Protein 6PBL (pdb70)

Organism: Legionella pneumophila subsp. pneumophila (strain Philadelphia 1 / ATCC 33152 / DSM 7513) (NCBI:txid272624)

B-factor: mean 31.43, std 11.69, range [13.65, 110.36]

Secondary structure (DSSP, 8-state):
-EEEEEETTTTSHHHHHHHHHHHTTTTT-TT-EEEEEEE--GGGHHHHHHHHHHHHTTT-TTEEEEEEES-HHHHHTT-SEEEE-------TT--HHHHHHHHHHHHHHHHHHHHHHS-TT-EEEE-SSSHHHHHHHHHHT-TTS-GGGEEE--HHHHHHHHHHHHHHTT--GGGEE---EEB-SSTT-EE-TTTSEETTEEHHHHH--HHHIIIIIHHHHHTHHHHHHHHHSS--HHHHHHHHHHHHHHHHSPPPTT--EEEEEE-SSGGG--TT-EEEEEEEEETTEEEEPP-----HHHHHHHHHHHHHHHHHHHHHHHTT---/-EEEEEETTTTSHHHHHHHHHHHTTTTT-TT-EEEEEEE--GGGHHHHHHHHHHHHTTT-TTEEEEEEES-HHHHHTT-SEEEE---PPP-TT--HHHHHHHHHHHHHHHHHHHHHHS-TT-EEEE-SSSHHHHHHHHHHT-TTS-GGGEEE--HHHHHHHHHHHHHHHT--GGGEE---EEB-SSTT-EE-TTTSEETTEEHHHHS--HHIIIIIIHHHHHTHHHHHHHHHSS--HHHHHHHHHHHHHHHHSPPPTT--EEEEEE-SSGGG--TT-EEEEEEEEETTEEEE-------HHHHHHHHHHHHHHHHHHHHHHHTTTT-

Radius of gyration: 26.11 Å; Cα contacts (8 Å, |Δi|>4): 1438; chains: 2; bounding box: 57×50×77 Å

Structure (mmCIF, N/CA/C/O backbone):
data_6PBL
#
_entry.id   6PBL
#
_cell.length_a   57.560
_cell.length_b   79.790
_cell.length_c   152.470
_cell.angle_alpha   90.000
_cell.angle_beta   90.000
_cell.angle_gamma   90.000
#
_symmetry.space_group_name_H-M   'P 21 21 21'
#
loop_
_entity.id
_entity.type
_entity.pdbx_description
1 polymer 'Malate dehydrogenase'
2 water water
#
loop_
_atom_site.group_PDB
_atom_site.id
_atom_site.type_symbol
_atom_site.label_atom_id
_atom_site.label_alt_id
_atom_site.label_comp_id
_atom_site.label_asym_id
_atom_site.label_entity_id
_atom_site.label_seq_id
_atom_site.pdbx_PDB_ins_code
_atom_site.Cartn_x
_atom_site.Cartn_y
_atom_site.Cartn_z
_atom_site.occupancy
_atom_site.B_iso_or_equiv
_atom_site.auth_seq_id
_atom_site.auth_comp_id
_atom_site.auth_asym_id
_atom_site.auth_atom_id
_atom_site.pdbx_PDB_model_num
ATOM 1 N N . ASN A 1 12 ? 60.380 49.423 31.298 1.00 67.13 4 ASN A N 1
ATOM 2 C CA . ASN A 1 12 ? 59.170 50.178 30.984 1.00 61.09 4 ASN A CA 1
ATOM 3 C C . ASN A 1 12 ? 59.140 51.470 31.795 1.00 48.85 4 ASN A C 1
ATOM 4 O O . ASN A 1 12 ? 58.600 51.556 32.911 1.00 42.43 4 ASN A O 1
ATOM 9 N N . ARG A 1 13 ? 59.774 52.471 31.213 1.00 36.41 5 ARG A N 1
ATOM 10 C CA . ARG A 1 13 ? 59.760 53.829 31.725 1.00 34.98 5 ARG A CA 1
ATOM 11 C C . ARG A 1 13 ? 59.591 54.743 30.525 1.00 26.53 5 ARG A C 1
ATOM 12 O O . ARG A 1 13 ? 60.239 54.534 29.497 1.00 28.11 5 ARG A O 1
ATOM 20 N N . VAL A 1 14 ? 58.717 55.734 30.649 1.00 23.81 6 VAL A N 1
ATOM 21 C CA . VAL A 1 14 ? 58.360 56.623 29.558 1.00 24.84 6 VAL A CA 1
ATOM 22 C C . VAL A 1 14 ? 58.683 58.034 30.004 1.00 27.14 6 VAL A C 1
ATOM 23 O O . VAL A 1 14 ? 58.256 58.460 31.084 1.00 28.68 6 VAL A O 1
ATOM 27 N N . ARG A 1 15 ? 59.425 58.755 29.177 1.00 27.63 7 ARG A N 1
ATOM 28 C CA . ARG A 1 15 ? 59.705 60.162 29.410 1.00 20.68 7 ARG A CA 1
ATOM 29 C C . ARG A 1 15 ? 58.790 60.992 28.522 1.00 23.27 7 ARG A C 1
ATOM 30 O O . ARG A 1 15 ? 58.723 60.761 27.311 1.00 24.32 7 ARG A O 1
ATOM 38 N N . VAL A 1 16 ? 58.068 61.930 29.133 1.00 24.38 8 VAL A N 1
ATOM 39 C CA . VAL A 1 16 ? 56.972 62.662 28.496 1.00 23.90 8 VAL A CA 1
ATOM 40 C C . VAL A 1 16 ? 57.245 64.149 28.658 1.00 20.91 8 VAL A C 1
ATOM 41 O O . VAL A 1 16 ? 57.413 64.624 29.779 1.00 24.49 8 VAL A O 1
ATOM 45 N N . ALA A 1 17 ? 57.295 64.878 27.547 1.00 21.83 9 ALA A N 1
ATOM 46 C CA . ALA A 1 17 ? 57.263 66.336 27.596 1.00 20.70 9 ALA A CA 1
ATOM 47 C C . ALA A 1 17 ? 55.823 66.828 27.549 1.00 25.89 9 ALA A C 1
ATOM 48 O O . ALA A 1 17 ? 55.003 66.310 26.789 1.00 21.32 9 ALA A O 1
ATOM 50 N N . VAL A 1 18 ? 55.529 67.846 28.352 1.00 21.71 10 VAL A N 1
ATOM 51 C CA . VAL A 1 18 ? 54.221 68.488 28.379 1.00 19.66 10 VAL A CA 1
ATOM 52 C C . VAL A 1 18 ? 54.475 69.977 28.231 1.00 20.03 10 VAL A C 1
ATOM 53 O O . VAL A 1 18 ? 55.130 70.575 29.090 1.00 20.11 10 VAL A O 1
ATOM 57 N N . THR A 1 19 ? 54.006 70.569 27.134 1.00 15.36 11 THR A N 1
ATOM 58 C CA . THR A 1 19 ? 54.186 72.010 26.994 1.00 18.72 11 THR A CA 1
ATOM 59 C C . THR A 1 19 ? 52.995 72.754 27.599 1.00 21.80 11 THR A C 1
ATOM 60 O O . THR A 1 19 ? 51.964 72.165 27.916 1.00 23.33 11 THR A O 1
ATOM 64 N N . GLY A 1 20 ? 53.157 74.064 27.778 1.00 19.19 12 GLY A N 1
ATOM 65 C CA . GLY A 1 20 ? 52.145 74.827 28.505 1.00 27.81 12 GLY A CA 1
ATOM 66 C C . GLY A 1 20 ? 51.847 74.252 29.873 1.00 24.63 12 GLY A C 1
ATOM 67 O O . GLY A 1 20 ? 50.711 74.326 30.345 1.00 20.14 12 GLY A O 1
ATOM 68 N N . ALA A 1 21 ? 52.862 73.696 30.539 1.00 22.78 13 ALA A N 1
ATOM 69 C CA . ALA A 1 21 ? 52.625 72.817 31.679 1.00 22.23 13 ALA A CA 1
ATOM 70 C C . ALA A 1 21 ? 52.046 73.519 32.909 1.00 22.77 13 ALA A C 1
ATOM 71 O O . ALA A 1 21 ? 51.534 72.835 33.790 1.00 24.04 13 ALA A O 1
ATOM 73 N N . ALA A 1 22 ? 52.156 74.837 33.028 1.00 18.46 14 ALA A N 1
ATOM 74 C CA . ALA A 1 22 ? 51.556 75.519 34.166 1.00 25.76 14 ALA A CA 1
ATOM 75 C C . ALA A 1 22 ? 50.151 76.027 33.865 1.00 27.87 14 ALA A C 1
ATOM 76 O O . ALA A 1 22 ? 49.548 76.679 34.719 1.00 23.63 14 ALA A O 1
ATOM 78 N N . GLY A 1 23 ? 49.627 75.776 32.669 1.00 20.62 15 GLY A N 1
ATOM 79 C CA . GLY A 1 23 ? 48.286 76.231 32.347 1.00 18.98 15 GLY A CA 1
ATOM 80 C C . GLY A 1 23 ? 47.250 75.298 32.955 1.00 17.19 15 GLY A C 1
ATOM 81 O O . GLY A 1 23 ? 47.567 74.313 33.619 1.00 16.44 15 GLY A O 1
ATOM 82 N N . GLN A 1 24 ? 45.980 75.628 32.713 1.00 21.16 16 GLN A N 1
ATOM 83 C CA . GLN A 1 24 ? 44.900 74.902 33.370 1.00 23.04 16 GLN A CA 1
ATOM 84 C C . GLN A 1 24 ? 44.818 73.460 32.882 1.00 20.81 16 GLN A C 1
ATOM 85 O O . GLN A 1 24 ? 44.578 72.550 33.676 1.00 19.71 16 GLN A O 1
ATOM 91 N N . ILE A 1 25 ? 44.981 73.228 31.580 1.00 19.46 17 ILE A N 1
ATOM 92 C CA . ILE A 1 25 ? 44.983 71.852 31.093 1.00 20.94 17 ILE A CA 1
ATOM 93 C C . ILE A 1 25 ? 46.141 71.076 31.700 1.00 19.03 17 ILE A C 1
ATOM 94 O O . ILE A 1 25 ? 45.965 69.968 32.217 1.00 22.10 17 ILE A O 1
ATOM 99 N N . GLY A 1 26 ? 47.355 71.631 31.619 1.00 17.94 18 GLY A N 1
ATOM 100 C CA . GLY A 1 26 ? 48.512 70.940 32.183 1.00 17.41 18 GLY A CA 1
ATOM 101 C C . GLY A 1 26 ? 48.321 70.626 33.658 1.00 20.09 18 GLY A C 1
ATOM 102 O O . GLY A 1 26 ? 48.610 69.516 34.100 1.00 18.49 18 GLY A O 1
ATOM 103 N N . TYR A 1 27 ? 47.768 71.579 34.419 1.00 19.59 19 TYR A N 1
ATOM 104 C CA . TYR A 1 27 ? 47.577 71.375 35.860 1.00 14.57 19 TYR A CA 1
ATOM 105 C C . TYR A 1 27 ? 46.592 70.236 36.139 1.00 23.25 19 TYR A C 1
ATOM 106 O O . TYR A 1 27 ? 46.739 69.502 37.124 1.00 20.27 19 TYR A O 1
ATOM 115 N N . ALA A 1 28 ? 45.573 70.095 35.298 1.00 19.92 20 ALA A N 1
ATOM 116 C CA . ALA A 1 28 ? 44.609 69.012 35.397 1.00 23.05 20 ALA A CA 1
ATOM 117 C C . ALA A 1 28 ? 45.124 67.707 34.827 1.00 30.94 20 ALA A C 1
ATOM 118 O O . ALA A 1 28 ? 44.505 66.664 35.066 1.00 34.95 20 ALA A O 1
ATOM 120 N N . LEU A 1 29 ? 46.197 67.748 34.042 1.00 15.90 21 LEU A N 1
ATOM 121 C CA . LEU A 1 29 ? 46.710 66.577 33.334 1.00 13.65 21 LEU A CA 1
ATOM 122 C C . LEU A 1 29 ? 47.824 65.857 34.088 1.00 16.47 21 LEU A C 1
ATOM 123 O O . LEU A 1 29 ? 47.827 64.620 34.157 1.00 15.53 21 LEU A O 1
ATOM 128 N N . VAL A 1 30 ? 48.792 66.602 34.628 1.00 17.17 22 VAL A N 1
ATOM 129 C CA . VAL A 1 30 ? 50.049 65.946 34.993 1.00 17.05 22 VAL A CA 1
ATOM 130 C C . VAL A 1 30 ? 49.862 64.997 36.166 1.00 16.17 22 VAL A C 1
ATOM 131 O O . VAL A 1 30 ? 50.573 63.992 36.273 1.00 16.99 22 VAL A O 1
ATOM 135 N N . PHE A 1 31 ? 48.914 65.289 37.062 1.00 14.70 23 PHE A N 1
ATOM 136 C CA . PHE A 1 31 ? 48.720 64.417 38.219 1.00 20.73 23 PHE A CA 1
ATOM 137 C C . PHE A 1 31 ? 48.122 63.078 37.799 1.00 23.24 23 PHE A C 1
ATOM 138 O O . PHE A 1 31 ? 48.525 62.020 38.294 1.00 18.11 23 PHE A O 1
ATOM 146 N N . ARG A 1 32 ? 47.193 63.096 36.847 1.00 16.95 24 ARG A N 1
ATOM 147 C CA . ARG A 1 32 ? 46.657 61.839 36.371 1.00 16.56 24 ARG A CA 1
ATOM 148 C C . ARG A 1 32 ? 47.701 61.059 35.583 1.00 16.42 24 ARG A C 1
ATOM 149 O O . ARG A 1 32 ? 47.734 59.828 35.664 1.00 17.25 24 ARG A O 1
ATOM 157 N N . ILE A 1 33 ? 48.583 61.741 34.859 1.00 15.38 25 ILE A N 1
ATOM 158 C CA . ILE A 1 33 ? 49.663 61.009 34.201 1.00 15.66 25 ILE A CA 1
ATOM 159 C C . ILE A 1 33 ? 50.517 60.308 35.249 1.00 17.63 25 ILE A C 1
ATOM 160 O O . ILE A 1 33 ? 50.772 59.096 35.167 1.00 18.89 25 ILE A O 1
ATOM 165 N N . ALA A 1 34 ? 50.965 61.067 36.255 1.00 17.17 26 ALA A N 1
ATOM 166 C CA . ALA A 1 34 ? 51.869 60.530 37.275 1.00 16.40 26 ALA A CA 1
ATOM 167 C C . ALA A 1 34 ? 51.220 59.425 38.086 1.00 22.82 26 ALA A C 1
ATOM 168 O O . ALA A 1 34 ? 51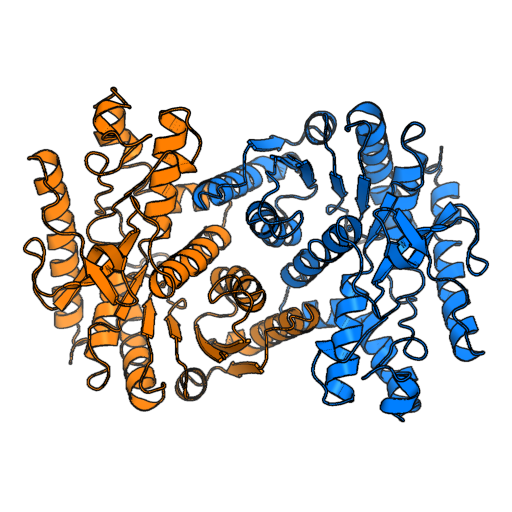.924 58.554 38.624 1.00 19.98 26 ALA A O 1
ATOM 170 N N . SER A 1 35 ? 49.890 59.413 38.154 1.00 19.11 27 SER A N 1
ATOM 171 C CA . SER A 1 35 ? 49.190 58.364 38.882 1.00 19.91 27 SER A CA 1
ATOM 172 C C . SER A 1 35 ? 49.115 57.056 38.103 1.00 19.16 27 SER A C 1
ATOM 173 O O . SER A 1 35 ? 48.643 56.054 38.663 1.00 22.81 27 SER A O 1
ATOM 176 N N . GLY A 1 36 ? 49.568 57.030 36.836 1.00 21.45 28 GLY A N 1
ATOM 177 C CA . GLY A 1 36 ? 49.594 55.803 36.054 1.00 18.62 28 GLY A CA 1
ATOM 178 C C . GLY A 1 36 ? 48.502 55.655 35.001 1.00 23.98 28 GLY A C 1
ATOM 179 O O . GLY A 1 36 ? 48.455 54.623 34.320 1.00 21.29 28 GLY A O 1
ATOM 180 N N . GLN A 1 37 ? 47.616 56.637 34.856 1.00 19.21 29 GLN A N 1
ATOM 181 C CA . GLN A 1 37 ? 46.440 56.455 34.010 1.00 20.58 29 GLN A CA 1
ATOM 182 C C . GLN A 1 37 ? 46.729 56.603 32.517 1.00 20.29 29 GLN A C 1
ATOM 183 O O . GLN A 1 37 ? 45.929 56.125 31.697 1.00 20.80 29 GLN A O 1
ATOM 189 N N . MET A 1 38 ? 47.828 57.262 32.135 1.00 21.68 30 MET A N 1
ATOM 190 C CA . MET A 1 38 ? 48.088 57.415 30.698 1.00 18.17 30 MET A CA 1
ATOM 191 C C . MET A 1 38 ? 48.748 56.168 30.120 1.00 23.11 30 MET A C 1
ATOM 192 O O . MET A 1 38 ? 48.283 55.614 29.111 1.00 26.63 30 MET A O 1
ATOM 197 N N . PHE A 1 39 ? 49.803 55.678 30.772 1.00 22.35 31 PHE A N 1
ATOM 198 C CA . PHE A 1 39 ? 50.571 54.558 30.246 1.00 27.40 31 PHE A CA 1
ATOM 199 C C . PHE A 1 39 ? 50.373 53.256 31.001 1.00 30.00 31 PHE A C 1
ATOM 200 O O . PHE A 1 39 ? 50.841 52.212 30.524 1.00 35.56 31 PHE A O 1
ATOM 208 N N . GLY A 1 40 ? 49.684 53.262 32.135 1.00 22.25 32 GLY A N 1
ATOM 209 C CA . GLY A 1 40 ? 49.375 52.009 32.781 1.00 28.39 32 GLY A CA 1
ATOM 210 C C . GLY A 1 40 ? 50.037 51.890 34.140 1.00 29.36 32 GLY A C 1
ATOM 211 O O . GLY A 1 40 ? 50.990 52.607 34.466 1.00 28.79 32 GLY A O 1
ATOM 212 N N . PRO A 1 41 ? 49.534 50.964 34.960 1.00 30.15 33 PRO A N 1
ATOM 213 C CA . PRO A 1 41 ? 49.912 50.946 36.385 1.00 31.39 33 PRO A CA 1
ATOM 214 C C . PRO A 1 41 ? 51.320 50.461 36.661 1.00 37.99 33 PRO A C 1
ATOM 215 O O . PRO A 1 41 ? 51.746 50.532 37.818 1.00 41.53 33 PRO A O 1
ATOM 219 N N . ASN A 1 42 ? 52.033 49.917 35.677 1.00 37.47 34 ASN A N 1
ATOM 220 C CA . ASN A 1 42 ? 53.383 49.417 35.907 1.00 44.63 34 ASN A CA 1
ATOM 221 C C . ASN A 1 42 ? 54.417 50.153 35.071 1.00 38.87 34 ASN A C 1
ATOM 222 O O . ASN A 1 42 ? 55.557 49.690 34.958 1.00 47.93 34 ASN A O 1
ATOM 227 N N . THR A 1 43 ? 54.051 51.283 34.483 1.00 29.77 35 THR A N 1
ATOM 228 C CA . THR A 1 43 ? 54.954 52.058 33.644 1.00 30.65 35 THR A CA 1
ATOM 229 C C . THR A 1 43 ? 55.382 53.294 34.415 1.00 33.70 35 THR A C 1
ATOM 230 O O . THR A 1 43 ? 54.562 54.175 34.694 1.00 23.75 35 THR A O 1
ATOM 234 N N . GLU A 1 44 ? 56.669 53.364 34.735 1.00 25.83 36 GLU A N 1
ATOM 235 C CA . GLU A 1 44 ? 57.223 54.564 35.335 1.00 25.07 36 GLU A CA 1
ATOM 236 C C . GLU A 1 44 ? 57.221 55.709 34.337 1.00 26.83 36 GLU A C 1
ATOM 237 O O . GLU A 1 44 ? 57.293 55.509 33.121 1.00 28.71 36 GLU A O 1
ATOM 243 N N . VAL A 1 45 ? 57.156 56.928 34.863 1.00 22.54 37 VAL A N 1
ATOM 244 C CA A VAL A 1 45 ? 57.038 58.139 34.062 0.53 23.66 37 VAL A CA 1
ATOM 245 C CA B VAL A 1 45 ? 57.079 58.119 34.030 0.47 23.51 37 VAL A CA 1
ATOM 246 C C . VAL A 1 45 ? 58.101 59.145 34.499 1.00 29.43 37 VAL A C 1
ATOM 247 O O . VAL A 1 45 ? 58.371 59.292 35.700 1.00 22.26 37 VAL A O 1
ATOM 254 N N . GLU A 1 46 ? 58.693 59.841 33.532 1.00 26.55 38 GLU A N 1
ATOM 255 C CA . GLU A 1 46 ? 59.507 61.025 33.786 1.00 22.68 38 GLU A CA 1
ATOM 256 C C . GLU A 1 46 ? 58.808 62.189 33.100 1.00 27.81 38 GLU A C 1
ATOM 257 O O . GLU A 1 46 ? 58.523 62.121 31.896 1.00 27.70 38 GLU A O 1
ATOM 263 N N . LEU A 1 47 ? 58.502 63.235 33.868 1.00 22.80 39 LEU A N 1
ATOM 264 C CA . LEU A 1 47 ? 57.776 64.388 33.354 1.00 22.14 39 LEU A CA 1
ATOM 265 C C . LEU A 1 47 ? 58.773 65.490 33.038 1.00 24.24 39 LEU A C 1
ATOM 266 O O . LEU A 1 47 ? 59.498 65.949 33.929 1.00 19.95 39 LEU A O 1
ATOM 271 N N . ASN A 1 48 ? 58.830 65.892 31.764 1.00 22.60 40 ASN A N 1
ATOM 272 C CA . ASN A 1 48 ? 59.597 67.063 31.344 1.00 18.82 40 ASN A CA 1
ATOM 273 C C . ASN A 1 48 ? 58.584 68.175 31.081 1.00 18.48 40 ASN A C 1
ATOM 274 O O . ASN A 1 48 ? 57.838 68.117 30.104 1.00 24.02 40 ASN A O 1
ATOM 279 N N . LEU A 1 49 ? 58.567 69.199 31.926 1.00 18.48 41 LEU A N 1
ATOM 280 C CA . LEU A 1 49 ? 57.537 70.233 31.857 1.00 21.33 41 LEU A CA 1
ATOM 281 C C . LEU A 1 49 ? 58.134 71.524 31.314 1.00 20.00 41 LEU A C 1
ATOM 282 O O . LEU A 1 49 ? 59.131 72.029 31.852 1.00 24.05 41 LEU A O 1
ATOM 287 N N . LEU A 1 50 ? 57.522 72.047 30.253 1.00 20.06 42 LEU A N 1
ATOM 288 C CA . LEU A 1 50 ? 58.007 73.225 29.551 1.00 18.74 42 LEU A CA 1
ATOM 289 C C . LEU A 1 50 ? 57.033 74.366 29.771 1.00 22.31 42 LEU A C 1
ATOM 290 O O . LEU A 1 50 ? 55.812 74.174 29.707 1.00 23.59 42 LEU A O 1
ATOM 295 N N . GLU A 1 51 ? 57.571 75.551 30.008 1.00 22.23 43 GLU A N 1
ATOM 296 C CA . GLU A 1 51 ? 56.766 76.760 30.054 1.00 23.93 43 GLU A CA 1
ATOM 297 C C . GLU A 1 51 ? 57.536 77.902 29.426 1.00 26.50 43 GLU A C 1
ATOM 298 O O . GLU A 1 51 ? 58.739 77.805 29.161 1.00 30.17 43 GLU A O 1
ATOM 304 N N . LEU A 1 52 ? 56.824 78.997 29.198 1.00 26.93 44 LEU A N 1
ATOM 305 C CA . LEU A 1 52 ? 57.479 80.258 28.908 1.00 27.20 44 LEU A CA 1
ATOM 306 C C . LEU A 1 52 ? 58.213 80.763 30.153 1.00 33.79 44 LEU A C 1
ATOM 307 O O . LEU A 1 52 ? 57.857 80.431 31.284 1.00 34.98 44 LEU A O 1
ATOM 312 N N . GLU A 1 53 ? 59.255 81.569 29.937 1.00 24.69 45 GLU A N 1
ATOM 313 C CA . GLU A 1 53 ? 60.072 82.052 31.052 1.00 33.85 45 GLU A CA 1
ATOM 314 C C . GLU A 1 53 ? 59.264 82.689 32.185 1.00 35.75 45 GLU A C 1
ATOM 315 O O . GLU A 1 53 ? 59.504 82.332 33.350 1.00 32.56 45 GLU A O 1
ATOM 321 N N . PRO A 1 54 ? 58.308 83.602 31.938 1.00 37.65 46 PRO A N 1
ATOM 322 C CA . PRO A 1 54 ? 57.592 84.229 33.063 1.00 32.43 46 PRO A CA 1
ATOM 323 C C . PRO A 1 54 ? 56.793 83.264 33.912 1.00 34.59 46 PRO A C 1
ATOM 324 O O . PRO A 1 54 ? 56.531 83.589 35.080 1.00 27.20 46 PRO A O 1
ATOM 328 N N . ALA A 1 55 ? 56.394 82.100 33.372 1.00 26.42 47 ALA A N 1
ATOM 329 C CA . ALA A 1 55 ? 55.600 81.113 34.092 1.00 31.57 47 ALA A CA 1
ATOM 330 C C . ALA A 1 55 ? 56.425 80.026 34.780 1.00 35.44 47 ALA A C 1
ATOM 331 O O . ALA A 1 55 ? 55.832 79.139 35.397 1.00 30.30 47 ALA A O 1
ATOM 333 N N . LEU A 1 56 ? 57.759 80.066 34.690 1.00 33.07 48 LEU A N 1
ATOM 334 C CA . LEU A 1 56 ? 58.585 79.066 35.373 1.00 30.51 48 LEU A CA 1
ATOM 335 C C . LEU A 1 56 ? 58.411 79.039 36.891 1.00 36.06 48 LEU A C 1
ATOM 336 O O . LEU A 1 56 ? 58.392 77.932 37.458 1.00 30.70 48 LEU A O 1
ATOM 341 N N . PRO A 1 57 ? 58.309 80.169 37.606 1.00 32.76 49 PRO A N 1
ATOM 342 C CA . PRO A 1 57 ? 58.054 80.066 39.055 1.00 39.76 49 PRO A CA 1
ATOM 343 C C . PRO A 1 57 ? 56.773 79.321 39.378 1.00 41.91 49 PRO A C 1
ATOM 344 O O . PRO A 1 57 ? 56.764 78.478 40.289 1.00 37.82 49 PRO A O 1
ATOM 348 N N . SER A 1 58 ? 55.691 79.583 38.636 1.00 29.86 50 SER A N 1
ATOM 349 C CA . SER A 1 58 ? 54.457 78.840 38.863 1.00 29.22 50 SER A CA 1
ATOM 350 C C . SER A 1 58 ? 54.668 77.356 38.602 1.00 31.71 50 SER A C 1
ATOM 351 O O . SER A 1 58 ? 54.164 76.501 39.347 1.00 29.78 50 SER A O 1
ATOM 354 N N . LEU A 1 59 ? 55.444 77.034 37.562 1.00 30.18 51 LEU A N 1
ATOM 355 C CA . LEU A 1 59 ? 55.722 75.641 37.238 1.00 27.67 51 LEU A CA 1
ATOM 356 C C . LEU A 1 59 ? 56.424 74.937 38.395 1.00 30.19 51 LEU A C 1
ATOM 357 O O . LEU A 1 59 ? 56.105 73.784 38.718 1.00 26.52 51 LEU A O 1
ATOM 362 N N . GLU A 1 60 ? 57.371 75.624 39.046 1.00 26.07 52 GLU A N 1
ATOM 363 C CA . GLU A 1 60 ? 58.033 75.033 40.210 1.00 32.75 52 GLU A CA 1
ATOM 364 C C . GLU A 1 60 ? 57.029 74.706 41.315 1.00 25.61 52 GLU A C 1
ATOM 365 O O . GLU A 1 60 ? 57.203 73.715 42.039 1.00 27.37 52 GLU A O 1
ATOM 371 N N . GLY A 1 61 ? 55.991 75.527 41.466 1.00 24.66 53 GLY A N 1
ATOM 372 C CA . GLY A 1 61 ? 54.925 75.192 42.394 1.00 25.63 53 GLY A CA 1
ATOM 373 C C . GLY A 1 61 ? 54.180 73.934 41.987 1.00 29.23 53 GLY A C 1
ATOM 374 O O . GLY A 1 61 ? 53.811 73.113 42.834 1.00 27.24 53 GLY A O 1
ATOM 375 N N . VAL A 1 62 ? 53.933 73.774 40.681 1.00 25.16 54 VAL A N 1
ATOM 376 C CA . VAL A 1 62 ? 53.298 72.553 40.188 1.00 23.72 54 VAL A CA 1
ATOM 377 C C . VAL A 1 62 ? 54.160 71.346 40.517 1.00 23.11 54 VAL A C 1
ATOM 378 O O . VAL A 1 62 ? 53.648 70.295 40.929 1.00 18.75 54 VAL A O 1
ATOM 382 N N . ALA A 1 63 ? 55.491 71.480 40.339 1.00 17.98 55 ALA A N 1
ATOM 383 C CA . ALA A 1 63 ? 56.417 70.392 40.648 1.00 20.44 55 ALA A CA 1
ATOM 384 C C . ALA A 1 63 ? 56.410 70.064 42.143 1.00 20.91 55 ALA A C 1
ATOM 385 O O . ALA A 1 63 ? 56.506 68.893 42.530 1.00 20.67 55 ALA A O 1
ATOM 387 N N . MET A 1 64 ? 56.342 71.083 42.999 1.00 20.99 56 MET A N 1
ATOM 388 C CA . MET A 1 64 ? 56.208 70.808 44.432 1.00 21.22 56 MET A CA 1
ATOM 389 C C . MET A 1 64 ? 54.951 69.990 44.712 1.00 19.75 56 MET A C 1
ATOM 390 O O . MET A 1 64 ? 54.982 69.009 45.468 1.00 22.12 56 MET A O 1
ATOM 395 N N . GLU A 1 65 ? 53.840 70.355 44.083 1.00 19.59 57 GLU A N 1
ATOM 396 C CA . GLU A 1 65 ? 52.612 69.594 44.283 1.00 22.14 57 GLU A CA 1
ATOM 397 C C . GLU A 1 65 ? 52.732 68.148 43.795 1.00 20.63 57 GLU A C 1
ATOM 398 O O . GLU A 1 65 ? 52.189 67.229 44.430 1.00 19.86 57 GLU A O 1
ATOM 404 N N . LEU A 1 66 ? 53.386 67.929 42.648 1.00 15.51 58 LEU A N 1
ATOM 405 C CA . LEU A 1 66 ? 53.624 66.560 42.180 1.00 20.00 58 LEU A CA 1
ATOM 406 C C . LEU A 1 66 ? 54.426 65.774 43.206 1.00 21.87 58 LEU A C 1
ATOM 407 O O . LEU A 1 66 ? 54.088 64.634 43.552 1.00 20.35 58 LEU A O 1
ATOM 412 N N . ASP A 1 67 ? 55.509 66.367 43.697 1.00 18.83 59 ASP A N 1
ATOM 413 C CA . ASP A 1 67 ? 56.288 65.699 44.738 1.00 18.96 59 ASP A CA 1
ATOM 414 C C . ASP A 1 67 ? 55.411 65.368 45.948 1.00 21.84 59 ASP A C 1
ATOM 415 O O . ASP A 1 67 ? 55.579 64.318 46.585 1.00 21.22 59 ASP A O 1
ATOM 420 N N . ASP A 1 68 ? 54.466 66.255 46.272 1.00 18.32 60 ASP A N 1
ATOM 421 C CA . ASP A 1 68 ? 53.628 66.123 47.462 1.00 21.15 60 ASP A CA 1
ATOM 422 C C . ASP A 1 68 ? 52.510 65.108 47.286 1.00 22.42 60 ASP A C 1
ATOM 423 O O . ASP A 1 68 ? 51.690 64.930 48.208 1.00 20.77 60 ASP A O 1
ATOM 428 N N . CYS A 1 69 ? 52.460 64.443 46.131 1.00 18.33 61 CYS A N 1
ATOM 429 C CA . CYS A 1 69 ? 51.564 63.313 45.929 1.00 18.39 61 CYS A CA 1
ATOM 430 C C . CYS A 1 69 ? 52.231 61.966 46.192 1.00 21.52 61 CYS A C 1
ATOM 431 O O . CYS A 1 69 ? 51.533 60.951 46.262 1.00 21.10 61 CYS A O 1
ATOM 434 N N . ALA A 1 70 ? 53.552 61.939 46.348 1.00 20.40 62 ALA A N 1
ATOM 435 C CA . ALA A 1 70 ? 54.298 60.710 46.623 1.00 22.30 62 ALA A CA 1
ATOM 436 C C . ALA A 1 70 ? 53.882 59.594 45.667 1.00 25.90 62 ALA A C 1
ATOM 437 O O . ALA A 1 70 ? 53.575 58.469 46.066 1.00 23.71 62 ALA A O 1
ATOM 439 N N . PHE A 1 71 ? 53.881 59.925 44.373 1.00 23.78 63 PHE A N 1
ATOM 440 C CA . PHE A 1 71 ? 53.534 58.977 43.310 1.00 19.13 63 PHE A CA 1
ATOM 441 C C . PHE A 1 71 ? 54.629 57.924 43.134 1.00 21.52 63 PHE A C 1
ATOM 442 O O . PHE A 1 71 ? 55.768 58.285 42.808 1.00 21.53 63 PHE A O 1
ATOM 450 N N . PRO A 1 72 ? 54.341 56.631 43.315 1.00 21.61 64 PRO A N 1
ATOM 451 C CA . PRO A 1 72 ? 55.393 55.612 43.128 1.00 23.88 64 PRO A CA 1
ATOM 452 C C . PRO A 1 72 ? 55.950 55.556 41.717 1.00 28.31 64 PRO A C 1
ATOM 453 O O . PRO A 1 72 ? 57.123 55.199 41.536 1.00 22.23 64 PRO A O 1
ATOM 457 N N . LEU A 1 73 ? 55.133 55.888 40.710 1.00 24.74 65 LEU A N 1
ATOM 458 C CA . LEU A 1 73 ? 55.535 55.782 39.317 1.00 28.55 65 LEU A CA 1
ATOM 459 C C . LEU A 1 73 ? 56.334 56.992 38.831 1.00 27.22 65 LEU A C 1
ATOM 460 O O . LEU A 1 73 ? 57.011 56.890 37.802 1.00 24.81 65 LEU A O 1
ATOM 465 N N . LEU A 1 74 ? 56.268 58.119 39.538 1.00 22.87 66 LEU A N 1
ATOM 466 C CA . LEU A 1 74 ? 56.917 59.357 39.098 1.00 22.72 66 LEU A CA 1
ATOM 467 C C . LEU A 1 74 ? 58.390 59.337 39.500 1.00 24.90 66 LEU A C 1
ATOM 468 O O . LEU A 1 74 ? 58.729 59.497 40.681 1.00 25.32 66 LEU A O 1
ATOM 473 N N . LYS A 1 75 ? 59.270 59.195 38.508 1.00 23.38 67 LYS A N 1
ATOM 474 C CA . LYS A 1 75 ? 60.690 58.978 38.757 1.00 24.67 67 LYS A CA 1
ATOM 475 C C . LYS A 1 75 ? 61.548 60.211 38.521 1.00 28.20 67 LYS A C 1
ATOM 476 O O . LYS A 1 75 ? 62.687 60.249 38.992 1.00 24.31 67 LYS A O 1
ATOM 482 N N . ARG A 1 76 ? 61.046 61.223 37.822 1.00 26.69 68 ARG A N 1
ATOM 483 C CA . ARG A 1 76 ? 61.846 62.422 37.622 1.00 19.93 68 ARG A CA 1
ATOM 484 C C . ARG A 1 76 ? 60.957 63.559 37.156 1.00 20.75 68 ARG A C 1
ATOM 485 O O . ARG A 1 76 ? 60.003 63.335 36.401 1.00 21.08 68 ARG A O 1
ATOM 493 N N . ILE A 1 77 ? 61.260 64.775 37.617 1.00 19.56 69 ILE A N 1
ATOM 494 C CA . ILE A 1 77 ? 60.563 65.972 37.158 1.00 25.71 69 ILE A CA 1
ATOM 495 C C . ILE A 1 77 ? 61.592 66.984 36.684 1.00 26.48 69 ILE A C 1
ATOM 496 O O . ILE A 1 77 ? 62.509 67.322 37.434 1.00 23.75 69 ILE A O 1
ATOM 501 N N . VAL A 1 78 ? 61.430 67.469 35.445 1.00 20.80 70 VAL A N 1
ATOM 502 C CA . VAL A 1 78 ? 62.234 68.554 34.889 1.00 23.31 70 VAL A CA 1
ATOM 503 C C . VAL A 1 78 ? 61.301 69.731 34.622 1.00 25.01 70 VAL A C 1
ATOM 504 O O . VAL A 1 78 ? 60.229 69.559 34.032 1.00 24.82 70 VAL A O 1
ATOM 508 N N . CYS A 1 79 ? 61.683 70.914 35.091 1.00 26.40 71 CYS A N 1
ATOM 509 C CA . CYS A 1 79 ? 60.936 72.143 34.834 1.00 30.05 71 CYS A CA 1
ATOM 510 C C . CYS A 1 79 ? 61.859 73.082 34.089 1.00 24.67 71 CYS A C 1
ATOM 511 O O . CYS A 1 79 ? 62.918 73.419 34.614 1.00 25.33 71 CYS A O 1
ATOM 514 N N . THR A 1 80 ? 61.447 73.548 32.912 1.00 23.88 72 THR A N 1
ATOM 515 C CA . THR A 1 80 ? 62.375 74.355 32.126 1.00 25.53 72 THR A CA 1
ATOM 516 C C . THR A 1 80 ? 61.615 75.251 31.155 1.00 28.55 72 THR A C 1
ATOM 517 O O . THR A 1 80 ? 60.454 75.000 30.833 1.00 24.62 72 THR A O 1
ATOM 521 N N . ALA A 1 81 ? 62.284 76.315 30.708 1.00 28.92 73 ALA A N 1
ATOM 522 C CA . ALA A 1 81 ? 61.824 77.098 29.565 1.00 28.49 73 ALA A CA 1
ATOM 523 C C . ALA A 1 81 ? 62.665 76.823 28.325 1.00 29.00 73 ALA A C 1
ATOM 524 O O . ALA A 1 81 ? 62.417 77.418 27.266 1.00 29.77 73 ALA A O 1
ATOM 526 N N . ASP A 1 82 ? 63.642 75.925 28.432 1.00 29.84 74 ASP A N 1
ATOM 527 C CA . ASP A 1 82 ? 64.511 75.556 27.322 1.00 29.40 74 ASP A CA 1
ATOM 528 C C . ASP A 1 82 ? 63.847 74.417 26.548 1.00 27.57 74 ASP A C 1
ATOM 529 O O . ASP A 1 82 ? 63.700 73.311 27.068 1.00 28.35 74 ASP A O 1
ATOM 534 N N . LEU A 1 83 ? 63.453 74.685 25.302 1.00 27.83 75 LEU A N 1
ATOM 535 C CA . LEU A 1 83 ? 62.696 73.692 24.541 1.00 28.49 75 LEU A CA 1
ATOM 536 C C . LEU A 1 83 ? 63.536 72.455 24.246 1.00 27.94 75 LEU A C 1
ATOM 537 O O . LEU A 1 83 ? 63.028 71.335 24.279 1.00 26.80 75 LEU A O 1
ATOM 542 N N . ASN A 1 84 ? 64.825 72.639 23.952 1.00 28.36 76 ASN A N 1
ATOM 543 C CA . ASN A 1 84 ? 65.674 71.488 23.662 1.00 32.08 76 ASN A CA 1
ATOM 544 C C . ASN A 1 84 ? 65.850 70.605 24.889 1.00 30.84 76 ASN A C 1
ATOM 545 O O . ASN A 1 84 ? 65.842 69.377 24.777 1.00 34.37 76 ASN A O 1
ATOM 550 N N . LYS A 1 85 ? 66.030 71.210 26.063 1.00 32.17 77 LYS A N 1
ATOM 551 C CA . LYS A 1 85 ? 66.066 70.431 27.301 1.00 32.09 77 LYS A CA 1
ATOM 552 C C . LYS A 1 85 ? 64.747 69.699 27.524 1.00 33.22 77 LYS A C 1
ATOM 553 O O . LYS A 1 85 ? 64.727 68.532 27.934 1.00 28.29 77 LYS A O 1
ATOM 555 N N . ALA A 1 86 ? 63.629 70.356 27.238 1.00 27.83 78 ALA A N 1
ATOM 556 C CA . ALA A 1 86 ? 62.353 69.698 27.472 1.00 23.29 78 ALA A CA 1
ATOM 557 C C . ALA A 1 86 ? 62.195 68.467 26.589 1.00 25.76 78 ALA A C 1
ATOM 558 O O . ALA A 1 86 ? 61.637 67.459 27.029 1.00 27.95 78 ALA A O 1
ATOM 560 N N . MET A 1 87 ? 62.704 68.515 25.347 1.00 24.84 79 MET A N 1
ATOM 561 C CA . MET A 1 87 ? 62.522 67.408 24.417 1.00 27.23 79 MET A CA 1
ATOM 562 C C . MET A 1 87 ? 63.609 66.343 24.510 1.00 28.73 79 MET A C 1
ATOM 563 O O . MET A 1 87 ? 63.441 65.273 23.926 1.00 29.12 79 MET A O 1
ATOM 568 N N . ASP A 1 88 ? 64.686 66.577 25.258 1.00 29.40 80 ASP A N 1
ATOM 569 C CA . ASP A 1 88 ? 65.844 65.676 25.233 1.00 29.95 80 ASP A CA 1
ATOM 570 C C . ASP A 1 88 ? 65.464 64.259 25.656 1.00 23.92 80 ASP A C 1
ATOM 571 O O . ASP A 1 88 ? 65.097 64.024 26.812 1.00 29.85 80 ASP A O 1
ATOM 576 N N . GLY A 1 89 ? 65.535 63.321 24.712 1.00 28.33 81 GLY A N 1
ATOM 577 C CA . GLY A 1 89 ? 65.242 61.919 24.959 1.00 25.72 81 GLY A CA 1
ATOM 578 C C . GLY A 1 89 ? 63.805 61.591 25.327 1.00 24.24 81 GLY A C 1
ATOM 579 O O . GLY A 1 89 ? 63.558 60.534 25.914 1.00 26.39 81 GLY A O 1
ATOM 580 N N . VAL A 1 90 ? 62.841 62.451 24.999 1.00 24.59 82 VAL A N 1
ATOM 581 C CA . VAL A 1 90 ? 61.450 62.148 25.344 1.00 25.98 82 VAL A CA 1
ATOM 582 C C . VAL A 1 90 ? 60.899 61.086 24.400 1.00 29.95 82 VAL A C 1
ATOM 583 O O . VAL A 1 90 ? 61.262 60.998 23.213 1.00 27.52 82 VAL A O 1
ATOM 587 N N . ASN A 1 91 ? 60.002 60.263 24.941 1.00 28.60 83 ASN A N 1
ATOM 588 C CA . ASN A 1 91 ? 59.313 59.246 24.163 1.00 27.40 83 ASN A CA 1
ATOM 589 C C . ASN A 1 91 ? 57.944 59.702 23.704 1.00 22.70 83 ASN A C 1
ATOM 590 O O . ASN A 1 91 ? 57.413 59.134 22.745 1.00 23.24 83 ASN A O 1
ATOM 595 N N . TRP A 1 92 ? 57.369 60.695 24.378 1.00 22.83 84 TRP A N 1
ATOM 596 C CA . TRP A 1 92 ? 56.107 61.307 23.986 1.00 22.87 84 TRP A CA 1
ATOM 597 C C . TRP A 1 92 ? 56.226 62.809 24.167 1.00 22.90 84 TRP A C 1
ATOM 598 O O . TRP A 1 92 ? 56.755 63.275 25.181 1.00 24.27 84 TRP A O 1
ATOM 609 N N . ALA A 1 93 ? 55.759 63.562 23.181 1.00 22.35 85 ALA A N 1
ATOM 610 C CA . ALA A 1 93 ? 55.687 65.013 23.295 1.00 20.42 85 ALA A CA 1
ATOM 611 C C . ALA A 1 93 ? 54.218 65.383 23.240 1.00 19.65 85 ALA A C 1
ATOM 612 O O . ALA A 1 93 ? 53.585 65.227 22.189 1.00 20.13 85 ALA A O 1
ATOM 614 N N . LEU A 1 94 ? 53.679 65.877 24.366 1.00 16.87 86 LEU A N 1
ATOM 615 C CA . LEU A 1 94 ? 52.296 66.360 24.415 1.00 19.90 86 LEU A CA 1
ATOM 616 C C . LEU A 1 94 ? 52.314 67.870 24.204 1.00 21.88 86 LEU A C 1
ATOM 617 O O . LEU A 1 94 ? 52.635 68.632 25.116 1.00 20.76 86 LEU A O 1
ATOM 622 N N . LEU A 1 95 ? 51.965 68.304 22.990 1.00 18.64 87 LEU A N 1
ATOM 623 C CA . LEU A 1 95 ? 52.033 69.721 22.628 1.00 21.35 87 LEU A CA 1
ATOM 624 C C . LEU A 1 95 ? 50.707 70.375 22.995 1.00 22.43 87 LEU A C 1
ATOM 625 O O . LEU A 1 95 ? 49.796 70.541 22.174 1.00 19.89 87 LEU A O 1
ATOM 630 N N . VAL A 1 96 ? 50.598 70.741 24.273 1.00 19.93 88 VAL A N 1
ATOM 631 C CA . VAL A 1 96 ? 49.364 71.318 24.787 1.00 22.03 88 VAL A CA 1
ATOM 632 C C . VAL A 1 96 ? 49.320 72.820 24.572 1.00 24.85 88 VAL A C 1
ATOM 633 O O . VAL A 1 96 ? 48.266 73.379 24.237 1.00 21.65 88 VAL A O 1
ATOM 637 N N . GLY A 1 97 ? 50.451 73.490 24.783 1.00 20.09 89 GLY A N 1
ATOM 638 C CA . GLY A 1 97 ? 50.449 74.933 24.772 1.00 21.92 89 GLY A CA 1
ATOM 639 C C . GLY A 1 97 ? 50.285 75.480 23.367 1.00 27.10 89 GLY A C 1
ATOM 640 O O . GLY A 1 97 ? 50.763 74.910 22.391 1.00 28.25 89 GLY A O 1
ATOM 641 N N . SER A 1 98 ? 49.586 76.609 23.273 1.00 26.64 90 SER A N 1
ATOM 642 C CA . SER A 1 98 ? 49.438 77.328 22.013 1.00 27.97 90 SER A CA 1
ATOM 643 C C . SER A 1 98 ? 49.106 78.775 22.353 1.00 28.52 90 SER A C 1
ATOM 644 O O . SER A 1 98 ? 49.017 79.146 23.528 1.00 30.84 90 SER A O 1
ATOM 647 N N . VAL A 1 99 ? 48.933 79.592 21.321 1.00 26.72 91 VAL A N 1
ATOM 648 C CA . VAL A 1 99 ? 48.550 80.993 21.479 1.00 26.89 91 VAL A CA 1
ATOM 649 C C . VAL A 1 99 ? 47.077 81.128 21.109 1.00 29.14 91 VAL A C 1
ATOM 650 O O . VAL A 1 99 ? 46.702 80.817 19.969 1.00 30.12 91 VAL A O 1
ATOM 654 N N . PRO A 1 100 ? 46.223 81.594 22.022 1.00 29.04 92 PRO A N 1
ATOM 655 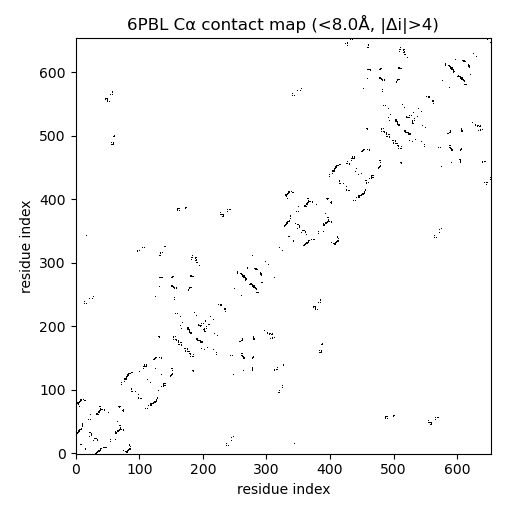C CA . PRO A 1 100 ? 44.821 81.857 21.682 1.00 36.21 92 PRO A CA 1
ATOM 656 C C . PRO A 1 100 ? 44.682 83.130 20.859 1.00 35.84 92 PRO A C 1
ATOM 657 O O . PRO A 1 100 ? 45.592 83.961 20.782 1.00 31.59 92 PRO A O 1
ATOM 661 N N . ARG A 1 101 ? 43.507 83.279 20.250 1.00 26.80 93 ARG A N 1
ATOM 662 C CA . ARG A 1 101 ? 43.224 84.466 19.447 1.00 35.10 93 ARG A CA 1
ATOM 663 C C . ARG A 1 101 ? 43.090 85.685 20.351 1.00 40.91 93 ARG A C 1
ATOM 664 O O . ARG A 1 101 ? 42.374 85.652 21.355 1.00 38.04 93 ARG A O 1
ATOM 666 N N . LYS A 1 102 ? 43.780 86.763 19.996 1.00 36.10 94 LYS A N 1
ATOM 667 C CA . LYS A 1 102 ? 43.790 87.961 20.822 1.00 43.45 94 LYS A CA 1
ATOM 668 C C . LYS A 1 102 ? 43.301 89.168 20.026 1.00 39.28 94 LYS A C 1
ATOM 669 O O . LYS A 1 102 ? 43.098 89.105 18.804 1.00 30.98 94 LYS A O 1
ATOM 675 N N . GLN A 1 103 ? 43.107 90.271 20.755 1.00 35.01 95 GLN A N 1
ATOM 676 C CA . GLN A 1 103 ? 42.541 91.492 20.193 1.00 42.32 95 GLN A CA 1
ATOM 677 C C . GLN A 1 103 ? 43.306 91.948 18.958 1.00 42.92 95 GLN A C 1
ATOM 678 O O . GLN A 1 103 ? 44.531 92.112 18.994 1.00 44.29 95 GLN A O 1
ATOM 684 N N . GLY A 1 104 ? 42.575 92.164 17.863 1.00 35.33 96 GLY A N 1
ATOM 685 C CA . GLY A 1 104 ? 43.175 92.664 16.644 1.00 35.84 96 GLY A CA 1
ATOM 686 C C . GLY A 1 104 ? 43.813 91.619 15.745 1.00 34.03 96 GLY A C 1
ATOM 687 O O . GLY A 1 104 ? 44.231 91.961 14.633 1.00 36.72 96 GLY A O 1
ATOM 688 N N . MET A 1 105 ? 43.898 90.365 16.176 1.00 32.15 97 MET A N 1
ATOM 689 C CA . MET A 1 105 ? 44.421 89.317 15.307 1.00 30.56 97 MET A CA 1
ATOM 690 C C . MET A 1 105 ? 43.462 89.020 14.165 1.00 48.26 97 MET A C 1
ATOM 691 O O . MET A 1 105 ? 42.241 89.032 14.339 1.00 46.16 97 MET A O 1
ATOM 696 N N . GLU A 1 106 ? 44.024 88.747 12.994 1.00 50.56 98 GLU A N 1
ATOM 697 C CA . GLU A 1 106 ? 43.291 88.103 11.918 1.00 47.76 98 GLU A CA 1
ATOM 698 C C . GLU A 1 106 ? 43.529 86.594 11.992 1.00 45.29 98 GLU A C 1
ATOM 699 O O . GLU A 1 106 ? 44.413 86.120 12.711 1.00 38.54 98 GLU A O 1
ATOM 701 N N . ARG A 1 107 ? 42.729 85.832 11.233 1.00 47.15 99 ARG A N 1
ATOM 702 C CA . ARG A 1 107 ? 42.898 84.378 11.217 1.00 44.42 99 ARG A CA 1
ATOM 703 C C . ARG A 1 107 ? 44.309 83.981 10.780 1.00 39.98 99 ARG A C 1
ATOM 704 O O . ARG A 1 107 ? 44.940 83.111 11.397 1.00 34.85 99 ARG A O 1
ATOM 712 N N . SER A 1 108 ? 44.822 84.607 9.718 1.00 45.51 100 SER A N 1
ATOM 713 C CA . SER A 1 108 ? 46.191 84.330 9.292 1.00 45.64 100 SER A CA 1
ATOM 714 C C . SER A 1 108 ? 47.205 84.667 10.384 1.00 39.12 100 SER A C 1
ATOM 715 O O . SER A 1 108 ? 48.235 83.991 10.506 1.00 33.89 100 SER A O 1
ATOM 718 N N . ASP A 1 109 ? 46.946 85.712 11.177 1.00 40.03 101 ASP A N 1
ATOM 719 C CA . ASP A 1 109 ? 47.857 86.044 12.272 1.00 35.09 101 ASP A CA 1
ATOM 720 C C . ASP A 1 109 ? 47.926 84.920 13.299 1.00 34.43 101 ASP A C 1
ATOM 721 O O . ASP A 1 109 ? 49.008 84.602 13.810 1.00 28.88 101 ASP A O 1
ATOM 726 N N . LEU A 1 110 ? 46.773 84.337 13.651 1.00 25.42 102 LEU A N 1
ATOM 727 C CA . LEU A 1 110 ? 46.759 83.223 14.597 1.00 28.79 102 LEU A CA 1
ATOM 728 C C . LEU A 1 110 ? 47.509 82.010 14.049 1.00 29.69 102 LEU A C 1
ATOM 729 O O . LEU A 1 110 ? 48.223 81.324 14.794 1.00 27.40 102 LEU A O 1
ATOM 734 N N . LEU A 1 111 ? 47.313 81.696 12.764 1.00 29.46 103 LEU A N 1
ATOM 735 C CA . LEU A 1 111 ? 48.027 80.577 12.156 1.00 23.79 103 LEU A CA 1
ATOM 736 C C . LEU A 1 111 ? 49.521 80.870 12.076 1.00 24.09 103 LEU A C 1
ATOM 737 O O . LEU A 1 111 ? 50.351 79.964 12.241 1.00 28.47 103 LEU A O 1
ATOM 742 N N . GLN A 1 112 ? 49.870 82.133 11.816 1.00 27.38 104 GLN A N 1
ATOM 743 C CA . GLN A 1 112 ? 51.266 82.542 11.710 1.00 30.61 104 GLN A CA 1
ATOM 744 C C . GLN A 1 112 ? 51.984 82.417 13.050 1.00 31.76 104 GLN A C 1
ATOM 745 O O . GLN A 1 112 ? 53.101 81.888 13.124 1.00 31.72 104 GLN A O 1
ATOM 751 N N . ILE A 1 113 ? 51.358 82.910 14.123 1.00 24.34 105 ILE A N 1
ATOM 752 C CA . ILE A 1 113 ? 51.974 82.864 15.451 1.00 28.37 105 ILE A CA 1
ATOM 753 C C . ILE A 1 113 ? 52.172 81.426 15.909 1.00 33.54 105 ILE A C 1
ATOM 754 O O . ILE A 1 113 ? 53.252 81.045 16.395 1.00 29.34 105 ILE A O 1
ATOM 759 N N . ASN A 1 114 ? 51.102 80.626 15.843 1.00 24.21 106 ASN A N 1
ATOM 760 C CA . ASN A 1 114 ? 51.198 79.248 16.298 1.00 23.59 106 ASN A CA 1
ATOM 761 C C . ASN A 1 114 ? 52.090 78.433 15.373 1.00 25.92 106 ASN A C 1
ATOM 762 O O . ASN A 1 114 ? 52.846 77.563 15.839 1.00 26.67 106 ASN A O 1
ATOM 767 N N . GLY A 1 115 ? 52.064 78.748 14.075 1.00 21.56 107 GLY A N 1
ATOM 768 C CA . GLY A 1 115 ? 52.981 78.107 13.148 1.00 28.82 107 GLY A CA 1
ATOM 769 C C . GLY A 1 115 ? 54.440 78.283 13.535 1.00 33.71 107 GLY A C 1
ATOM 770 O O . GLY A 1 115 ? 55.224 77.329 13.502 1.00 25.02 107 GLY A O 1
ATOM 771 N N . GLY A 1 116 ? 54.835 79.512 13.873 1.00 25.93 108 GLY A N 1
ATOM 772 C CA . GLY A 1 116 ? 56.191 79.722 14.350 1.00 31.95 108 GLY A CA 1
ATOM 773 C C . GLY A 1 116 ? 56.531 78.833 15.530 1.00 28.34 108 GLY A C 1
ATOM 774 O O . GLY A 1 116 ? 57.604 78.219 15.578 1.00 30.50 108 GLY A O 1
ATOM 775 N N . ILE A 1 117 ? 55.616 78.740 16.492 1.00 27.12 109 ILE A N 1
ATOM 776 C CA . ILE A 1 117 ? 55.864 77.937 17.690 1.00 29.13 109 ILE A CA 1
ATOM 777 C C . ILE A 1 117 ? 56.029 76.462 17.334 1.00 28.15 109 ILE A C 1
ATOM 778 O O . ILE A 1 117 ? 56.964 75.788 17.792 1.00 25.49 109 ILE A O 1
ATOM 783 N N . PHE A 1 118 ? 55.138 75.942 16.493 1.00 25.28 110 PHE A N 1
ATOM 784 C CA . PHE A 1 118 ? 55.169 74.516 16.197 1.00 22.47 110 PHE A CA 1
ATOM 785 C C . PHE A 1 118 ? 56.253 74.132 15.200 1.00 27.09 110 PHE A C 1
ATOM 786 O O . PHE A 1 118 ? 56.667 72.967 15.173 1.00 26.87 110 PHE A O 1
ATOM 794 N N . THR A 1 119 ? 56.709 75.074 14.374 1.00 26.81 111 THR A N 1
ATOM 795 C CA . THR A 1 119 ? 57.938 74.857 13.620 1.00 27.88 111 THR A CA 1
ATOM 796 C C . THR A 1 119 ? 59.084 74.540 14.568 1.00 33.28 111 THR A C 1
ATOM 797 O O . THR A 1 119 ? 59.806 73.549 14.385 1.00 31.76 111 THR A O 1
ATOM 801 N N . LYS A 1 120 ? 59.264 75.382 15.591 1.00 28.10 112 LYS A N 1
ATOM 802 C CA . LYS A 1 120 ? 60.374 75.202 16.521 1.00 34.23 112 LYS A CA 1
ATOM 803 C C . LYS A 1 120 ? 60.210 73.929 17.336 1.00 33.24 112 LYS A C 1
ATOM 804 O O . LYS A 1 120 ? 61.194 73.215 17.584 1.00 26.09 112 LYS A O 1
ATOM 810 N N . GLN A 1 121 ? 58.974 73.635 17.780 1.00 31.40 113 GLN A N 1
ATOM 811 C CA . GLN A 1 121 ? 58.767 72.440 18.584 1.00 21.47 113 GLN A CA 1
ATOM 812 C C . GLN A 1 121 ? 58.972 71.188 17.756 1.00 26.68 113 GLN A C 1
ATOM 813 O O . GLN A 1 121 ? 59.544 70.207 18.242 1.00 28.25 113 GLN A O 1
ATOM 819 N N . GLY A 1 122 ? 58.554 71.206 16.486 1.00 26.03 114 GLY A N 1
ATOM 820 C CA . GLY A 1 122 ? 58.857 70.084 15.628 1.00 25.64 114 GLY A CA 1
ATOM 821 C C . GLY A 1 122 ? 60.353 69.876 15.472 1.00 27.35 114 GLY A C 1
ATOM 822 O O . GLY A 1 122 ? 60.834 68.740 15.504 1.00 30.16 114 GLY A O 1
ATOM 823 N N . GLN A 1 123 ? 61.108 70.971 15.294 1.00 26.39 115 GLN A N 1
ATOM 824 C CA . GLN A 1 123 ? 62.557 70.853 15.068 1.00 27.55 115 GLN A CA 1
ATOM 825 C C . GLN A 1 123 ? 63.299 70.432 16.336 1.00 27.76 115 GLN A C 1
ATOM 826 O O . GLN A 1 123 ? 64.274 69.680 16.270 1.00 32.05 115 GLN A O 1
ATOM 832 N N . ALA A 1 124 ? 62.850 70.886 17.502 1.00 28.88 116 ALA A N 1
ATOM 833 C CA . ALA A 1 124 ? 63.429 70.378 18.742 1.00 31.64 116 ALA A CA 1
ATOM 834 C C . ALA A 1 124 ? 63.105 68.903 18.942 1.00 31.39 116 ALA A C 1
ATOM 835 O O . ALA A 1 124 ? 63.950 68.136 19.416 1.00 27.84 116 ALA A O 1
ATOM 837 N N . ILE A 1 125 ? 61.875 68.490 18.624 1.00 27.57 117 ILE A N 1
ATOM 838 C CA . ILE A 1 125 ? 61.543 67.070 18.691 1.00 27.22 117 ILE A CA 1
ATOM 839 C C . ILE A 1 125 ? 62.456 66.279 17.758 1.00 30.41 117 ILE A C 1
ATOM 840 O O . ILE A 1 125 ? 63.012 65.243 18.133 1.00 30.53 117 ILE A O 1
ATOM 845 N N . ASN A 1 126 ? 62.642 66.779 16.536 1.00 26.68 118 ASN A N 1
ATOM 846 C CA . ASN A 1 126 ? 63.479 66.090 15.560 1.00 28.78 118 ASN A CA 1
ATOM 847 C C . ASN A 1 126 ? 64.900 65.925 16.079 1.00 31.28 118 ASN A C 1
ATOM 848 O O . ASN A 1 126 ? 65.505 64.852 15.942 1.00 32.32 118 ASN A O 1
ATOM 853 N N . ASP A 1 127 ? 65.444 66.970 16.689 1.00 30.49 119 ASP A N 1
ATOM 854 C CA . ASP A 1 127 ? 66.874 66.982 16.976 1.00 32.76 119 ASP A CA 1
ATOM 855 C C . ASP A 1 127 ? 67.213 66.448 18.357 1.00 34.11 119 ASP A C 1
ATOM 856 O O . ASP A 1 127 ? 68.394 66.182 18.626 1.00 34.48 119 ASP A O 1
ATOM 861 N N . TYR A 1 128 ? 66.220 66.290 19.244 1.00 31.70 120 TYR A N 1
ATOM 862 C CA . TYR A 1 128 ? 66.514 65.927 20.625 1.00 31.77 120 TYR A CA 1
ATOM 863 C C . TYR A 1 128 ? 65.667 64.801 21.187 1.00 28.85 120 TYR A C 1
ATOM 864 O O . TYR A 1 128 ? 66.118 64.148 22.140 1.00 29.62 120 TYR A O 1
ATOM 873 N N . ALA A 1 129 ? 64.474 64.532 20.643 1.00 31.83 121 ALA A N 1
ATOM 874 C CA . ALA A 1 129 ? 63.623 63.517 21.253 1.00 28.39 121 ALA A CA 1
ATOM 875 C C . ALA A 1 129 ? 64.185 62.117 21.001 1.00 29.75 121 ALA A C 1
ATOM 876 O O . ALA A 1 129 ? 65.098 61.909 20.192 1.00 32.66 121 ALA A O 1
ATOM 878 N N . SER A 1 130 ? 63.656 61.151 21.745 1.00 30.52 122 SER A N 1
ATOM 879 C CA . SER A 1 130 ? 64.058 59.767 21.557 1.00 38.54 122 SER A CA 1
ATOM 880 C C . SER A 1 130 ? 63.708 59.309 20.146 1.00 31.14 122 SER A C 1
ATOM 881 O O . SER A 1 130 ? 62.786 59.830 19.511 1.00 29.87 122 SER A O 1
ATOM 884 N N . ASP A 1 131 ? 64.460 58.314 19.658 1.00 33.00 123 ASP A N 1
ATOM 885 C CA . ASP A 1 131 ? 64.192 57.773 18.328 1.00 36.04 123 ASP A CA 1
ATOM 886 C C . ASP A 1 131 ? 62.766 57.262 18.195 1.00 33.07 123 ASP A C 1
ATOM 887 O O . ASP A 1 131 ? 62.201 57.289 17.092 1.00 32.25 123 ASP A O 1
ATOM 892 N N . ASP A 1 132 ? 62.169 56.777 19.283 1.00 31.71 124 ASP A N 1
ATOM 893 C CA . ASP A 1 132 ? 60.829 56.210 19.207 1.00 31.37 124 ASP A CA 1
ATOM 894 C C . ASP A 1 132 ? 59.732 57.224 19.484 1.00 28.77 124 ASP A C 1
ATOM 895 O O . ASP A 1 132 ? 58.578 56.824 19.692 1.00 29.17 124 ASP A O 1
ATOM 900 N N . VAL A 1 133 ? 60.046 58.521 19.452 1.00 30.53 125 VAL A N 1
ATOM 901 C CA . VAL A 1 133 ? 59.098 59.524 19.931 1.00 25.97 125 VAL A CA 1
ATOM 902 C C . VAL A 1 133 ? 57.792 59.494 19.136 1.00 28.51 125 VAL A C 1
ATOM 903 O O . VAL A 1 133 ? 57.773 59.267 17.917 1.00 25.70 125 VAL A O 1
ATOM 907 N N . ARG A 1 134 ? 56.681 59.714 19.842 1.00 23.61 126 ARG A N 1
ATOM 908 C CA . ARG A 1 134 ? 55.400 60.012 19.233 1.00 26.29 126 ARG A CA 1
ATOM 909 C C . ARG A 1 134 ? 54.943 61.381 19.726 1.00 27.20 126 ARG A C 1
ATOM 910 O O . ARG A 1 134 ? 55.305 61.806 20.824 1.00 22.89 126 ARG A O 1
ATOM 918 N N . VAL A 1 135 ? 54.181 62.087 18.888 1.00 22.34 127 VAL A N 1
ATOM 919 C CA . VAL A 1 135 ? 53.849 63.494 19.105 1.00 21.24 127 VAL A CA 1
ATOM 920 C C . VAL A 1 135 ? 52.332 63.624 19.102 1.00 26.98 127 VAL A C 1
ATOM 921 O O . VAL A 1 135 ? 51.660 63.114 18.198 1.00 23.24 127 VAL A O 1
ATOM 925 N N . PHE A 1 136 ? 51.791 64.296 20.114 1.00 23.30 128 PHE A N 1
ATOM 926 C CA . PHE A 1 136 ? 50.344 64.342 20.327 1.00 17.55 128 PHE A CA 1
ATOM 927 C C . PHE A 1 136 ? 49.968 65.801 20.537 1.00 18.51 128 PHE A C 1
ATOM 928 O O . PHE A 1 136 ? 50.247 66.361 21.597 1.00 18.37 128 PHE A O 1
ATOM 936 N N . VAL A 1 137 ? 49.330 66.413 19.545 1.00 16.90 129 VAL A N 1
ATOM 937 C CA . VAL A 1 137 ? 49.106 67.855 19.519 1.00 16.71 129 VAL A CA 1
ATOM 938 C C . VAL A 1 137 ? 47.689 68.167 19.986 1.00 21.83 129 VAL A C 1
ATOM 939 O O . VAL A 1 137 ? 46.713 67.645 19.428 1.00 20.76 129 VAL A O 1
ATOM 943 N N . VAL A 1 138 ? 47.589 69.075 20.964 1.00 19.51 130 VAL A N 1
ATOM 944 C CA . VAL A 1 138 ? 46.327 69.482 21.573 1.00 18.71 130 VAL A CA 1
ATOM 945 C C . VAL A 1 138 ? 46.025 70.957 21.326 1.00 20.93 130 VAL A C 1
ATOM 946 O O . VAL A 1 138 ? 44.886 71.320 21.022 1.00 20.60 130 VAL A O 1
ATOM 950 N N . GLY A 1 139 ? 47.029 71.824 21.437 1.00 20.44 131 GLY A N 1
ATOM 951 C CA . GLY A 1 139 ? 46.770 73.250 21.331 1.00 21.83 131 GLY A CA 1
ATOM 952 C C . GLY A 1 139 ? 46.288 73.645 19.943 1.00 21.95 131 GLY A C 1
ATOM 953 O O . GLY A 1 139 ? 46.797 73.173 18.925 1.00 23.26 131 GLY A O 1
ATOM 954 N N . ASN A 1 140 ? 45.328 74.588 19.907 1.00 23.04 132 ASN A N 1
ATOM 955 C CA . ASN A 1 140 ? 44.645 74.905 18.663 1.00 25.86 132 ASN A CA 1
ATOM 956 C C . ASN A 1 140 ? 45.450 75.880 17.796 1.00 24.89 132 ASN A C 1
ATOM 957 O O . ASN A 1 140 ? 46.250 76.667 18.308 1.00 27.40 132 ASN A O 1
ATOM 962 N N . PRO A 1 141 ? 45.244 75.859 16.463 1.00 22.08 133 PRO A N 1
ATOM 963 C CA . PRO A 1 141 ? 44.448 74.864 15.723 1.00 25.40 133 PRO A CA 1
ATOM 964 C C . PRO A 1 141 ? 45.212 73.538 15.619 1.00 25.44 133 PRO A C 1
ATOM 965 O O . PRO A 1 141 ? 46.257 73.524 14.973 1.00 26.55 133 PRO A O 1
ATOM 969 N N . CYS A 1 142 ? 44.733 72.460 16.246 1.00 20.17 134 CYS A N 1
ATOM 970 C CA . CYS A 1 142 ? 45.659 71.365 16.511 1.00 25.98 134 CYS A CA 1
ATOM 971 C C . CYS A 1 142 ? 46.007 70.595 15.240 1.00 27.87 134 CYS A C 1
ATOM 972 O O . CYS A 1 142 ? 47.157 70.169 15.080 1.00 24.24 134 CYS A O 1
ATOM 975 N N . ASN A 1 143 ? 45.062 70.433 14.310 1.00 21.42 135 ASN A N 1
ATOM 976 C CA . ASN A 1 143 ? 45.398 69.701 13.086 1.00 21.49 135 ASN A CA 1
ATOM 977 C C . ASN A 1 143 ? 46.534 70.389 12.350 1.00 20.90 135 ASN A C 1
ATOM 978 O O . ASN A 1 143 ? 47.508 69.745 11.950 1.00 25.75 135 ASN A O 1
ATOM 983 N N . THR A 1 144 ? 46.417 71.705 12.151 1.00 22.05 136 THR A N 1
ATOM 984 C CA . THR A 1 144 ? 47.396 72.418 11.334 1.00 21.06 136 THR A CA 1
ATOM 985 C C . THR A 1 144 ? 48.693 72.658 12.110 1.00 27.43 136 THR A C 1
ATOM 986 O O . THR A 1 144 ? 49.777 72.577 11.527 1.00 22.87 136 THR A O 1
ATOM 990 N N . ASN A 1 145 ? 48.611 72.875 13.430 1.00 21.12 137 ASN A N 1
ATOM 991 C CA . ASN A 1 145 ? 49.823 72.905 14.250 1.00 23.70 137 ASN A CA 1
ATOM 992 C C . ASN A 1 145 ? 50.587 71.594 14.135 1.00 22.15 137 ASN A C 1
ATOM 993 O O . ASN A 1 145 ? 51.821 71.586 13.984 1.00 23.22 137 ASN A O 1
ATOM 998 N N . CYS A 1 146 ? 49.862 70.476 14.170 1.00 20.14 138 CYS A N 1
ATOM 999 C CA . CYS A 1 146 ? 50.476 69.160 13.995 1.00 21.79 138 CYS A CA 1
ATOM 1000 C C . CYS A 1 146 ? 51.114 69.015 12.614 1.00 24.71 138 CYS A C 1
ATOM 1001 O O . CYS A 1 146 ? 52.250 68.530 12.491 1.00 27.74 138 CYS A O 1
ATOM 1004 N N . LEU A 1 147 ? 50.395 69.421 11.563 1.00 24.77 139 LEU A N 1
ATOM 1005 C CA . LEU A 1 147 ? 50.965 69.455 10.216 1.00 25.44 139 LEU A CA 1
ATOM 1006 C C . LEU A 1 147 ? 52.276 70.232 10.177 1.00 30.14 139 LEU A C 1
ATOM 1007 O O . LEU A 1 147 ? 53.257 69.792 9.553 1.00 27.69 139 LEU A O 1
ATOM 1012 N N . ILE A 1 148 ? 52.323 71.390 10.838 1.00 25.82 140 ILE A N 1
ATOM 1013 C CA . ILE A 1 148 ? 53.536 72.209 10.773 1.00 28.14 140 ILE A CA 1
ATOM 1014 C C . ILE A 1 148 ? 54.685 71.525 11.510 1.00 25.77 140 ILE A C 1
ATOM 1015 O O . ILE A 1 148 ? 55.812 71.439 10.999 1.00 31.82 140 ILE A O 1
ATOM 1020 N N . ALA A 1 149 ? 54.413 71.010 12.712 1.00 27.26 141 ALA A N 1
ATOM 1021 C CA . ALA A 1 149 ? 55.449 70.302 13.455 1.00 30.16 141 ALA A CA 1
ATOM 1022 C C . ALA A 1 149 ? 55.970 69.099 12.668 1.00 29.39 141 ALA A C 1
ATOM 1023 O O . ALA A 1 149 ? 57.183 68.884 12.562 1.00 33.18 141 ALA A O 1
ATOM 1025 N N . MET A 1 150 ? 55.053 68.303 12.103 1.00 25.00 142 MET A N 1
ATOM 1026 C CA . MET A 1 150 ? 55.428 67.123 11.329 1.00 30.18 142 MET A CA 1
ATOM 1027 C C . MET A 1 150 ? 56.341 67.487 10.169 1.00 34.38 142 MET A C 1
ATOM 1028 O O . MET A 1 150 ? 57.333 66.793 9.896 1.00 34.76 142 MET A O 1
ATOM 1033 N N . ASN A 1 151 ? 56.023 68.575 9.471 1.00 28.36 143 ASN A N 1
ATOM 1034 C CA . ASN A 1 151 ? 56.838 68.991 8.339 1.00 29.48 143 ASN A CA 1
ATOM 1035 C C . ASN A 1 151 ? 58.196 69.561 8.752 1.00 33.94 143 ASN A C 1
ATOM 1036 O O . ASN A 1 151 ? 59.047 69.768 7.882 1.00 36.21 143 ASN A O 1
ATOM 1041 N N . HIS A 1 152 ? 58.432 69.800 10.045 1.00 35.11 144 HIS A N 1
ATOM 1042 C CA . HIS A 1 152 ? 59.719 70.295 10.521 1.00 42.12 144 HIS A CA 1
ATOM 1043 C C . HIS A 1 152 ? 60.498 69.239 11.301 1.00 39.49 144 HIS A C 1
ATOM 1044 O O . HIS A 1 152 ? 61.463 69.563 12.006 1.00 37.63 144 HIS A O 1
ATOM 1051 N N . ALA A 1 153 ? 60.114 67.974 11.157 1.00 35.02 145 ALA A N 1
ATOM 1052 C CA . ALA A 1 153 ? 60.783 66.862 11.817 1.00 34.99 145 ALA A CA 1
ATOM 1053 C C . ALA A 1 153 ? 61.086 65.807 10.753 1.00 37.43 145 ALA A C 1
ATOM 1054 O O . ALA A 1 153 ? 60.481 64.731 10.756 1.00 32.66 145 ALA A O 1
ATOM 1056 N N . LYS A 1 154 ? 62.040 66.137 9.859 1.00 33.17 146 LYS A N 1
ATOM 1057 C CA . LYS A 1 154 ? 62.343 65.315 8.693 1.00 47.83 146 LYS A CA 1
ATOM 1058 C C . LYS A 1 154 ? 62.820 63.925 9.077 1.00 46.49 146 LYS A C 1
ATOM 1059 O O . LYS A 1 154 ? 62.672 62.979 8.290 1.00 44.85 146 LYS A O 1
ATOM 1065 N N . ASP A 1 155 ? 63.430 63.787 10.250 1.00 40.79 147 ASP A N 1
ATOM 1066 C CA . ASP A 1 155 ? 64.007 62.520 10.666 1.00 39.84 147 ASP A CA 1
ATOM 1067 C C . ASP A 1 155 ? 63.037 61.683 11.491 1.00 40.62 147 ASP A C 1
ATOM 1068 O O . ASP A 1 155 ? 63.367 60.546 11.840 1.00 39.85 147 ASP A O 1
ATOM 1073 N N . VAL A 1 156 ? 61.859 62.206 11.803 1.00 32.64 148 VAL A N 1
ATOM 1074 C CA . VAL A 1 156 ? 60.839 61.481 12.555 1.00 38.49 148 VAL A CA 1
ATOM 1075 C C . VAL A 1 156 ? 59.809 60.953 11.562 1.00 41.03 148 VAL A C 1
ATOM 1076 O O . VAL A 1 156 ? 59.290 61.739 10.754 1.00 34.59 148 VAL A O 1
ATOM 1080 N N . PRO A 1 157 ? 59.514 59.652 11.561 1.00 40.37 149 PRO A N 1
ATOM 1081 C CA . PRO A 1 157 ? 58.531 59.121 10.608 1.00 36.75 149 PRO A CA 1
ATOM 1082 C C . PRO A 1 157 ? 57.199 59.850 10.752 1.00 31.46 149 PRO A C 1
ATOM 1083 O O . PRO A 1 157 ? 56.810 60.244 11.851 1.00 28.09 149 PRO A O 1
ATOM 1087 N N . SER A 1 158 ? 56.516 60.063 9.618 1.00 33.79 150 SER A N 1
ATOM 1088 C CA . SER A 1 158 ? 55.300 60.894 9.632 1.00 32.05 150 SER A CA 1
ATOM 1089 C C . SER A 1 158 ? 54.132 60.216 10.331 1.00 32.76 150 SER A C 1
ATOM 1090 O O . SER A 1 158 ? 53.193 60.903 10.777 1.00 30.74 150 SER A O 1
ATOM 1093 N N . ASP A 1 159 ? 54.166 58.893 10.467 1.00 33.06 151 ASP A N 1
ATOM 1094 C CA . ASP A 1 159 ? 53.096 58.228 11.195 1.00 29.74 151 ASP A CA 1
ATOM 1095 C C . ASP A 1 159 ? 53.246 58.347 12.714 1.00 31.22 151 ASP A C 1
ATOM 1096 O O . ASP A 1 159 ? 52.459 57.727 13.440 1.00 31.20 151 ASP A O 1
ATOM 1101 N N . ARG A 1 160 ? 54.204 59.147 13.204 1.00 28.75 152 ARG A N 1
ATOM 1102 C CA . ARG A 1 160 ? 54.373 59.406 14.635 1.00 24.41 152 ARG A CA 1
ATOM 1103 C C . ARG A 1 160 ? 53.597 60.617 15.129 1.00 28.84 152 ARG A C 1
ATOM 1104 O O . ARG A 1 160 ? 53.654 60.917 16.332 1.00 28.92 152 ARG A O 1
ATOM 1112 N N . PHE A 1 161 ? 52.902 61.329 14.241 1.00 22.62 153 PHE A N 1
ATOM 1113 C CA . PHE A 1 161 ? 52.309 62.621 14.556 1.00 23.83 153 PHE A CA 1
ATOM 1114 C C . PHE A 1 161 ? 50.793 62.526 14.604 1.00 27.12 153 PHE A C 1
ATOM 1115 O O . PHE A 1 161 ? 50.160 62.105 13.629 1.00 24.38 153 PHE A O 1
ATOM 1123 N N . TYR A 1 162 ? 50.231 62.974 15.719 1.00 25.75 154 TYR A N 1
ATOM 1124 C CA . TYR A 1 162 ? 48.813 62.882 16.024 1.00 24.75 154 TYR A CA 1
ATOM 1125 C C . TYR A 1 162 ? 48.312 64.228 16.511 1.00 25.35 154 TYR A C 1
ATOM 1126 O O . TYR A 1 162 ? 49.077 65.031 17.047 1.00 20.95 154 TYR A O 1
ATOM 1135 N N . ALA A 1 163 ? 46.997 64.442 16.366 1.00 18.39 155 ALA A N 1
ATOM 1136 C CA . ALA A 1 163 ? 46.302 65.569 16.977 1.00 16.89 155 ALA A CA 1
ATOM 1137 C C . ALA A 1 163 ? 44.995 65.052 17.576 1.00 19.09 155 ALA A C 1
ATOM 1138 O O . ALA A 1 163 ? 44.481 64.009 17.167 1.00 19.31 155 ALA A O 1
ATOM 1140 N N . MET A 1 164 ? 44.452 65.789 18.543 1.00 14.81 156 MET A N 1
ATOM 1141 C CA . MET A 1 164 ? 43.413 65.245 19.423 1.00 16.91 156 MET A CA 1
ATOM 1142 C C . MET A 1 164 ? 42.016 65.689 19.002 1.00 21.65 156 MET A C 1
ATOM 1143 O O . MET A 1 164 ? 41.686 66.877 19.091 1.00 17.99 156 MET A O 1
ATOM 1148 N N . THR A 1 165 ? 41.192 64.724 18.589 1.00 22.73 157 THR A N 1
ATOM 1149 C CA . THR A 1 165 ? 39.743 64.878 18.494 1.00 24.20 157 THR A CA 1
ATOM 1150 C C . THR A 1 165 ? 39.021 64.034 19.549 1.00 19.48 157 THR A C 1
ATOM 1151 O O . THR A 1 165 ? 37.792 63.923 19.525 1.00 20.59 157 THR A O 1
ATOM 1155 N N . THR A 1 166 ? 39.773 63.467 20.496 1.00 19.88 158 THR A N 1
ATOM 1156 C CA . THR A 1 166 ? 39.189 62.636 21.543 1.00 21.22 158 THR A CA 1
ATOM 1157 C C . THR A 1 166 ? 38.151 63.383 22.377 1.00 23.05 158 THR A C 1
ATOM 1158 O O . THR A 1 166 ? 37.137 62.796 22.783 1.00 20.17 158 THR A O 1
ATOM 1162 N N . LEU A 1 167 ? 38.392 64.659 22.694 1.00 17.32 159 LEU A N 1
ATOM 1163 C CA . LEU A 1 167 ? 37.386 65.392 23.471 1.00 18.15 159 LEU A CA 1
ATOM 1164 C C . LEU A 1 167 ? 36.079 65.508 22.687 1.00 20.75 159 LEU A C 1
ATOM 1165 O O . LEU A 1 167 ? 34.984 65.306 23.233 1.00 17.59 159 LEU A O 1
ATOM 1170 N N . ASP A 1 168 ? 36.176 65.846 21.399 1.00 15.78 160 ASP A N 1
ATOM 1171 C CA . ASP A 1 168 ? 34.989 65.879 20.546 1.00 16.33 160 ASP A CA 1
ATOM 1172 C C . ASP A 1 168 ? 34.263 64.545 20.605 1.00 17.32 160 ASP A C 1
ATOM 1173 O O . ASP A 1 168 ? 33.027 64.487 20.698 1.00 18.35 160 ASP A O 1
ATOM 1178 N N . GLU A 1 169 ? 35.033 63.457 20.509 1.00 17.19 161 GLU A N 1
ATOM 1179 C CA . GLU A 1 169 ? 34.457 62.125 20.452 1.00 21.17 161 GLU A CA 1
ATOM 1180 C C . GLU A 1 169 ? 33.736 61.773 21.748 1.00 21.61 161 GLU A C 1
ATOM 1181 O O . GLU A 1 169 ? 32.589 61.304 21.725 1.00 22.40 161 GLU A O 1
ATOM 1187 N N . LEU A 1 170 ? 34.389 61.998 22.893 1.00 15.22 162 LEU A N 1
ATOM 1188 C CA . LEU A 1 170 ? 33.731 61.696 24.166 1.00 19.74 162 LEU A CA 1
ATOM 1189 C C . LEU A 1 170 ? 32.478 62.556 24.367 1.00 22.39 162 LEU A C 1
ATOM 1190 O O . LEU A 1 170 ? 31.463 62.063 24.872 1.00 17.95 162 LEU A O 1
ATOM 1195 N N . ARG A 1 171 ? 32.522 63.836 23.970 1.00 18.89 163 ARG A N 1
ATOM 1196 C CA . ARG A 1 171 ? 31.329 64.684 24.056 1.00 19.45 163 ARG A CA 1
ATOM 1197 C C . ARG A 1 171 ? 30.194 64.132 23.204 1.00 19.68 163 ARG A C 1
ATOM 1198 O O . ARG A 1 171 ? 29.028 64.146 23.619 1.00 22.51 163 ARG A O 1
ATOM 1206 N N . ALA A 1 172 ? 30.516 63.672 21.990 1.00 20.45 164 ALA A N 1
ATOM 1207 C CA . ALA A 1 172 ? 29.505 63.070 21.122 1.00 21.39 164 ALA A CA 1
ATOM 1208 C C . ALA A 1 172 ? 28.959 61.770 21.714 1.00 24.00 164 ALA A C 1
ATOM 1209 O O . ALA A 1 172 ? 27.749 61.497 21.629 1.00 19.14 164 ALA A O 1
ATOM 1211 N N . ARG A 1 173 ? 29.833 60.954 22.314 1.00 22.75 165 ARG A N 1
ATOM 1212 C CA . ARG A 1 173 ? 29.386 59.705 22.929 1.00 20.84 165 ARG A CA 1
ATOM 1213 C C . ARG A 1 173 ? 28.358 59.960 24.021 1.00 23.60 165 ARG A C 1
ATOM 1214 O O . ARG A 1 173 ? 27.356 59.239 24.114 1.00 22.04 165 ARG A O 1
ATOM 1222 N N . THR A 1 174 ? 28.610 60.944 24.889 1.00 21.55 166 THR A N 1
ATOM 1223 C CA . THR A 1 174 ? 27.652 61.232 25.958 1.00 19.89 166 THR A CA 1
ATOM 1224 C C . THR A 1 174 ? 26.336 61.776 25.407 1.00 24.27 166 THR A C 1
ATOM 1225 O O . THR A 1 174 ? 25.256 61.421 25.903 1.00 25.47 166 THR A O 1
ATOM 1229 N N . GLN A 1 175 ? 26.399 62.658 24.398 1.00 18.54 167 GLN A N 1
ATOM 1230 C CA . GLN A 1 175 ? 25.167 63.186 23.820 1.00 20.67 167 GLN A CA 1
ATOM 1231 C C . GLN A 1 175 ? 24.317 62.067 23.230 1.00 26.26 167 GLN A C 1
ATOM 1232 O O . GLN A 1 175 ? 23.084 62.089 23.346 1.00 23.49 167 GLN A O 1
ATOM 1238 N N . LEU A 1 176 ? 24.952 61.062 22.614 1.00 23.60 168 LEU A N 1
ATOM 1239 C CA . LEU A 1 176 ? 24.175 59.941 22.078 1.00 24.98 168 LEU A CA 1
ATOM 1240 C C . LEU A 1 176 ? 23.579 59.095 23.194 1.00 28.69 168 LEU A C 1
ATOM 1241 O O . LEU A 1 176 ? 22.422 58.667 23.107 1.00 26.73 168 LEU A O 1
ATOM 1246 N N . ALA A 1 177 ? 24.374 58.792 24.222 1.00 26.28 169 ALA A N 1
ATOM 1247 C CA . ALA A 1 177 ? 23.883 57.945 25.307 1.00 27.12 169 ALA A CA 1
ATOM 1248 C C . ALA A 1 177 ? 22.738 58.619 26.055 1.00 27.60 169 ALA A C 1
ATOM 1249 O O . ALA A 1 177 ? 21.766 57.957 26.446 1.00 29.10 169 ALA A O 1
ATOM 1251 N N . LYS A 1 178 ? 22.856 59.932 26.288 1.00 27.76 170 LYS A N 1
ATOM 1252 C CA . LYS A 1 178 ? 21.789 60.689 26.939 1.00 34.34 170 LYS A CA 1
ATOM 1253 C C . LYS A 1 178 ? 20.508 60.638 26.121 1.00 32.20 170 LYS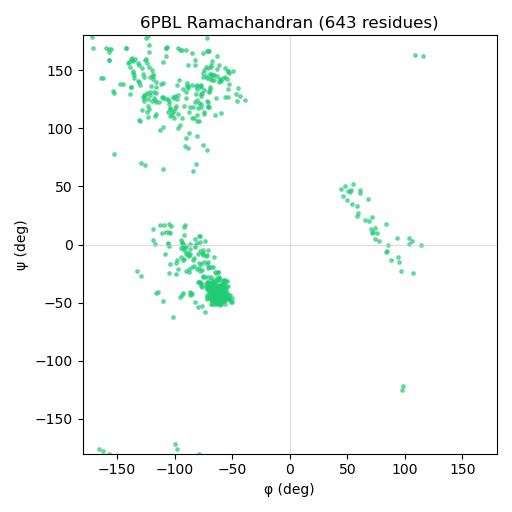 A C 1
ATOM 1254 O O . LYS A 1 178 ? 19.421 60.372 26.657 1.00 32.84 170 LYS A O 1
ATOM 1260 N N . LYS A 1 179 ? 20.612 60.904 24.813 1.00 30.84 171 LYS A N 1
ATOM 1261 C CA . LYS A 1 179 ? 19.414 60.965 23.976 1.00 32.85 171 LYS A CA 1
ATOM 1262 C C . LYS A 1 179 ? 18.715 59.610 23.882 1.00 33.10 171 LYS A C 1
ATOM 1263 O O . LYS A 1 179 ? 17.477 59.543 23.861 1.00 33.81 171 LYS A O 1
ATOM 1269 N N . ALA A 1 180 ? 19.483 58.522 23.776 1.00 30.41 172 ALA A N 1
ATOM 1270 C CA . ALA A 1 180 ? 18.894 57.186 23.730 1.00 35.82 172 ALA A CA 1
ATOM 1271 C C . ALA A 1 180 ? 18.554 56.629 25.112 1.00 40.69 172 ALA A C 1
ATOM 1272 O O . ALA A 1 180 ? 18.027 55.513 25.199 1.00 34.41 172 ALA A O 1
ATOM 1274 N N . GLY A 1 181 ? 18.856 57.360 26.182 1.00 34.12 173 GLY A N 1
ATOM 1275 C CA . GLY A 1 181 ? 18.684 56.859 27.533 1.00 30.69 173 GLY A CA 1
ATOM 1276 C C . GLY A 1 181 ? 19.358 55.529 27.802 1.00 39.23 173 GLY A C 1
ATOM 1277 O O . GLY A 1 181 ? 18.741 54.629 28.380 1.00 40.78 173 GLY A O 1
ATOM 1278 N N . VAL A 1 182 ? 20.618 55.388 27.391 1.00 30.71 174 VAL A N 1
ATOM 1279 C CA . VAL A 1 182 ? 21.382 54.165 27.594 1.00 31.17 174 VAL A CA 1
ATOM 1280 C C . VAL A 1 182 ? 22.647 54.499 28.375 1.00 33.25 174 VAL A C 1
ATOM 1281 O O . VAL A 1 182 ? 23.048 55.657 28.498 1.00 30.76 174 VAL A O 1
ATOM 1285 N N . ASP A 1 183 ? 23.287 53.451 28.882 1.00 28.64 175 ASP A N 1
ATOM 1286 C CA . ASP A 1 183 ? 24.560 53.600 29.563 1.00 31.47 175 ASP A CA 1
ATOM 1287 C C . ASP A 1 183 ? 25.659 54.006 28.579 1.00 31.01 175 ASP A C 1
ATOM 1288 O O . ASP A 1 183 ? 25.662 53.593 27.412 1.00 26.48 175 ASP A O 1
ATOM 1293 N N . ILE A 1 184 ? 26.625 54.804 29.065 1.00 23.60 176 ILE A N 1
ATOM 1294 C CA . ILE A 1 184 ? 27.673 55.319 28.175 1.00 22.20 176 ILE A CA 1
ATOM 1295 C C . ILE A 1 184 ? 28.383 54.180 27.465 1.00 25.72 176 ILE A C 1
ATOM 1296 O O . ILE A 1 184 ? 28.823 54.327 26.314 1.00 28.29 176 ILE A O 1
ATOM 1301 N N . THR A 1 185 ? 28.488 53.026 28.112 1.00 28.38 177 THR A N 1
ATOM 1302 C CA . THR A 1 185 ? 29.193 51.904 27.506 1.00 32.74 177 THR A CA 1
ATOM 1303 C C . THR A 1 185 ? 28.386 51.227 26.405 1.00 38.51 177 THR A C 1
ATOM 1304 O O . THR A 1 185 ? 28.905 50.319 25.747 1.00 33.08 177 THR A O 1
ATOM 1308 N N . ALA A 1 186 ? 27.140 51.638 26.185 1.00 31.84 178 ALA A N 1
ATOM 1309 C CA . ALA A 1 186 ? 26.373 51.062 25.086 1.00 26.19 178 ALA A CA 1
ATOM 1310 C C . ALA A 1 186 ? 26.685 51.743 23.762 1.00 28.66 178 ALA A C 1
ATOM 1311 O O . ALA A 1 186 ? 26.298 51.227 22.709 1.00 28.27 178 ALA A O 1
ATOM 1313 N N . VAL A 1 187 ? 27.391 52.878 23.802 1.00 25.78 179 VAL A N 1
ATOM 1314 C CA . VAL A 1 187 ? 27.846 53.584 22.608 1.00 26.49 179 VAL A CA 1
ATOM 1315 C C . VAL A 1 187 ? 29.228 53.060 22.238 1.00 28.12 179 VAL A C 1
ATOM 1316 O O . VAL A 1 187 ? 30.116 52.973 23.094 1.00 28.00 179 VAL A O 1
ATOM 1320 N N . THR A 1 188 ? 29.410 52.708 20.965 1.00 31.00 180 THR A N 1
ATOM 1321 C CA . THR A 1 188 ? 30.691 52.235 20.453 1.00 25.93 180 THR A CA 1
ATOM 1322 C C . THR A 1 188 ? 30.953 52.890 19.102 1.00 30.04 180 THR A C 1
ATOM 1323 O O . THR A 1 188 ? 30.033 53.391 18.447 1.00 22.44 180 THR A O 1
ATOM 1327 N N . GLN A 1 189 ? 32.232 52.896 18.697 1.00 25.72 181 GLN A N 1
ATOM 1328 C CA . GLN A 1 189 ? 32.641 53.288 17.339 1.00 22.19 181 GLN A CA 1
ATOM 1329 C C . GLN A 1 189 ? 32.254 54.733 17.008 1.00 23.39 181 GLN A C 1
ATOM 1330 O O . GLN A 1 189 ? 31.734 55.029 15.932 1.00 27.51 181 GLN A O 1
ATOM 1336 N N . MET A 1 190 ? 32.539 55.654 17.927 1.00 19.76 182 MET A N 1
ATOM 1337 C CA . MET A 1 190 ? 32.216 57.057 17.670 1.00 24.19 182 MET A CA 1
ATOM 1338 C C . MET A 1 190 ? 33.335 57.704 16.848 1.00 25.10 182 MET A C 1
ATOM 1339 O O . MET A 1 190 ? 34.476 57.803 17.316 1.00 20.87 182 MET A O 1
ATOM 1344 N N . THR A 1 191 ? 33.004 58.177 15.647 1.00 24.67 183 THR A N 1
ATOM 1345 C CA . THR A 1 191 ? 33.980 58.787 14.743 1.00 23.88 183 THR A CA 1
ATOM 1346 C C . THR A 1 191 ? 33.680 60.262 14.558 1.00 26.07 183 THR A C 1
ATOM 1347 O O . THR A 1 191 ? 32.563 60.639 14.147 1.00 21.65 183 THR A O 1
ATOM 1351 N N . ILE A 1 192 ? 34.674 61.085 14.882 1.00 18.47 184 ILE A N 1
ATOM 1352 C CA . ILE A 1 192 ? 34.725 62.495 14.518 1.00 21.73 184 ILE A CA 1
ATOM 1353 C C . ILE A 1 192 ? 35.590 62.569 13.265 1.00 24.49 184 ILE A C 1
ATOM 1354 O O . ILE A 1 192 ? 36.790 62.278 13.322 1.00 24.96 184 ILE A O 1
ATOM 1359 N N . TRP A 1 193 ? 35.005 62.911 12.120 1.00 21.17 185 TRP A N 1
ATOM 1360 C CA . TRP A 1 193 ? 35.790 63.050 10.897 1.00 19.33 185 TRP A CA 1
ATOM 1361 C C . TRP A 1 193 ? 36.345 64.465 10.755 1.00 27.61 185 TRP A C 1
ATOM 1362 O O . TRP A 1 193 ? 35.630 65.455 10.960 1.00 25.35 185 TRP A O 1
ATOM 1373 N N . GLY A 1 194 ? 37.624 64.552 10.394 1.00 21.75 186 GLY A N 1
ATOM 1374 C CA . GLY A 1 194 ? 38.175 65.787 9.873 1.00 22.65 186 GLY A CA 1
ATOM 1375 C C . GLY A 1 194 ? 38.939 66.677 10.832 1.00 30.70 186 GLY A C 1
ATOM 1376 O O . GLY A 1 194 ? 39.940 66.268 11.424 1.00 24.96 186 GLY A O 1
ATOM 1377 N N . ASN A 1 195 ? 38.470 67.912 10.974 1.00 27.54 187 ASN A N 1
ATOM 1378 C CA . ASN A 1 195 ? 39.175 68.958 11.691 1.00 24.57 187 ASN A CA 1
ATOM 1379 C C . ASN A 1 195 ? 38.642 69.075 13.114 1.00 23.43 187 ASN A C 1
ATOM 1380 O O . ASN A 1 195 ? 37.425 69.028 13.338 1.00 22.17 187 ASN A O 1
ATOM 1385 N N . HIS A 1 196 ? 39.556 69.237 14.080 1.00 19.56 188 HIS A N 1
ATOM 1386 C CA . HIS A 1 196 ? 39.151 69.648 15.428 1.00 18.23 188 HIS A CA 1
ATOM 1387 C C . HIS A 1 196 ? 38.727 71.115 15.355 1.00 28.15 188 HIS A C 1
ATOM 1388 O O . HIS A 1 196 ? 39.499 72.036 15.651 1.00 20.63 188 HIS A O 1
ATOM 1395 N N . SER A 1 197 ? 37.485 71.333 14.906 1.00 22.31 189 SER A N 1
ATOM 1396 C CA . SER A 1 197 ? 36.920 72.674 14.747 1.00 22.60 189 SER A CA 1
ATOM 1397 C C . SER A 1 197 ? 35.410 72.548 14.574 1.00 21.39 189 SER A C 1
ATOM 1398 O O . SER A 1 197 ? 34.856 71.450 14.608 1.00 21.67 189 SER A O 1
ATOM 1401 N N . ALA A 1 198 ? 34.758 73.688 14.341 1.00 27.06 190 ALA A N 1
ATOM 1402 C CA . ALA A 1 198 ? 33.311 73.727 14.135 1.00 25.44 190 ALA A CA 1
ATOM 1403 C C . ALA A 1 198 ? 32.856 73.016 12.863 1.00 30.06 190 ALA A C 1
ATOM 1404 O O . ALA A 1 198 ? 31.642 72.823 12.693 1.00 26.85 190 ALA A O 1
ATOM 1406 N N . THR A 1 199 ? 33.776 72.625 11.964 1.00 26.71 191 THR A N 1
ATOM 1407 C CA . THR A 1 199 ? 33.400 71.873 10.764 1.00 24.81 191 THR A CA 1
ATOM 1408 C C . THR A 1 199 ? 33.517 70.365 10.950 1.00 26.89 191 THR A C 1
ATOM 1409 O O . THR A 1 199 ? 33.194 69.622 10.016 1.00 24.48 191 THR A O 1
ATOM 1413 N N . GLN A 1 200 ? 33.985 69.898 12.118 1.00 23.35 192 GLN A N 1
ATOM 1414 C CA . GLN A 1 200 ? 34.054 68.462 12.394 1.00 20.10 192 GLN A CA 1
ATOM 1415 C C . GLN A 1 200 ? 32.728 67.784 12.069 1.00 30.57 192 GLN A C 1
ATOM 1416 O O . GLN A 1 200 ? 31.649 68.376 12.198 1.00 24.92 192 GLN A O 1
ATOM 1422 N N . TYR A 1 201 ? 32.816 66.524 11.658 1.00 27.06 193 TYR A N 1
ATOM 1423 C CA . TYR A 1 201 ? 31.637 65.722 11.355 1.00 24.59 193 TYR A CA 1
ATOM 1424 C C . TYR A 1 201 ? 31.512 64.595 12.374 1.00 22.18 193 TYR A C 1
ATOM 1425 O O . TYR A 1 201 ? 32.193 63.568 12.251 1.00 26.01 193 TYR A O 1
ATOM 1434 N N . PRO A 1 202 ? 30.680 64.741 13.403 1.00 24.35 194 PRO A N 1
ATOM 1435 C CA . PRO A 1 202 ? 30.404 63.628 14.319 1.00 21.79 194 PRO A CA 1
ATOM 1436 C C . PRO A 1 202 ? 29.409 62.682 13.664 1.00 24.56 194 PRO A C 1
ATOM 1437 O O . PRO A 1 202 ? 28.221 62.995 13.535 1.00 24.95 194 PRO A O 1
ATOM 1441 N N . ASP A 1 203 ? 29.907 61.526 13.226 1.00 25.53 195 ASP A N 1
ATOM 1442 C CA . ASP A 1 203 ? 29.203 60.588 12.334 1.00 27.63 195 ASP A CA 1
ATOM 1443 C C . ASP A 1 203 ? 28.223 59.746 13.159 1.00 25.16 195 ASP A C 1
ATOM 1444 O O . ASP A 1 203 ? 28.572 58.715 13.730 1.00 27.03 195 ASP A O 1
ATOM 1449 N N . PHE A 1 204 ? 26.966 60.190 13.237 1.00 35.90 196 PHE A N 1
ATOM 1450 C CA . PHE A 1 204 ? 25.963 59.422 13.971 1.00 22.09 196 PHE A CA 1
ATOM 1451 C C . PHE A 1 204 ? 25.397 58.259 13.169 1.00 26.71 196 PHE A C 1
ATOM 1452 O O . PHE A 1 204 ? 24.499 57.575 13.667 1.00 26.97 196 PHE A O 1
ATOM 1460 N N . TYR A 1 205 ? 25.851 58.032 11.933 1.00 24.14 197 TYR A N 1
ATOM 1461 C CA . TYR A 1 205 ? 25.366 56.852 11.224 1.00 32.14 197 TYR A CA 1
ATOM 1462 C C . TYR A 1 205 ? 26.200 55.619 11.544 1.00 30.77 197 TYR A C 1
ATOM 1463 O O . TYR A 1 205 ? 25.637 54.534 11.746 1.00 32.83 197 TYR A O 1
ATOM 1472 N N . ASN A 1 206 ? 27.533 55.762 11.579 1.00 30.95 198 ASN A N 1
ATOM 1473 C CA . ASN A 1 206 ? 28.438 54.643 11.823 1.00 29.07 198 ASN A CA 1
ATOM 1474 C C . ASN A 1 206 ? 28.704 54.394 13.308 1.00 27.09 198 ASN A C 1
ATOM 1475 O O . ASN A 1 206 ? 29.080 53.276 13.678 1.00 29.49 198 ASN A O 1
ATOM 1480 N N . ALA A 1 207 ? 28.538 55.394 14.163 1.00 23.59 199 ALA A N 1
ATOM 1481 C CA . ALA A 1 207 ? 28.461 55.125 15.594 1.00 26.34 199 ALA A CA 1
ATOM 1482 C C . ALA A 1 207 ? 27.348 54.123 15.882 1.00 29.79 199 ALA A C 1
ATOM 1483 O O . ALA A 1 207 ? 26.356 54.034 15.153 1.00 25.09 199 ALA A O 1
ATOM 1485 N N . LYS A 1 208 ? 27.517 53.366 16.960 1.00 28.01 200 LYS A N 1
ATOM 1486 C CA . LYS A 1 208 ? 26.589 52.303 17.317 1.00 30.51 200 LYS A CA 1
ATOM 1487 C C . LYS A 1 208 ? 26.013 52.549 18.708 1.00 33.82 200 LYS A C 1
ATOM 1488 O O . LYS A 1 208 ? 26.706 53.042 19.608 1.00 28.67 200 LYS A O 1
ATOM 1494 N N . ILE A 1 209 ? 24.745 52.201 18.882 1.00 30.52 201 ILE A N 1
ATOM 1495 C CA . ILE A 1 209 ? 24.132 52.089 20.202 1.00 33.29 201 ILE A CA 1
ATOM 1496 C C . ILE A 1 209 ? 23.608 50.670 20.333 1.00 34.49 201 ILE A C 1
ATOM 1497 O O . ILE A 1 209 ? 22.718 50.261 19.571 1.00 32.50 201 ILE A O 1
ATOM 1502 N N . ASN A 1 210 ? 24.162 49.917 21.289 1.00 28.95 202 ASN A N 1
ATOM 1503 C CA . ASN A 1 210 ? 23.888 48.482 21.412 1.00 35.04 202 ASN A CA 1
ATOM 1504 C C . ASN A 1 210 ? 24.129 47.783 20.077 1.00 37.69 202 ASN A C 1
ATOM 1505 O O . ASN A 1 210 ? 23.327 46.972 19.615 1.00 38.71 202 ASN A O 1
ATOM 1510 N N . GLY A 1 211 ? 25.252 48.124 19.441 1.00 38.54 203 GLY A N 1
ATOM 1511 C CA . GLY A 1 211 ? 25.659 47.474 18.206 1.00 36.79 203 GLY A CA 1
ATOM 1512 C C . GLY A 1 211 ? 24.871 47.849 16.969 1.00 36.22 203 GLY A C 1
ATOM 1513 O O . GLY A 1 211 ? 25.109 47.270 15.902 1.00 33.37 203 GLY A O 1
ATOM 1514 N N . THR A 1 212 ? 23.949 48.799 17.072 1.00 34.55 204 THR A N 1
ATOM 1515 C CA . THR A 1 212 ? 23.094 49.212 15.967 1.00 39.28 204 THR A CA 1
ATOM 1516 C C . THR A 1 212 ? 23.349 50.684 15.661 1.00 37.30 204 THR A C 1
ATOM 1517 O O . THR A 1 212 ? 23.642 51.463 16.569 1.00 33.30 204 THR A O 1
ATOM 1521 N N . SER A 1 213 ? 23.280 51.047 14.377 1.00 30.30 205 SER A N 1
ATOM 1522 C CA . SER A 1 213 ? 23.523 52.420 13.945 1.00 31.70 205 SER A CA 1
ATOM 1523 C C . SER A 1 213 ? 22.788 53.412 14.837 1.00 32.80 205 SER A C 1
ATOM 1524 O O . SER A 1 213 ? 21.568 53.319 14.995 1.00 31.57 205 SER A O 1
ATOM 1527 N N . ALA A 1 214 ? 23.529 54.358 15.435 1.00 26.11 206 ALA A N 1
ATOM 1528 C CA . ALA A 1 214 ? 22.892 55.296 16.358 1.00 27.04 206 ALA A CA 1
ATOM 1529 C C . ALA A 1 214 ? 21.722 56.024 15.706 1.00 32.05 206 ALA A C 1
ATOM 1530 O O . ALA A 1 214 ? 20.713 56.294 16.364 1.00 37.48 206 ALA A O 1
ATOM 1532 N N . ALA A 1 215 ? 21.842 56.355 14.415 1.00 28.95 207 ALA A N 1
ATOM 1533 C CA . ALA A 1 215 ? 20.764 57.052 13.726 1.00 35.98 207 ALA A CA 1
ATOM 1534 C C . ALA A 1 215 ? 19.489 56.236 13.777 1.00 37.31 207 ALA A C 1
ATOM 1535 O O . ALA A 1 215 ? 18.399 56.770 14.005 1.00 36.57 207 ALA A O 1
ATOM 1537 N N . GLN A 1 216 ? 19.622 54.928 13.581 1.00 31.53 208 GLN A N 1
ATOM 1538 C CA . GLN A 1 216 ? 18.470 54.044 13.561 1.00 40.61 208 GLN A CA 1
ATOM 1539 C C . GLN A 1 216 ? 17.902 53.850 14.961 1.00 36.58 208 GLN A C 1
ATOM 1540 O O . GLN A 1 216 ? 16.685 53.741 15.129 1.00 36.45 208 GLN A O 1
ATOM 1546 N N . VAL A 1 217 ? 18.756 53.835 15.987 1.00 35.20 209 VAL A N 1
ATOM 1547 C CA . VAL A 1 217 ? 18.243 53.660 17.342 1.00 36.15 209 VAL A CA 1
ATOM 1548 C C . VAL A 1 217 ? 17.509 54.917 17.799 1.00 37.72 209 VAL A C 1
ATOM 1549 O O . VAL A 1 217 ? 16.399 54.844 18.348 1.00 32.82 209 VAL A O 1
ATOM 1553 N N . ILE A 1 218 ? 18.092 56.086 17.528 1.00 29.25 210 ILE A N 1
ATOM 1554 C CA . ILE A 1 218 ? 17.539 57.339 18.040 1.00 35.85 210 ILE A CA 1
ATOM 1555 C C . ILE A 1 218 ? 16.315 57.756 17.238 1.00 37.29 210 ILE A C 1
ATOM 1556 O O . ILE A 1 218 ? 15.340 58.280 17.795 1.00 39.03 210 ILE A O 1
ATOM 1561 N N . ASN A 1 219 ? 16.334 57.510 15.931 1.00 29.61 211 ASN A N 1
ATOM 1562 C CA . ASN A 1 219 ? 15.157 57.675 15.076 1.00 34.34 211 ASN A CA 1
ATOM 1563 C C . ASN A 1 219 ? 14.581 59.091 15.194 1.00 34.96 211 ASN A C 1
ATOM 1564 O O . ASN A 1 219 ? 13.394 59.299 15.436 1.00 35.05 211 ASN A O 1
ATOM 1569 N N . ASP A 1 220 ? 15.450 60.080 15.012 1.00 34.78 212 ASP A N 1
ATOM 1570 C CA . ASP A 1 220 ? 15.059 61.481 15.134 1.00 37.65 212 ASP A CA 1
ATOM 1571 C C . ASP A 1 220 ? 16.027 62.228 14.222 1.00 37.40 212 ASP A C 1
ATOM 1572 O O . ASP A 1 220 ? 17.014 62.814 14.669 1.00 33.00 212 ASP A O 1
ATOM 1577 N N . GLU A 1 221 ? 15.756 62.155 12.914 1.00 37.42 213 GLU A N 1
ATOM 1578 C CA . GLU A 1 221 ? 16.680 62.726 11.932 1.00 39.00 213 GLU A CA 1
ATOM 1579 C C . GLU A 1 221 ? 16.902 64.208 12.191 1.00 37.61 213 GLU A C 1
ATOM 1580 O O . GLU A 1 221 ? 18.041 64.699 12.143 1.00 34.57 213 GLU A O 1
ATOM 1586 N N . THR A 1 222 ? 15.818 64.925 12.497 1.00 34.18 214 THR A N 1
ATOM 1587 C CA . THR A 1 222 ? 15.905 66.344 12.810 1.00 30.65 214 THR A CA 1
ATOM 1588 C C . THR A 1 222 ? 16.834 66.597 13.985 1.00 36.81 214 THR A C 1
ATOM 1589 O O . THR A 1 222 ? 17.700 67.483 13.928 1.00 33.86 214 THR A O 1
ATOM 1593 N N . TRP A 1 223 ? 16.660 65.839 15.073 1.00 32.70 215 TRP A N 1
ATOM 1594 C CA . TRP A 1 223 ? 17.481 66.094 16.250 1.00 37.71 215 TRP A CA 1
ATOM 1595 C C . TRP A 1 223 ? 18.950 65.821 15.954 1.00 34.36 215 TRP A C 1
ATOM 1596 O O . TRP A 1 223 ? 19.820 66.631 16.298 1.00 30.34 215 TRP A O 1
ATOM 1607 N N . LEU A 1 224 ? 19.231 64.707 15.269 1.00 26.32 216 LEU A N 1
ATOM 1608 C CA . LEU A 1 224 ? 20.607 64.321 14.968 1.00 28.03 216 LEU A CA 1
ATOM 1609 C C . LEU A 1 224 ? 21.294 65.349 14.075 1.00 28.53 216 LEU A C 1
ATOM 1610 O O . LEU A 1 224 ? 22.421 65.761 14.351 1.00 25.59 216 LEU A O 1
ATOM 1615 N N . LYS A 1 225 ? 20.630 65.785 13.002 1.00 28.35 217 LYS A N 1
ATOM 1616 C CA . LYS A 1 225 ? 21.268 66.733 12.093 1.00 34.12 217 LYS A CA 1
ATOM 1617 C C . LYS A 1 225 ? 21.284 68.163 12.639 1.00 33.20 217 LYS A C 1
ATOM 1618 O O . LYS A 1 225 ? 22.243 68.900 12.385 1.00 40.51 217 LYS A O 1
ATOM 1624 N N . GLU A 1 226 ? 20.271 68.576 13.401 1.00 35.68 218 GLU A N 1
ATOM 1625 C CA . GLU A 1 226 ? 20.162 69.987 13.761 1.00 39.59 218 GLU A CA 1
ATOM 1626 C C . GLU A 1 226 ? 20.558 70.308 15.199 1.00 39.93 218 GLU A C 1
ATOM 1627 O O . GLU A 1 226 ? 20.947 71.452 15.468 1.00 40.97 218 GLU A O 1
ATOM 1633 N N . THR A 1 227 ? 20.482 69.347 16.121 1.00 33.35 219 THR A N 1
ATOM 1634 C CA . THR A 1 227 ? 20.867 69.569 17.515 1.00 31.02 219 THR A CA 1
ATOM 1635 C C . THR A 1 227 ? 22.144 68.832 17.892 1.00 34.24 219 THR A C 1
ATOM 1636 O O . THR A 1 227 ? 23.054 69.445 18.453 1.00 30.25 219 THR A O 1
ATOM 1640 N N . PHE A 1 228 ? 22.244 67.539 17.569 1.00 25.24 220 PHE A N 1
ATOM 1641 C CA . PHE A 1 228 ? 23.382 66.734 18.014 1.00 28.66 220 PHE A CA 1
ATOM 1642 C C . PHE A 1 228 ? 24.690 67.232 17.407 1.00 26.87 220 PHE A C 1
ATOM 1643 O O . PHE A 1 228 ? 25.697 67.391 18.109 1.00 25.28 220 PHE A O 1
ATOM 1651 N N . VAL A 1 229 ? 24.697 67.485 16.099 1.00 24.14 221 VAL A N 1
ATOM 1652 C CA . VAL A 1 229 ? 25.936 67.884 15.439 1.00 29.31 221 VAL A CA 1
ATOM 1653 C C . VAL A 1 229 ? 26.391 69.241 15.954 1.00 31.14 221 VAL A C 1
ATOM 1654 O O . VAL A 1 229 ? 27.564 69.426 16.310 1.00 32.75 221 VAL A O 1
ATOM 1658 N N . SER A 1 230 ? 25.470 70.209 16.015 1.00 26.92 222 SER A N 1
ATOM 1659 C CA . SER A 1 230 ? 25.861 71.534 16.476 1.00 23.60 222 SER A CA 1
ATOM 1660 C C . SER A 1 230 ? 26.200 71.522 17.959 1.00 29.93 222 SER A C 1
ATOM 1661 O O . SER A 1 230 ? 27.125 72.221 18.392 1.00 33.51 222 SER A O 1
ATOM 1664 N N . THR A 1 231 ? 25.485 70.724 18.755 1.00 23.48 223 THR A N 1
ATOM 1665 C CA . THR A 1 231 ? 25.814 70.633 20.174 1.00 29.32 223 THR A CA 1
ATOM 1666 C C . THR A 1 231 ? 27.254 70.183 20.370 1.00 25.99 223 THR A C 1
ATOM 1667 O O . THR A 1 231 ? 27.984 70.750 21.189 1.00 26.19 223 THR A O 1
ATOM 1671 N N . VAL A 1 232 ? 27.684 69.183 19.610 1.00 19.92 224 VAL A N 1
ATOM 1672 C CA . VAL A 1 232 ? 29.060 68.693 19.750 1.00 26.05 224 VAL A CA 1
ATOM 1673 C C . VAL A 1 232 ? 30.050 69.744 19.265 1.00 26.07 224 VAL A C 1
ATOM 1674 O O . VAL A 1 232 ? 31.041 70.048 19.943 1.00 25.23 224 VAL A O 1
ATOM 1678 N N . GLN A 1 233 ? 29.794 70.316 18.083 1.00 21.36 225 GLN A N 1
ATOM 1679 C CA . GLN A 1 233 ? 30.678 71.341 17.532 1.00 28.51 225 GLN A CA 1
ATOM 1680 C C . GLN A 1 233 ? 30.828 72.543 18.456 1.00 31.04 225 GLN A C 1
ATOM 1681 O O . GLN A 1 233 ? 31.899 73.165 18.487 1.00 27.32 225 GLN A O 1
ATOM 1687 N N . GLN A 1 234 ? 29.773 72.895 19.209 1.00 27.99 226 GLN A N 1
ATOM 1688 C CA . GLN A 1 234 ? 29.771 74.098 20.034 1.00 30.18 226 GLN A CA 1
ATOM 1689 C C . GLN A 1 234 ? 29.961 73.816 21.524 1.00 29.12 226 GLN A C 1
ATOM 1690 O O . GLN A 1 234 ? 29.801 74.730 22.343 1.00 30.38 226 GLN A O 1
ATOM 1696 N N . ARG A 1 235 ? 30.301 72.582 21.893 1.00 22.97 227 ARG A N 1
ATOM 1697 C CA . ARG A 1 235 ? 30.262 72.203 23.297 1.00 23.48 227 ARG A CA 1
ATOM 1698 C C . ARG A 1 235 ? 31.338 72.932 24.099 1.00 29.75 227 ARG A C 1
ATOM 1699 O O . ARG A 1 235 ? 31.080 73.379 25.222 1.00 25.27 227 ARG A O 1
ATOM 1707 N N . GLY A 1 236 ? 32.536 73.100 23.527 1.00 26.35 228 GLY A N 1
ATOM 1708 C CA . GLY A 1 236 ? 33.569 73.846 24.230 1.00 28.56 228 GLY A CA 1
ATOM 1709 C C . GLY A 1 236 ? 33.126 75.245 24.621 1.00 30.22 228 GLY A C 1
ATOM 1710 O O . GLY A 1 236 ? 33.360 75.688 25.750 1.00 28.83 228 GLY A O 1
ATOM 1711 N N . ALA A 1 237 ? 32.468 75.953 23.696 1.00 25.32 229 ALA A N 1
ATOM 1712 C CA . ALA A 1 237 ? 31.967 77.287 24.002 1.00 24.88 229 ALA A CA 1
ATOM 1713 C C . ALA A 1 237 ? 30.890 77.236 25.071 1.00 30.60 229 ALA A C 1
ATOM 1714 O O . ALA A 1 237 ? 30.782 78.156 25.890 1.00 30.13 229 ALA A O 1
ATOM 1716 N N . ALA A 1 238 ? 30.106 76.157 25.108 1.00 28.55 230 ALA A N 1
ATOM 1717 C CA . ALA A 1 238 ? 29.050 76.071 26.108 1.00 32.70 230 ALA A CA 1
ATOM 1718 C C . ALA A 1 238 ? 29.619 75.833 27.506 1.00 31.09 230 ALA A C 1
ATOM 1719 O O . ALA A 1 238 ? 29.062 76.327 28.494 1.00 28.27 230 ALA A O 1
ATOM 1721 N N . VAL A 1 239 ? 30.737 75.108 27.610 1.00 27.43 231 VAL A N 1
ATOM 1722 C CA . VAL A 1 239 ? 31.342 74.884 28.924 1.00 23.95 231 VAL A CA 1
ATOM 1723 C C . VAL A 1 239 ? 31.941 76.175 29.460 1.00 33.27 231 VAL A C 1
ATOM 1724 O O . VAL A 1 239 ? 31.777 76.507 30.640 1.00 30.68 231 VAL A O 1
ATOM 1728 N N . ILE A 1 240 ? 32.652 76.913 28.606 1.00 27.38 232 ILE A N 1
ATOM 1729 C CA . ILE A 1 240 ? 33.177 78.229 28.985 1.00 34.24 232 ILE A CA 1
ATOM 1730 C C . ILE A 1 240 ? 32.064 79.116 29.525 1.00 38.26 232 ILE A C 1
ATOM 1731 O O . ILE A 1 240 ? 32.219 79.785 30.556 1.00 39.48 232 ILE A O 1
ATOM 1736 N N . LYS A 1 241 ? 30.931 79.165 28.817 1.00 31.22 233 LYS A N 1
ATOM 1737 C CA . LYS A 1 241 ? 29.848 80.035 29.252 1.00 33.06 233 LYS A CA 1
ATOM 1738 C C . LYS A 1 241 ? 29.310 79.606 30.609 1.00 40.97 233 LYS A C 1
ATOM 1739 O O . LYS A 1 241 ? 29.036 80.452 31.468 1.00 45.39 233 LYS A O 1
ATOM 1745 N N . ALA A 1 242 ? 29.163 78.298 30.832 1.00 31.76 234 ALA A N 1
ATOM 1746 C CA . ALA A 1 242 ? 28.637 77.828 32.114 1.00 37.16 234 ALA A CA 1
ATOM 1747 C C . ALA A 1 242 ? 29.680 77.967 33.217 1.00 44.09 234 ALA A C 1
ATOM 1748 O O . ALA A 1 242 ? 29.455 78.653 34.223 1.00 47.12 234 ALA A O 1
ATOM 1750 N N . ARG A 1 243 ? 30.841 77.332 33.042 1.00 49.25 235 ARG A N 1
ATOM 1751 C CA . ARG A 1 243 ? 31.781 77.219 34.152 1.00 52.76 235 ARG A CA 1
ATOM 1752 C C . ARG A 1 243 ? 32.522 78.521 34.425 1.00 52.18 235 ARG A C 1
ATOM 1753 O O . ARG A 1 243 ? 32.916 78.768 35.570 1.00 57.33 235 ARG A O 1
ATOM 1761 N N . GLY A 1 244 ? 32.713 79.366 33.408 1.00 47.08 236 GLY A N 1
ATOM 1762 C CA . GLY A 1 244 ? 33.439 80.610 33.574 1.00 45.15 236 GLY A CA 1
ATOM 1763 C C . GLY A 1 244 ? 34.919 80.536 33.260 1.00 47.94 236 GLY A C 1
ATOM 1764 O O . GLY A 1 244 ? 35.639 81.518 33.492 1.00 53.87 236 GLY A O 1
ATOM 1765 N N . SER A 1 245 ? 35.398 79.403 32.761 1.00 40.41 237 SER A N 1
ATOM 1766 C CA . SER A 1 245 ? 36.739 79.287 32.196 1.00 50.78 237 SER A CA 1
ATOM 1767 C C . SER A 1 245 ? 36.764 78.028 31.345 1.00 45.65 237 SER A C 1
ATOM 1768 O O . SER A 1 245 ? 35.751 77.338 31.205 1.00 38.16 237 SER A O 1
ATOM 1771 N N . SER A 1 246 ? 37.936 77.731 30.782 1.00 52.63 238 SER A N 1
ATOM 1772 C CA . SER A 1 246 ? 38.066 76.669 29.793 1.00 52.00 238 SER A CA 1
ATOM 1773 C C . SER A 1 246 ? 37.720 75.303 30.385 1.00 43.31 238 SER A C 1
ATOM 1774 O O . SER A 1 246 ? 37.707 75.095 31.606 1.00 40.64 238 SER A O 1
ATOM 1777 N N . SER A 1 247 ? 37.449 74.359 29.489 1.00 26.68 239 SER A N 1
ATOM 1778 C CA . SER A 1 247 ? 37.119 72.988 29.868 1.00 26.29 239 SER A CA 1
ATOM 1779 C C . SER A 1 247 ? 38.392 72.160 30.109 1.00 23.51 239 SER A C 1
ATOM 1780 O O . SER A 1 247 ? 38.642 71.149 29.457 1.00 23.97 239 SER A O 1
ATOM 1783 N N . ALA A 1 248 ? 39.163 72.562 31.118 1.00 21.06 240 ALA A N 1
ATOM 1784 C CA . ALA A 1 248 ? 40.507 72.003 31.286 1.00 20.65 240 ALA A CA 1
ATOM 1785 C C . ALA A 1 248 ? 40.483 70.550 31.750 1.00 22.24 240 ALA A C 1
ATOM 1786 O O . ALA A 1 248 ? 41.247 69.713 31.248 1.00 17.92 240 ALA A O 1
ATOM 1788 N N . ALA A 1 249 ? 39.646 70.221 32.737 1.00 28.68 241 ALA A N 1
ATOM 1789 C CA . ALA A 1 249 ? 39.671 68.860 33.278 1.00 18.66 241 ALA A CA 1
ATOM 1790 C C . ALA A 1 249 ? 39.185 67.833 32.257 1.00 18.74 241 ALA A C 1
ATOM 1791 O O . ALA A 1 249 ? 39.744 66.728 32.165 1.00 19.61 241 ALA A O 1
ATOM 1793 N N . SER A 1 250 ? 38.131 68.155 31.499 1.00 16.55 242 SER A N 1
ATOM 1794 C CA . SER A 1 250 ? 37.689 67.218 30.462 1.00 17.75 242 SER A CA 1
ATOM 1795 C C . SER A 1 250 ? 38.676 67.163 29.293 1.00 18.11 242 SER A C 1
ATOM 1796 O O . SER A 1 250 ? 38.852 66.100 28.693 1.00 17.08 242 SER A O 1
ATOM 1799 N N . ALA A 1 251 ? 39.354 68.268 28.975 1.00 18.12 243 ALA A N 1
ATOM 1800 C CA . ALA A 1 251 ? 40.431 68.191 27.983 1.00 17.73 243 ALA A CA 1
ATOM 1801 C C . ALA A 1 251 ? 41.544 67.274 28.466 1.00 18.21 243 ALA A C 1
ATOM 1802 O O . ALA A 1 251 ? 42.040 66.431 27.714 1.00 18.80 243 ALA A O 1
ATOM 1804 N N . ALA A 1 252 ? 41.938 67.414 29.737 1.00 18.76 244 ALA A N 1
ATOM 1805 C CA . ALA A 1 252 ? 42.992 66.558 30.262 1.00 18.63 244 ALA A CA 1
ATOM 1806 C C . ALA A 1 252 ? 42.563 65.106 30.229 1.00 21.19 244 ALA A C 1
ATOM 1807 O O . ALA A 1 252 ? 43.361 64.223 29.883 1.00 16.52 244 ALA A O 1
ATOM 1809 N N . ASN A 1 253 ? 41.313 64.836 30.613 1.00 17.52 245 ASN A N 1
ATOM 1810 C CA . ASN A 1 253 ? 40.794 63.483 30.484 1.00 20.66 245 ASN A CA 1
ATOM 1811 C C . ASN A 1 253 ? 40.932 62.976 29.050 1.00 18.65 245 ASN A C 1
ATOM 1812 O O . ASN A 1 253 ? 41.318 61.824 28.822 1.00 16.64 245 ASN A O 1
ATOM 1817 N N . ALA A 1 254 ? 40.624 63.830 28.069 1.00 16.33 246 ALA A N 1
ATOM 1818 C CA . ALA A 1 254 ? 40.665 63.382 26.682 1.00 17.24 246 ALA A CA 1
ATOM 1819 C C . ALA A 1 254 ? 42.094 63.097 26.239 1.00 17.20 246 ALA A C 1
ATOM 1820 O O . ALA A 1 254 ? 42.325 62.187 25.433 1.00 19.64 246 ALA A O 1
ATOM 1822 N N . ILE A 1 255 ? 43.064 63.845 26.764 1.00 19.58 247 ILE A N 1
ATOM 1823 C CA . ILE A 1 255 ? 44.464 63.540 26.472 1.00 17.03 247 ILE A CA 1
ATOM 1824 C C . ILE A 1 255 ? 44.843 62.176 27.050 1.00 17.40 247 ILE A C 1
ATOM 1825 O O . ILE A 1 255 ? 45.499 61.357 26.396 1.00 19.29 247 ILE A O 1
ATOM 1830 N N . ILE A 1 256 ? 44.506 61.951 28.320 1.00 18.76 248 ILE A N 1
ATOM 1831 C CA A ILE A 1 256 ? 44.771 60.659 28.949 0.53 19.99 248 ILE A CA 1
ATOM 1832 C CA B ILE A 1 256 ? 44.780 60.657 28.938 0.47 19.97 248 ILE A CA 1
ATOM 1833 C C . ILE A 1 256 ? 44.173 59.541 28.106 1.00 21.89 248 ILE A C 1
ATOM 1834 O O . ILE A 1 256 ? 44.835 58.540 27.796 1.00 22.30 248 ILE A O 1
ATOM 1843 N N . THR A 1 257 ? 42.904 59.709 27.714 1.00 19.88 249 THR A N 1
ATOM 1844 C CA . THR A 1 257 ? 42.192 58.677 26.972 1.00 23.20 249 THR A CA 1
ATOM 1845 C C . THR A 1 257 ? 42.782 58.458 25.583 1.00 21.12 249 THR A C 1
ATOM 1846 O O . THR A 1 257 ? 42.941 57.313 25.153 1.00 19.40 249 THR A O 1
ATOM 1850 N N . GLY A 1 258 ? 43.089 59.537 24.855 1.00 17.81 250 GLY A N 1
ATOM 1851 C CA . GLY A 1 258 ? 43.619 59.381 23.503 1.00 19.71 250 GLY A CA 1
ATOM 1852 C C . GLY A 1 258 ? 45.020 58.785 23.458 1.00 20.10 250 GLY A C 1
ATOM 1853 O O . GLY A 1 258 ? 45.312 57.926 22.617 1.00 20.30 250 GLY A O 1
ATOM 1854 N N . VAL A 1 259 ? 45.920 59.241 24.334 1.00 19.37 251 VAL A N 1
ATOM 1855 C CA . VAL A 1 259 ? 47.228 58.582 24.385 1.00 24.94 251 VAL A CA 1
ATOM 1856 C C . VAL A 1 259 ? 47.076 57.126 24.817 1.00 19.45 251 VAL A C 1
ATOM 1857 O O . VAL A 1 259 ? 47.715 56.229 24.265 1.00 25.00 251 VAL A O 1
ATOM 1861 N N . ASN A 1 260 ? 46.219 56.862 25.799 1.00 20.46 252 ASN A N 1
ATOM 1862 C CA . ASN A 1 260 ? 45.972 55.477 26.184 1.00 19.00 252 ASN A CA 1
ATOM 1863 C C . ASN A 1 260 ? 45.494 54.636 24.996 1.00 20.92 252 ASN A C 1
ATOM 1864 O O . ASN A 1 260 ? 45.883 53.469 24.854 1.00 22.53 252 ASN A O 1
ATOM 1869 N N . HIS A 1 261 ? 44.654 55.211 24.123 1.00 22.41 253 HIS A N 1
ATOM 1870 C CA . HIS A 1 261 ? 44.204 54.500 22.925 1.00 23.01 253 HIS A CA 1
ATOM 1871 C C . HIS A 1 261 ? 45.365 54.130 22.013 1.00 25.13 253 HIS A C 1
ATOM 1872 O O . HIS A 1 261 ? 45.282 53.152 21.264 1.00 27.37 253 HIS A O 1
ATOM 1879 N N . LEU A 1 262 ? 46.423 54.931 22.013 1.00 26.97 254 LEU A N 1
ATOM 1880 C CA . LEU A 1 262 ? 47.558 54.682 21.135 1.00 25.85 254 LEU A CA 1
ATOM 1881 C C . LEU A 1 262 ? 48.544 53.677 21.707 1.00 26.44 254 LEU A C 1
ATOM 1882 O O . LEU A 1 262 ? 49.417 53.198 20.961 1.00 28.60 254 LEU A O 1
ATOM 1887 N N . VAL A 1 263 ? 48.437 53.343 22.994 1.00 26.49 255 VAL A N 1
ATOM 1888 C CA . VAL A 1 263 ? 49.390 52.435 23.623 1.00 26.73 255 VAL A CA 1
ATOM 1889 C C . VAL A 1 263 ? 48.743 51.165 24.149 1.00 27.30 255 VAL A C 1
ATOM 1890 O O . VAL A 1 263 ? 49.433 50.342 24.750 1.00 33.46 255 VAL A O 1
ATOM 1894 N N . THR A 1 264 ? 47.449 50.963 23.927 1.00 25.60 256 THR A N 1
ATOM 1895 C CA . THR A 1 264 ? 46.770 49.737 24.326 1.00 26.46 256 THR A CA 1
ATOM 1896 C C . THR A 1 264 ? 45.873 49.279 23.178 1.00 27.19 256 THR A C 1
ATOM 1897 O O . THR A 1 264 ? 45.314 50.103 22.446 1.00 26.19 256 THR A O 1
ATOM 1901 N N . ASP A 1 265 ? 45.740 47.963 23.017 1.00 28.63 257 ASP A N 1
ATOM 1902 C CA . ASP A 1 265 ? 44.950 47.422 21.912 1.00 28.39 257 ASP A CA 1
ATOM 1903 C C . ASP A 1 265 ? 43.464 47.650 22.139 1.00 28.72 257 ASP A C 1
ATOM 1904 O O . ASP A 1 265 ? 42.965 47.540 23.260 1.00 31.37 257 ASP A O 1
ATOM 1909 N N . THR A 1 266 ? 42.751 47.934 21.054 1.00 28.96 258 THR A N 1
ATOM 1910 C CA . THR A 1 266 ? 41.354 48.332 21.151 1.00 29.22 258 THR A CA 1
ATOM 1911 C C . THR A 1 266 ? 40.480 47.109 21.406 1.00 30.13 258 THR A C 1
ATOM 1912 O O . THR A 1 266 ? 40.566 46.129 20.657 1.00 32.24 258 THR A O 1
ATOM 1916 N N . PRO A 1 267 ? 39.624 47.129 22.430 1.00 30.76 259 PRO A N 1
ATOM 1917 C CA . PRO A 1 267 ? 38.693 46.010 22.635 1.00 34.29 259 PRO A CA 1
ATOM 1918 C C . PRO A 1 267 ? 37.882 45.717 21.375 1.00 31.52 259 PRO A C 1
ATOM 1919 O O . PRO A 1 267 ? 37.599 46.608 20.571 1.00 28.01 259 PRO A O 1
ATOM 1923 N N . ALA A 1 268 ? 37.516 44.450 21.200 1.00 30.92 260 ALA A N 1
ATOM 1924 C CA . ALA A 1 268 ? 36.668 44.082 20.068 1.00 31.84 260 ALA A CA 1
ATOM 1925 C C . ALA A 1 268 ? 35.398 44.927 20.070 1.00 37.74 260 ALA A C 1
ATOM 1926 O O . ALA A 1 268 ? 34.860 45.260 21.128 1.00 36.62 260 ALA A O 1
ATOM 1928 N N . GLY A 1 269 ? 34.934 45.309 18.878 1.00 35.83 261 GLY A N 1
ATOM 1929 C CA . GLY A 1 269 ? 33.713 46.085 18.768 1.00 31.51 261 GLY A CA 1
ATOM 1930 C C . GLY A 1 269 ? 33.866 47.591 18.862 1.00 27.94 261 GLY A C 1
ATOM 1931 O O . GLY A 1 269 ? 32.914 48.317 18.511 1.00 28.39 261 GLY A O 1
ATOM 1932 N N . GLU A 1 270 ? 35.015 48.098 19.306 1.00 26.84 262 GLU A N 1
ATOM 1933 C CA . GLU A 1 270 ? 35.223 49.532 19.477 1.00 28.77 262 GLU A CA 1
ATOM 1934 C C . GLU A 1 270 ? 36.153 50.105 18.415 1.00 26.22 262 GLU A C 1
ATOM 1935 O O . GLU A 1 270 ? 36.798 49.384 17.649 1.00 31.89 262 GLU A O 1
ATOM 1941 N N . SER A 1 271 ? 36.195 51.439 18.380 1.00 23.24 263 SER A N 1
ATOM 1942 C CA . SER A 1 271 ? 37.182 52.192 17.616 1.00 24.84 263 SER A CA 1
ATOM 1943 C C . SER A 1 271 ? 37.226 53.590 18.215 1.00 25.78 263 SER A C 1
ATOM 1944 O O . SER A 1 271 ? 36.394 53.953 19.051 1.00 27.21 263 SER A O 1
ATOM 1947 N N . PHE A 1 272 ? 38.225 54.363 17.811 1.00 21.46 264 PHE A N 1
ATOM 1948 C CA . PHE A 1 272 ? 38.389 55.705 18.349 1.00 19.56 264 PHE A CA 1
ATOM 1949 C C . PHE A 1 272 ? 38.820 56.672 17.260 1.00 28.21 264 PHE A C 1
ATOM 1950 O O . PHE A 1 272 ? 39.409 56.282 16.245 1.00 29.89 264 PHE A O 1
ATOM 1958 N N . SER A 1 273 ? 38.526 57.955 17.506 1.00 21.99 265 SER A N 1
ATOM 1959 C CA . SER A 1 273 ? 38.881 59.024 16.587 1.00 21.89 265 SER A CA 1
ATOM 1960 C C . SER A 1 273 ? 40.303 59.482 16.853 1.00 25.82 265 SER A C 1
ATOM 1961 O O . SER A 1 273 ? 40.710 59.636 18.000 1.00 21.49 265 SER A O 1
ATOM 1964 N N . MET A 1 274 ? 41.064 59.703 15.792 1.00 22.81 266 MET A N 1
ATOM 1965 C CA . MET A 1 274 ? 42.412 60.216 15.986 1.00 22.40 266 MET A CA 1
ATOM 1966 C C . MET A 1 274 ? 42.839 60.977 14.740 1.00 21.91 266 MET A C 1
ATOM 1967 O O . MET A 1 274 ? 42.674 60.473 13.626 1.00 23.09 266 MET A O 1
ATOM 1972 N N . CYS A 1 275 ? 43.373 62.185 14.921 1.00 23.03 267 CYS A N 1
ATOM 1973 C CA . CYS A 1 275 ? 44.003 62.870 13.801 1.00 21.51 267 CYS A CA 1
ATOM 1974 C C . CYS A 1 275 ? 45.378 62.275 13.541 1.00 25.30 267 CYS A C 1
ATOM 1975 O O . CYS A 1 275 ? 46.156 62.013 14.468 1.00 22.01 267 CYS A O 1
ATOM 1978 N N . ARG A 1 276 ? 45.688 62.086 12.265 1.00 24.27 268 ARG A N 1
ATOM 1979 C CA . ARG A 1 276 ? 46.945 61.457 11.883 1.00 21.99 268 ARG A CA 1
ATOM 1980 C C . ARG A 1 276 ? 47.244 61.893 10.455 1.00 23.66 268 ARG A C 1
ATOM 1981 O O . ARG A 1 276 ? 46.387 62.450 9.764 1.00 23.14 268 ARG A O 1
ATOM 1989 N N . ARG A 1 277 ? 48.455 61.624 10.008 1.00 24.14 269 ARG A N 1
ATOM 1990 C CA . ARG A 1 277 ? 48.775 61.955 8.629 1.00 26.30 269 ARG A CA 1
ATOM 1991 C C . ARG A 1 277 ? 48.058 61.004 7.668 1.00 31.71 269 ARG A C 1
ATOM 1992 O O . ARG A 1 277 ? 48.220 59.776 7.731 1.00 31.20 269 ARG A O 1
ATOM 2000 N N . SER A 1 278 ? 47.288 61.585 6.760 1.00 28.65 270 SER A N 1
ATOM 2001 C CA . SER A 1 278 ? 46.538 60.797 5.799 1.00 30.08 270 SER A CA 1
ATOM 2002 C C . SER A 1 278 ? 47.478 60.151 4.788 1.00 30.06 270 SER A C 1
ATOM 2003 O O . SER A 1 278 ? 48.381 60.804 4.250 1.00 29.83 270 SER A O 1
ATOM 2006 N N . LYS A 1 279 ? 47.278 58.855 4.559 1.00 29.65 271 LYS A N 1
ATOM 2007 C CA . LYS A 1 279 ? 47.902 58.150 3.448 1.00 34.73 271 LYS A CA 1
ATOM 2008 C C . LYS A 1 279 ? 47.023 58.162 2.206 1.00 38.16 271 LYS A C 1
ATOM 2009 O O . LYS A 1 279 ? 47.347 57.497 1.220 1.00 38.00 271 LYS A O 1
ATOM 2015 N N . GLY A 1 280 ? 45.926 58.914 2.227 1.00 34.60 272 GLY A N 1
ATOM 2016 C CA . GLY A 1 280 ? 44.974 58.911 1.140 1.00 38.04 272 GLY A CA 1
ATOM 2017 C C . GLY A 1 280 ? 43.684 58.187 1.445 1.00 35.81 272 GLY A C 1
ATOM 2018 O O . GLY A 1 280 ? 42.835 58.093 0.558 1.00 33.11 272 GLY A O 1
ATOM 2019 N N . GLU A 1 281 ? 43.500 57.677 2.666 1.00 34.26 273 GLU A N 1
ATOM 2020 C CA . GLU A 1 281 ? 42.259 56.991 3.000 1.00 38.26 273 GLU A CA 1
ATOM 2021 C C . GLU A 1 281 ? 41.075 57.933 2.847 1.00 33.36 273 GLU A C 1
ATOM 2022 O O . GLU A 1 281 ? 41.167 59.120 3.161 1.00 32.94 273 GLU A O 1
ATOM 2028 N N . TYR A 1 282 ? 39.962 57.395 2.347 1.00 35.04 274 TYR A N 1
ATOM 2029 C CA . TYR A 1 282 ? 38.705 58.135 2.221 1.00 33.66 274 TYR A CA 1
ATOM 2030 C C . TYR A 1 282 ? 38.850 59.373 1.335 1.00 36.95 274 TYR A C 1
ATOM 2031 O O . TYR A 1 282 ? 38.114 60.348 1.493 1.00 39.69 274 TYR A O 1
ATOM 2040 N N . GLY A 1 283 ? 39.800 59.349 0.399 1.00 33.09 275 GLY A N 1
ATOM 2041 C CA . GLY A 1 283 ? 40.017 60.488 -0.475 1.00 36.40 275 GLY A CA 1
ATOM 2042 C C . GLY A 1 283 ? 40.655 61.700 0.177 1.00 40.38 275 GLY A C 1
ATOM 2043 O O . GLY A 1 283 ? 40.703 62.767 -0.440 1.00 39.79 275 GLY A O 1
ATOM 2044 N N . VAL A 1 284 ? 41.158 61.574 1.398 1.00 37.54 276 VAL A N 1
ATOM 2045 C CA . VAL A 1 284 ? 41.781 62.698 2.098 1.00 32.34 276 VAL A CA 1
ATOM 2046 C C . VAL A 1 284 ? 43.177 62.933 1.532 1.00 32.18 276 VAL A C 1
ATOM 2047 O O . VAL A 1 284 ? 44.032 62.040 1.593 1.00 35.15 276 VAL A O 1
ATOM 2051 N N . ASP A 1 285 ? 43.415 64.143 1.002 1.00 39.99 277 ASP A N 1
ATOM 2052 C CA . ASP A 1 285 ? 44.704 64.524 0.426 1.00 35.89 277 ASP A CA 1
ATOM 2053 C C . ASP A 1 285 ? 45.840 63.958 1.259 1.00 40.31 277 ASP A C 1
ATOM 2054 O O . ASP A 1 285 ? 45.904 64.177 2.475 1.00 38.31 277 ASP A O 1
ATOM 2059 N N . GLU A 1 286 ? 46.713 63.199 0.611 1.00 33.59 278 GLU A N 1
ATOM 2060 C CA . GLU A 1 286 ? 47.849 62.614 1.300 1.00 32.06 278 GLU A CA 1
ATOM 2061 C C . GLU A 1 286 ? 48.627 63.707 2.031 1.00 33.76 278 GLU A C 1
ATOM 2062 O O . GLU A 1 286 ? 48.852 64.792 1.491 1.00 33.37 278 GLU A O 1
ATOM 2068 N N . GLY A 1 287 ? 48.976 63.453 3.287 1.00 30.19 279 GLY A N 1
ATOM 2069 C CA . GLY A 1 287 ? 49.793 64.376 4.050 1.00 30.92 279 GLY A CA 1
ATOM 2070 C C . GLY A 1 287 ? 49.020 65.351 4.923 1.00 32.54 279 GLY A C 1
ATOM 2071 O O . GLY A 1 287 ? 49.621 65.988 5.799 1.00 35.27 279 GLY A O 1
ATOM 2072 N N . LEU A 1 288 ? 47.717 65.502 4.716 1.00 31.42 280 LEU A N 1
ATOM 2073 C CA . LEU A 1 288 ? 46.933 66.304 5.654 1.00 29.92 280 LEU A CA 1
ATOM 2074 C C . LEU A 1 288 ? 46.814 65.591 7.000 1.00 29.60 280 LEU A C 1
ATOM 2075 O O . LEU A 1 288 ? 46.758 64.358 7.073 1.00 29.33 280 LEU A O 1
ATOM 2080 N N . ILE A 1 289 ? 46.775 66.378 8.078 1.00 26.98 281 ILE A N 1
ATOM 2081 C CA . ILE A 1 289 ? 46.422 65.856 9.396 1.00 26.59 281 ILE A CA 1
ATOM 2082 C C . ILE A 1 289 ? 44.902 65.896 9.535 1.00 27.47 281 ILE A C 1
ATOM 2083 O O . ILE A 1 289 ? 44.292 66.973 9.526 1.00 22.69 281 ILE A O 1
ATOM 2088 N N . PHE A 1 290 ? 44.295 64.726 9.702 1.00 25.69 282 PHE A N 1
ATOM 2089 C CA . PHE A 1 290 ? 42.858 64.555 9.510 1.00 21.40 282 PHE A CA 1
ATOM 2090 C C . PHE A 1 290 ? 42.388 63.495 10.493 1.00 24.20 282 PHE A C 1
ATOM 2091 O O . PHE A 1 290 ? 43.073 62.491 10.686 1.00 23.18 282 PHE A O 1
ATOM 2099 N N . SER A 1 291 ? 41.235 63.725 11.125 1.00 21.62 283 SER A N 1
ATOM 2100 C CA . SER A 1 291 ? 40.696 62.777 12.098 1.00 19.53 283 SER A CA 1
ATOM 2101 C C . SER A 1 291 ? 39.988 61.627 11.388 1.00 23.97 283 SER A C 1
ATOM 2102 O O . SER A 1 291 ? 39.057 61.859 10.604 1.00 23.85 283 SER A O 1
ATOM 2105 N N . PHE A 1 292 ? 40.413 60.401 11.681 1.00 23.77 284 PHE A N 1
ATOM 2106 C CA . PHE A 1 292 ? 39.920 59.177 11.073 1.00 21.28 284 PHE A CA 1
ATOM 2107 C C . PHE A 1 292 ? 39.446 58.247 12.177 1.00 24.62 284 PHE A C 1
ATOM 2108 O O . PHE A 1 292 ? 39.885 58.368 13.326 1.00 23.65 284 PHE A O 1
ATOM 2116 N N . PRO A 1 293 ? 38.595 57.268 11.847 1.00 25.80 285 PRO A N 1
ATOM 2117 C CA . PRO A 1 293 ? 38.351 56.147 12.768 1.00 26.78 285 PRO A CA 1
ATOM 2118 C C . PRO A 1 293 ? 39.537 55.188 12.777 1.00 30.66 285 PRO A C 1
ATOM 2119 O O . PRO A 1 293 ? 40.006 54.760 11.721 1.00 29.64 285 PRO A O 1
ATOM 2123 N N . CYS A 1 294 ? 39.977 54.807 13.976 1.00 28.54 286 CYS A N 1
ATOM 2124 C CA . CYS A 1 294 ? 41.140 53.949 14.138 1.00 32.39 286 CYS A CA 1
ATOM 2125 C C . CYS A 1 294 ? 40.893 52.837 15.151 1.00 29.92 286 CYS A C 1
ATOM 2126 O O . CYS A 1 294 ? 40.021 52.918 16.012 1.00 27.95 286 CYS A O 1
ATOM 2129 N N . ARG A 1 295 ? 41.713 51.796 15.034 1.00 26.61 287 ARG A N 1
ATOM 2130 C CA . ARG A 1 295 ? 41.836 50.730 16.016 1.00 25.14 287 ARG A CA 1
ATOM 2131 C C . ARG A 1 295 ? 43.323 50.453 16.186 1.00 31.43 287 ARG A C 1
ATOM 2132 O O . ARG A 1 295 ? 44.106 50.608 15.242 1.00 31.36 287 ARG A O 1
ATOM 2140 N N . ARG A 1 296 ? 43.720 50.063 17.386 1.00 31.13 288 ARG A N 1
ATOM 2141 C CA . ARG A 1 296 ? 45.070 49.570 17.611 1.00 30.33 288 ARG A CA 1
ATOM 2142 C C . ARG A 1 296 ? 44.979 48.053 17.735 1.00 35.35 288 ARG A C 1
ATOM 2143 O O . ARG A 1 296 ? 44.295 47.541 18.627 1.00 36.02 288 ARG A O 1
ATOM 2151 N N . GLU A 1 297 ? 45.621 47.339 16.812 1.00 32.94 289 GLU A N 1
ATOM 2152 C CA . GLU A 1 297 ? 45.534 45.885 16.748 1.00 32.51 289 GLU A CA 1
ATOM 2153 C C . GLU A 1 297 ? 46.939 45.304 16.718 1.00 36.36 289 GLU A C 1
ATOM 2154 O O . GLU A 1 297 ? 47.754 45.689 15.874 1.00 36.64 289 GLU A O 1
ATOM 2160 N N . HIS A 1 298 ? 47.210 44.374 17.636 1.00 37.90 290 HIS A N 1
ATOM 2161 C CA . HIS A 1 298 ? 48.529 43.773 17.785 1.00 42.88 290 HIS A CA 1
ATOM 2162 C C . HIS A 1 298 ? 49.609 44.846 17.857 1.00 43.45 290 HIS A C 1
ATOM 2163 O O . HIS A 1 298 ? 50.695 44.706 17.294 1.00 45.20 290 HIS A O 1
ATOM 2170 N N . GLY A 1 299 ? 49.294 45.947 18.530 1.00 44.68 291 GLY A N 1
ATOM 2171 C CA . GLY A 1 299 ? 50.266 47.004 18.706 1.00 40.86 291 GLY A CA 1
ATOM 2172 C C . GLY A 1 299 ? 50.519 47.875 17.497 1.00 40.00 291 GLY A C 1
ATOM 2173 O O . GLY A 1 299 ? 51.463 48.673 17.521 1.00 39.35 291 GLY A O 1
ATOM 2174 N N . GLU A 1 300 ? 49.717 47.755 16.441 1.00 33.98 292 GLU A N 1
ATOM 2175 C CA . GLU A 1 300 ? 49.820 48.641 15.292 1.00 41.11 292 GLU A CA 1
ATOM 2176 C C . GLU A 1 300 ? 48.543 49.457 15.147 1.00 30.46 292 GLU A C 1
ATOM 2177 O O . GLU A 1 300 ? 47.439 48.936 15.330 1.00 34.14 292 GLU A O 1
ATOM 2183 N N . LEU A 1 301 ? 48.700 50.737 14.811 1.00 29.24 293 LEU A N 1
ATOM 2184 C CA . LEU A 1 301 ? 47.546 51.585 14.528 1.00 39.11 293 LEU A CA 1
ATOM 2185 C C . LEU A 1 301 ? 47.069 51.358 13.091 1.00 32.71 293 LEU A C 1
ATOM 2186 O O . LEU A 1 301 ? 47.861 51.408 12.149 1.00 34.70 293 LEU A O 1
ATOM 2191 N N . LYS A 1 302 ? 45.776 51.105 12.926 1.00 29.22 294 LYS A N 1
ATOM 2192 C CA . LYS A 1 302 ? 45.165 50.926 11.618 1.00 31.97 294 LYS A CA 1
ATOM 2193 C C . LYS A 1 302 ? 43.983 51.872 11.488 1.00 34.22 294 LYS A C 1
ATOM 2194 O O . LYS A 1 302 ? 43.267 52.111 12.462 1.00 30.77 294 LYS A O 1
ATOM 2196 N N . VAL A 1 303 ? 43.778 52.401 10.287 1.00 34.79 295 VAL A N 1
ATOM 2197 C CA . VAL A 1 303 ? 42.556 53.137 9.984 1.00 30.29 295 VAL A CA 1
ATOM 2198 C C . VAL A 1 303 ? 41.453 52.136 9.667 1.00 27.83 295 VAL A C 1
ATOM 2199 O O . VAL A 1 303 ? 41.678 51.154 8.950 1.00 31.15 295 VAL A O 1
ATOM 2203 N N . VAL A 1 304 ? 40.273 52.346 10.254 1.00 32.84 296 VAL A N 1
ATOM 2204 C CA . VAL A 1 304 ? 39.124 51.519 9.924 1.00 29.46 296 VAL A CA 1
ATOM 2205 C C . VAL A 1 304 ? 38.703 51.872 8.509 1.00 33.83 296 VAL A C 1
ATOM 2206 O O . VAL A 1 304 ? 38.367 53.026 8.221 1.00 33.63 296 VAL A O 1
ATOM 2210 N N . GLU A 1 305 ? 38.755 50.893 7.619 1.00 42.31 297 GLU A N 1
ATOM 2211 C CA . GLU A 1 305 ? 38.405 51.098 6.223 1.00 50.84 297 GLU A CA 1
ATOM 2212 C C . GLU A 1 305 ? 36.952 50.699 6.000 1.00 45.17 297 GLU A C 1
ATOM 2213 O O . GLU A 1 305 ? 36.307 50.084 6.855 1.00 43.33 297 GLU A O 1
ATOM 2219 N N . ASN A 1 306 ? 36.431 51.079 4.838 1.00 43.96 298 ASN A N 1
ATOM 2220 C CA . ASN A 1 306 ? 35.142 50.601 4.338 1.00 52.16 298 ASN A CA 1
ATOM 2221 C C . ASN A 1 306 ? 33.944 51.118 5.131 1.00 45.52 298 ASN A C 1
ATOM 2222 O O . ASN A 1 306 ? 32.856 50.540 5.051 1.00 49.55 298 ASN A O 1
ATOM 2227 N N . LEU A 1 307 ? 34.088 52.207 5.876 1.00 38.55 299 LEU A N 1
ATOM 2228 C CA . LEU A 1 307 ? 32.911 52.891 6.392 1.00 32.50 299 LEU A CA 1
ATOM 2229 C C . LEU A 1 307 ? 32.246 53.673 5.266 1.00 37.77 299 LEU A C 1
ATOM 2230 O O . LEU A 1 307 ? 32.924 54.231 4.401 1.00 39.83 299 LEU A O 1
ATOM 2235 N N . GLU A 1 308 ? 30.918 53.722 5.285 1.00 39.79 300 GLU A N 1
ATOM 2236 C CA . GLU A 1 308 ? 30.145 54.326 4.212 1.00 41.06 300 GLU A CA 1
ATOM 2237 C C . GLU A 1 308 ? 29.489 55.631 4.656 1.00 38.18 300 GLU A C 1
ATOM 2238 O O . GLU A 1 308 ? 29.261 55.866 5.843 1.00 35.04 300 GLU A O 1
ATOM 2244 N N . PHE A 1 309 ? 29.181 56.481 3.670 1.00 37.24 301 PHE A N 1
ATOM 2245 C CA . PHE A 1 309 ? 28.540 57.775 3.877 1.00 38.69 301 PHE A CA 1
ATOM 2246 C C . PHE A 1 309 ? 27.260 57.846 3.055 1.00 40.51 301 PHE A C 1
ATOM 2247 O O . PHE A 1 309 ? 27.113 57.162 2.038 1.00 44.56 301 PHE A O 1
ATOM 2255 N N . ASN A 1 310 ? 26.336 58.697 3.485 1.00 37.84 302 ASN A N 1
ATOM 2256 C CA . ASN A 1 310 ? 25.274 59.115 2.584 1.00 38.08 302 ASN A CA 1
ATOM 2257 C C . ASN A 1 310 ? 25.635 60.489 2.032 1.00 36.83 302 ASN A C 1
ATOM 2258 O O . ASN A 1 310 ? 26.751 60.999 2.235 1.00 35.24 302 ASN A O 1
ATOM 2263 N N . ASP A 1 311 ? 24.693 61.100 1.320 1.00 36.97 303 ASP A N 1
ATOM 2264 C CA . ASP A 1 311 ? 24.967 62.396 0.716 1.00 39.83 303 ASP A CA 1
ATOM 2265 C C . ASP A 1 311 ? 25.199 63.440 1.789 1.00 39.96 303 ASP A C 1
ATOM 2266 O O . ASP A 1 311 ? 26.136 64.239 1.692 1.00 35.86 303 ASP A O 1
ATOM 2271 N N . PHE A 1 312 ? 24.350 63.443 2.818 1.00 35.49 304 PHE A N 1
ATOM 2272 C CA . PHE A 1 312 ? 24.543 64.330 3.957 1.00 34.36 304 PHE A CA 1
ATOM 2273 C C . PHE A 1 312 ? 25.963 64.226 4.499 1.00 38.71 304 PHE A C 1
ATOM 2274 O O . PHE A 1 312 ? 26.637 65.241 4.701 1.00 37.74 304 PHE A O 1
ATOM 2282 N N . GLY A 1 313 ? 26.435 62.999 4.726 1.00 31.39 305 GLY A N 1
ATOM 2283 C CA . GLY A 1 313 ? 27.767 62.817 5.302 1.00 30.61 305 GLY A CA 1
ATOM 2284 C C . GLY A 1 313 ? 28.890 63.244 4.370 1.00 36.59 305 GLY A C 1
ATOM 2285 O O . GLY A 1 313 ? 29.862 63.870 4.809 1.00 35.63 305 GLY A O 1
ATOM 2286 N N . ARG A 1 314 ? 28.783 62.907 3.077 1.00 32.01 306 ARG A N 1
ATOM 2287 C CA . ARG A 1 314 ? 29.785 63.355 2.105 1.00 30.82 306 ARG A CA 1
ATOM 2288 C C . ARG A 1 314 ? 29.882 64.874 2.087 1.00 40.24 306 ARG A C 1
ATOM 2289 O O . ARG A 1 314 ? 30.977 65.435 1.948 1.00 33.80 306 ARG A O 1
ATOM 2297 N N . GLU A 1 315 ? 28.746 65.554 2.259 1.00 37.06 307 GLU A N 1
ATOM 2298 C CA . GLU A 1 315 ? 28.741 67.012 2.316 1.00 31.67 307 GLU A CA 1
ATOM 2299 C C . GLU A 1 315 ? 29.516 67.519 3.525 1.00 29.75 307 GLU A C 1
ATOM 2300 O O . GLU A 1 315 ? 30.367 68.405 3.406 1.00 34.48 307 GLU A O 1
ATOM 2306 N N . ARG A 1 316 ? 29.218 66.978 4.703 1.00 28.80 308 ARG A N 1
ATOM 2307 C CA . ARG A 1 316 ? 29.921 67.415 5.906 1.00 27.41 308 ARG A CA 1
ATOM 2308 C C . ARG A 1 316 ? 31.394 67.036 5.842 1.00 34.07 308 ARG A C 1
ATOM 2309 O O . ARG A 1 316 ? 32.262 67.818 6.254 1.00 30.06 308 ARG A O 1
ATOM 2317 N N . PHE A 1 317 ? 31.687 65.853 5.287 1.00 32.12 309 PHE A N 1
ATOM 2318 C CA . PHE A 1 317 ? 33.060 65.398 5.089 1.00 25.43 309 PHE A CA 1
ATOM 2319 C C . PHE A 1 317 ? 33.840 66.356 4.200 1.00 26.81 309 PHE A C 1
ATOM 2320 O O . PHE A 1 317 ? 34.945 66.786 4.550 1.00 30.17 309 PHE A O 1
ATOM 2328 N N . ASN A 1 318 ? 33.290 66.697 3.035 1.00 27.31 310 ASN A N 1
ATOM 2329 C CA . ASN A 1 318 ? 34.004 67.603 2.144 1.00 32.67 310 ASN A CA 1
ATOM 2330 C C . ASN A 1 318 ? 34.131 69.010 2.728 1.00 35.32 310 ASN A C 1
ATOM 2331 O O . ASN A 1 318 ? 35.121 69.699 2.468 1.00 32.91 310 ASN A O 1
ATOM 2336 N N . THR A 1 319 ? 33.144 69.471 3.497 1.00 36.93 311 THR A N 1
ATOM 2337 C CA . THR A 1 319 ? 33.292 70.779 4.127 1.00 27.59 311 THR A CA 1
ATOM 2338 C C . THR A 1 319 ? 34.497 70.802 5.069 1.00 26.18 311 THR A C 1
ATOM 2339 O O . THR A 1 319 ? 35.299 71.745 5.046 1.00 29.80 311 THR A O 1
ATOM 2343 N N . THR A 1 320 ? 34.674 69.762 5.869 1.00 25.01 312 THR A N 1
ATOM 2344 C CA . THR A 1 320 ? 35.792 69.809 6.812 1.00 23.63 312 THR A CA 1
ATOM 2345 C C . THR A 1 320 ? 37.126 69.532 6.112 1.00 29.05 312 THR A C 1
ATOM 2346 O O . THR A 1 320 ? 38.146 70.144 6.452 1.00 30.15 312 THR A O 1
ATOM 2350 N N . LEU A 1 321 ? 37.139 68.648 5.112 1.00 25.23 313 LEU A N 1
ATOM 2351 C CA . LEU A 1 321 ? 38.340 68.461 4.288 1.00 27.05 313 LEU A CA 1
ATOM 2352 C C . LEU A 1 321 ? 38.769 69.765 3.619 1.00 33.90 313 LEU A C 1
ATOM 2353 O O . LEU A 1 321 ? 39.961 70.100 3.592 1.00 35.71 313 LEU A O 1
ATOM 2358 N N . ASN A 1 322 ? 37.814 70.515 3.065 1.00 30.88 314 ASN A N 1
ATOM 2359 C CA . ASN A 1 322 ? 38.167 71.775 2.421 1.00 28.76 314 ASN A CA 1
ATOM 2360 C C . ASN A 1 322 ? 38.684 72.809 3.419 1.00 29.02 314 ASN A C 1
ATOM 2361 O O . ASN A 1 322 ? 39.519 73.648 3.059 1.00 32.65 314 ASN A O 1
ATOM 2366 N N . GLU A 1 323 ? 38.190 72.797 4.664 1.00 26.59 315 GLU A N 1
ATOM 2367 C CA . GLU A 1 323 ? 38.748 73.704 5.657 1.00 25.29 315 GLU A CA 1
ATOM 2368 C C . GLU A 1 323 ? 40.206 73.355 5.950 1.00 30.61 315 GLU A C 1
ATOM 2369 O O . GLU A 1 323 ? 41.059 74.246 6.065 1.00 27.05 315 GLU A O 1
ATOM 2375 N N . LEU A 1 324 ? 40.513 72.063 6.044 1.00 28.31 316 LEU A N 1
ATOM 2376 C CA . LEU A 1 324 ? 41.885 71.654 6.328 1.00 30.78 316 LEU A CA 1
ATOM 2377 C C . LEU A 1 324 ? 42.812 71.957 5.152 1.00 29.11 316 LEU A C 1
ATOM 2378 O O . LEU A 1 324 ? 43.985 72.312 5.352 1.00 31.10 316 LEU A O 1
ATOM 2383 N N . ARG A 1 325 ? 42.308 71.809 3.923 1.00 30.47 317 ARG A N 1
ATOM 2384 C CA . ARG A 1 325 ? 43.061 72.220 2.739 1.00 35.50 317 ARG A CA 1
ATOM 2385 C C . ARG A 1 325 ? 43.362 73.715 2.769 1.00 28.81 317 ARG A C 1
ATOM 2386 O O . ARG A 1 325 ? 44.488 74.145 2.474 1.00 33.89 317 ARG A O 1
ATOM 2394 N N . SER A 1 326 ? 42.354 74.526 3.111 1.00 32.55 318 SER A N 1
ATOM 2395 C CA A SER A 1 326 ? 42.536 75.975 3.168 0.52 33.98 318 SER A CA 1
ATOM 2396 C CA B SER A 1 326 ? 42.548 75.971 3.156 0.48 34.07 318 SER A CA 1
ATOM 2397 C C . SER A 1 326 ? 43.568 76.365 4.219 1.00 39.88 318 SER A C 1
ATOM 2398 O O . SER A 1 326 ? 44.399 77.257 3.990 1.00 38.22 318 SER A O 1
ATOM 2403 N N . GLU A 1 327 ? 43.527 75.714 5.388 1.00 30.87 319 GLU A N 1
ATOM 2404 C CA . GLU A 1 327 ? 44.514 76.022 6.412 1.00 34.16 319 GLU A CA 1
ATOM 2405 C C . GLU A 1 327 ? 45.917 75.652 5.948 1.00 30.93 319 GLU A C 1
ATOM 2406 O O . GLU A 1 327 ? 46.857 76.426 6.141 1.00 34.14 319 GLU A O 1
ATOM 2412 N N . ARG A 1 328 ? 46.072 74.469 5.348 1.00 31.04 320 ARG A N 1
ATOM 2413 C CA . ARG A 1 328 ? 47.363 74.064 4.796 1.00 33.69 320 ARG A CA 1
ATOM 2414 C C . ARG A 1 328 ? 47.856 75.072 3.770 1.00 34.71 320 ARG A C 1
ATOM 2415 O O . ARG A 1 328 ? 49.021 75.491 3.806 1.00 34.21 320 ARG A O 1
ATOM 2423 N N . ASP A 1 329 ? 46.983 75.472 2.838 1.00 34.33 321 ASP A N 1
ATOM 2424 C CA . ASP A 1 329 ? 47.397 76.398 1.783 1.00 36.16 321 ASP A CA 1
ATOM 2425 C C . ASP A 1 329 ? 47.808 77.738 2.377 1.00 35.97 321 ASP A C 1
ATOM 2426 O O . ASP A 1 329 ? 48.755 78.382 1.897 1.00 36.48 321 ASP A O 1
ATOM 2431 N N . THR A 1 330 ? 47.116 78.159 3.442 1.00 32.62 322 THR A N 1
ATOM 2432 C CA . THR A 1 330 ? 47.417 79.430 4.099 1.00 39.36 322 THR A CA 1
ATOM 2433 C C . THR A 1 330 ? 48.781 79.395 4.794 1.00 32.71 322 THR A C 1
ATOM 2434 O O . THR A 1 330 ? 49.589 80.322 4.647 1.00 34.44 322 THR A O 1
ATOM 2438 N N . VAL A 1 331 ? 49.064 78.341 5.561 1.00 30.78 323 VAL A N 1
ATOM 2439 C CA . VAL A 1 331 ? 50.355 78.323 6.242 1.00 37.13 323 VAL A CA 1
ATOM 2440 C C . VAL A 1 331 ? 51.482 78.043 5.254 1.00 41.29 323 VAL A C 1
ATOM 2441 O O . VAL A 1 331 ? 52.616 78.501 5.453 1.00 36.90 323 VAL A O 1
ATOM 2445 N N . LYS A 1 332 ? 51.194 77.321 4.164 1.00 38.38 324 LYS A N 1
ATOM 2446 C CA . LYS A 1 332 ? 52.173 77.216 3.085 1.00 40.71 324 LYS A CA 1
ATOM 2447 C C . LYS A 1 332 ? 52.497 78.593 2.534 1.00 49.37 324 LYS A C 1
ATOM 2448 O O . LYS A 1 332 ? 53.672 78.931 2.328 1.00 42.98 324 LYS A O 1
ATOM 2450 N N . SER A 1 333 ? 51.458 79.414 2.327 1.00 40.41 325 SER A N 1
ATOM 2451 C CA . SER A 1 333 ? 51.631 80.753 1.780 1.00 41.47 325 SER A CA 1
ATOM 2452 C C . SER A 1 333 ? 52.452 81.644 2.703 1.00 43.66 325 SER A C 1
ATOM 2453 O O . SER A 1 333 ? 53.149 82.549 2.230 1.00 47.16 325 SER A O 1
ATOM 2456 N N . LEU A 1 334 ? 52.380 81.410 4.015 1.00 38.74 326 LEU A N 1
ATOM 2457 C CA . LEU A 1 334 ? 53.169 82.154 4.986 1.00 40.01 326 LEU A CA 1
ATOM 2458 C C . LEU A 1 334 ? 54.593 81.624 5.123 1.00 51.47 326 LEU A C 1
ATOM 2459 O O . LEU A 1 334 ? 55.334 82.105 5.987 1.00 54.28 326 LEU A O 1
ATOM 2464 N N . GLY A 1 335 ? 54.984 80.647 4.309 1.00 49.93 327 GLY A N 1
ATOM 2465 C CA . GLY A 1 335 ? 56.315 80.083 4.395 1.00 46.12 327 GLY A CA 1
ATOM 2466 C C . GLY A 1 335 ? 56.569 79.226 5.608 1.00 41.12 327 GLY A C 1
ATOM 2467 O O . GLY A 1 335 ? 57.723 79.066 6.001 1.00 40.18 327 GLY A O 1
ATOM 2468 N N . LEU A 1 336 ? 55.524 78.658 6.210 1.00 40.02 328 LEU A N 1
ATOM 2469 C CA . LEU A 1 336 ? 55.657 77.824 7.400 1.00 38.25 328 LEU A CA 1
ATOM 2470 C C . LEU A 1 336 ? 55.929 76.357 7.082 1.00 42.83 328 LEU A C 1
ATOM 2471 O O . LEU A 1 336 ? 56.241 75.590 7.996 1.00 35.87 328 LEU A O 1
ATOM 2476 N N . LEU A 1 337 ? 55.825 75.950 5.817 1.00 45.22 329 LEU A N 1
ATOM 2477 C CA . LEU A 1 337 ? 56.133 74.578 5.440 1.00 39.06 329 LEU A CA 1
ATOM 2478 C C . LEU A 1 337 ? 57.418 74.565 4.625 1.00 51.01 329 LEU A C 1
ATOM 2479 O O . LEU A 1 337 ? 57.397 74.208 3.445 1.00 62.93 329 LEU A O 1
ATOM 2484 N N . ASP A 1 338 ? 58.527 74.949 5.257 1.00 61.57 330 ASP A N 1
ATOM 2485 C CA . ASP A 1 338 ? 59.819 75.197 4.604 1.00 79.15 330 ASP A CA 1
ATOM 2486 C C . ASP A 1 338 ? 59.757 76.396 3.658 1.00 91.89 330 ASP A C 1
ATOM 2487 O O . ASP A 1 338 ? 60.236 77.484 3.985 1.00 94.80 330 ASP A O 1
ATOM 2493 N N . ASN B 1 12 ? 27.971 47.502 44.932 1.00 60.35 4 ASN B N 1
ATOM 2494 C CA . ASN B 1 12 ? 29.104 47.956 44.133 1.00 59.01 4 ASN B CA 1
ATOM 2495 C C . ASN B 1 12 ? 28.826 49.343 43.553 1.00 53.90 4 ASN B C 1
ATOM 2496 O O . ASN B 1 12 ? 29.292 49.676 42.461 1.00 48.54 4 ASN B O 1
ATOM 2501 N N . ARG B 1 13 ? 28.060 50.146 44.294 1.00 47.25 5 ARG B N 1
ATOM 2502 C CA . ARG B 1 13 ? 27.813 51.538 43.937 1.00 39.78 5 ARG B CA 1
ATOM 2503 C C . ARG B 1 13 ? 27.877 52.380 45.199 1.00 33.99 5 ARG B C 1
ATOM 2504 O O . ARG B 1 13 ? 27.229 52.057 46.201 1.00 35.99 5 ARG B O 1
ATOM 2512 N N . VAL B 1 14 ? 28.652 53.455 45.144 1.00 28.78 6 VAL B N 1
ATOM 2513 C CA . VAL B 1 14 ? 28.806 54.367 46.258 1.00 32.54 6 VAL B CA 1
ATOM 2514 C C . VAL B 1 14 ? 28.259 55.717 45.836 1.00 34.43 6 VAL B C 1
ATOM 2515 O O . VAL B 1 14 ? 28.520 56.187 44.722 1.00 30.85 6 VAL B O 1
ATOM 2519 N N . ARG B 1 15 ? 27.498 56.337 46.723 1.00 27.21 7 ARG B N 1
ATOM 2520 C CA . ARG B 1 15 ? 27.013 57.699 46.526 1.00 24.34 7 ARG B CA 1
ATOM 2521 C C . ARG B 1 15 ? 27.826 58.612 47.438 1.00 29.06 7 ARG B C 1
ATOM 2522 O O . ARG B 1 15 ? 27.893 58.369 48.649 1.00 25.62 7 ARG B O 1
ATOM 2530 N N . VAL B 1 16 ? 28.447 59.647 46.855 1.00 24.71 8 VAL B N 1
ATOM 2531 C CA . VAL B 1 16 ? 29.419 60.503 47.536 1.00 20.64 8 VAL B CA 1
ATOM 2532 C C . VAL B 1 16 ? 28.947 61.946 47.459 1.00 23.09 8 VAL B C 1
ATOM 2533 O O . VAL B 1 16 ? 28.748 62.473 46.363 1.00 24.45 8 VAL B O 1
ATOM 2537 N N . ALA B 1 17 ? 28.830 62.607 48.607 1.00 22.38 9 ALA B N 1
ATOM 2538 C CA . ALA B 1 17 ? 28.646 64.053 48.591 1.00 20.69 9 ALA B CA 1
ATOM 2539 C C . ALA B 1 17 ? 30.009 64.733 48.577 1.00 19.41 9 ALA B C 1
ATOM 2540 O O . ALA B 1 17 ? 30.886 64.381 49.361 1.00 21.66 9 ALA B O 1
ATOM 2542 N N . VAL B 1 18 ? 30.148 65.764 47.748 1.00 19.11 10 VAL B N 1
ATOM 2543 C CA . VAL B 1 18 ? 31.323 66.640 47.757 1.00 20.89 10 VAL B CA 1
ATOM 2544 C C . VAL B 1 18 ? 30.833 68.065 47.959 1.00 22.04 10 VAL B C 1
ATOM 2545 O O . VAL B 1 18 ? 30.121 68.605 47.099 1.00 22.52 10 VAL B O 1
ATOM 2549 N N . THR B 1 19 ? 31.170 68.667 49.096 1.00 20.17 11 THR B N 1
ATOM 2550 C CA . THR B 1 19 ? 30.854 70.079 49.248 1.00 19.43 11 THR B CA 1
ATOM 2551 C C . THR B 1 19 ? 31.948 70.954 48.632 1.00 24.05 11 THR B C 1
ATOM 2552 O O . THR B 1 19 ? 33.063 70.502 48.365 1.00 20.00 11 THR B O 1
ATOM 2556 N N . GLY B 1 20 ? 31.621 72.236 48.429 1.00 21.35 12 GLY B N 1
ATOM 2557 C CA . GLY B 1 20 ? 32.566 73.135 47.778 1.00 23.95 12 GLY B CA 1
ATOM 2558 C C . GLY B 1 20 ? 32.965 72.646 46.400 1.00 18.99 12 GLY B C 1
ATOM 2559 O O . GLY B 1 20 ? 34.111 72.854 45.965 1.00 22.09 12 GLY B O 1
ATOM 2560 N N . ALA B 1 21 ? 32.042 71.984 45.702 1.00 22.30 13 ALA B N 1
ATOM 2561 C CA . ALA B 1 21 ? 32.407 71.137 44.565 1.00 20.79 13 ALA B CA 1
ATOM 2562 C C . ALA B 1 21 ? 32.885 71.913 43.351 1.00 19.92 13 ALA B C 1
ATOM 2563 O O . ALA B 1 21 ? 33.532 71.319 42.488 1.00 23.02 13 ALA B O 1
ATOM 2565 N N . ALA B 1 22 ? 32.579 73.199 43.248 1.00 23.45 14 ALA B N 1
ATOM 2566 C CA . ALA B 1 22 ? 33.083 74.010 42.137 1.00 26.98 14 ALA B CA 1
ATOM 2567 C C . ALA B 1 22 ? 34.414 74.687 42.461 1.00 29.90 14 ALA B C 1
ATOM 2568 O O . ALA B 1 22 ? 35.010 75.328 41.584 1.00 25.85 14 ALA B O 1
ATOM 2570 N N . GLY B 1 23 ? 34.897 74.571 43.690 1.00 23.05 15 GLY B N 1
ATOM 2571 C CA . GLY B 1 23 ? 36.168 75.160 44.031 1.00 20.06 15 GLY B CA 1
ATOM 2572 C C . GLY B 1 23 ? 37.305 74.386 43.388 1.00 20.65 15 GLY B C 1
ATOM 2573 O O . GLY B 1 23 ? 37.122 73.393 42.680 1.00 20.75 15 GLY B O 1
ATOM 2574 N N . GLN B 1 24 ? 38.519 74.895 43.617 1.00 18.00 16 GLN B N 1
ATOM 2575 C CA . GLN B 1 24 ? 39.689 74.342 42.943 1.00 20.86 16 GLN B CA 1
ATOM 2576 C C . GLN B 1 24 ? 39.982 72.919 43.403 1.00 19.41 16 GLN B C 1
ATOM 2577 O O . GLN B 1 24 ? 40.404 72.084 42.597 1.00 18.00 16 GLN B O 1
ATOM 2583 N N . ILE B 1 25 ? 39.794 72.626 44.700 1.00 18.78 17 ILE B N 1
ATOM 2584 C CA . ILE B 1 25 ? 40.013 71.261 45.169 1.00 16.40 17 ILE B CA 1
ATOM 2585 C C . ILE B 1 25 ? 38.957 70.331 44.580 1.00 17.59 17 ILE B C 1
ATOM 2586 O O . ILE B 1 25 ? 39.254 69.232 44.093 1.00 17.07 17 ILE B O 1
ATOM 2591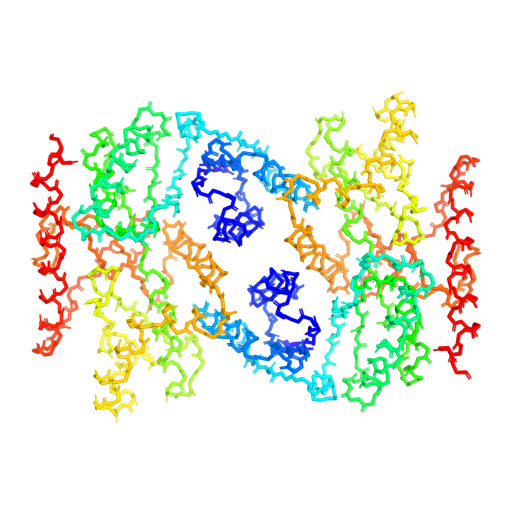 N N . GLY B 1 26 ? 37.700 70.747 44.636 1.00 15.70 18 GLY B N 1
ATOM 2592 C CA . GLY B 1 26 ? 36.657 69.920 44.069 1.00 20.84 18 GLY B CA 1
ATOM 2593 C C . GLY B 1 26 ? 36.863 69.688 42.587 1.00 18.25 18 GLY B C 1
ATOM 2594 O O . GLY B 1 26 ? 36.663 68.577 42.091 1.00 21.10 18 GLY B O 1
ATOM 2595 N N . TYR B 1 27 ? 37.302 70.725 41.869 1.00 16.56 19 TYR B N 1
ATOM 2596 C CA . TYR B 1 27 ? 37.493 70.584 40.424 1.00 18.43 19 TYR B CA 1
ATOM 2597 C C . TYR B 1 27 ? 38.607 69.591 40.100 1.00 26.95 19 TYR B C 1
ATOM 2598 O O . TYR B 1 27 ? 38.514 68.850 39.111 1.00 19.28 19 TYR B O 1
ATOM 2607 N N . ALA B 1 28 ? 39.686 69.582 40.908 1.00 20.29 20 ALA B N 1
ATOM 2608 C CA . ALA B 1 28 ? 40.735 68.586 40.741 1.00 25.25 20 ALA B CA 1
ATOM 2609 C C . ALA B 1 28 ? 40.337 67.229 41.296 1.00 30.17 20 ALA B C 1
ATOM 2610 O O . ALA B 1 28 ? 40.961 66.225 40.949 1.00 35.60 20 ALA B O 1
ATOM 2612 N N . LEU B 1 29 ? 39.304 67.163 42.129 1.00 19.04 21 LEU B N 1
ATOM 2613 C CA . LEU B 1 29 ? 38.980 65.917 42.797 1.00 14.28 21 LEU B CA 1
ATOM 2614 C C . LEU B 1 29 ? 37.935 65.079 42.050 1.00 21.78 21 LEU B C 1
ATOM 2615 O O . LEU B 1 29 ? 38.096 63.860 41.941 1.00 18.17 21 LEU B O 1
ATOM 2620 N N . VAL B 1 30 ? 36.860 65.685 41.533 1.00 20.43 22 VAL B N 1
ATOM 2621 C CA . VAL B 1 30 ? 35.728 64.846 41.133 1.00 17.81 22 VAL B CA 1
ATOM 2622 C C . VAL B 1 30 ? 36.060 63.977 39.907 1.00 17.89 22 VAL B C 1
ATOM 2623 O O . VAL B 1 30 ? 35.498 62.883 39.740 1.00 17.36 22 VAL B O 1
ATOM 2627 N N . PHE B 1 31 ? 36.972 64.419 39.037 1.00 19.19 23 PHE B N 1
ATOM 2628 C CA . PHE B 1 31 ? 37.253 63.622 37.844 1.00 17.87 23 PHE B CA 1
ATOM 2629 C C . PHE B 1 31 ? 38.034 62.362 38.207 1.00 20.41 23 PHE B C 1
ATOM 2630 O O . PHE B 1 31 ? 37.822 61.296 37.627 1.00 20.52 23 PHE B O 1
ATOM 2638 N N . ARG B 1 32 ? 38.953 62.475 39.161 1.00 19.83 24 ARG B N 1
ATOM 2639 C CA . ARG B 1 32 ? 39.689 61.302 39.620 1.00 17.01 24 ARG B CA 1
ATOM 2640 C C . ARG B 1 32 ? 38.774 60.336 40.385 1.00 14.57 24 ARG B C 1
ATOM 2641 O O . ARG B 1 32 ? 38.912 59.108 40.257 1.00 19.58 24 ARG B O 1
ATOM 2649 N N . ILE B 1 33 ? 37.815 60.856 41.160 1.00 20.94 25 ILE B N 1
ATOM 2650 C CA . ILE B 1 33 ? 36.819 59.963 41.754 1.00 13.70 25 ILE B CA 1
ATOM 2651 C C . ILE B 1 33 ? 36.038 59.240 40.665 1.00 18.61 25 ILE B C 1
ATOM 2652 O O . ILE B 1 33 ? 35.896 58.011 40.683 1.00 19.23 25 ILE B O 1
ATOM 2657 N N . ALA B 1 34 ? 35.533 59.995 39.691 1.00 16.92 26 ALA B N 1
ATOM 2658 C CA . ALA B 1 34 ? 34.734 59.389 38.635 1.00 21.59 26 ALA B CA 1
ATOM 2659 C C . ALA B 1 34 ? 35.529 58.369 37.831 1.00 23.44 26 ALA B C 1
ATOM 2660 O O . ALA B 1 34 ? 34.952 57.416 37.299 1.00 21.15 26 ALA B O 1
ATOM 2662 N N . SER B 1 35 ? 36.848 58.544 37.720 1.00 21.98 27 SER B N 1
ATOM 2663 C CA . SER B 1 35 ? 37.653 57.583 36.966 1.00 20.80 27 SER B CA 1
ATOM 2664 C C . SER B 1 35 ? 37.879 56.272 37.708 1.00 18.65 27 SER B C 1
ATOM 2665 O O . SER B 1 35 ? 38.478 55.355 37.128 1.00 20.80 27 SER B O 1
ATOM 2668 N N . GLY B 1 36 ? 37.471 56.174 38.972 1.00 20.49 28 GLY B N 1
ATOM 2669 C CA . GLY B 1 36 ? 37.572 54.945 39.732 1.00 19.95 28 GLY B CA 1
ATOM 2670 C C . GLY B 1 36 ? 38.702 54.904 40.745 1.00 24.11 28 GLY B C 1
ATOM 2671 O O . GLY B 1 36 ? 38.926 53.853 41.360 1.00 23.84 28 GLY B O 1
ATOM 2672 N N . GLN B 1 37 ? 39.426 56.001 40.936 1.00 21.88 29 GLN B N 1
ATOM 2673 C CA . GLN B 1 37 ? 40.630 55.939 41.758 1.00 25.25 29 GLN B CA 1
ATOM 2674 C C . GLN B 1 37 ? 40.332 55.993 43.249 1.00 26.15 29 GLN B C 1
ATOM 2675 O O . GLN B 1 37 ? 41.166 55.572 44.053 1.00 21.28 29 GLN B O 1
ATOM 2681 N N . MET B 1 38 ? 39.170 56.502 43.648 1.00 20.88 30 MET B N 1
ATOM 2682 C CA . MET B 1 38 ? 38.903 56.549 45.081 1.00 17.28 30 MET B CA 1
ATOM 2683 C C . MET B 1 38 ? 38.443 55.189 45.590 1.00 17.60 30 MET B C 1
ATOM 2684 O O . MET B 1 38 ? 39.012 54.649 46.549 1.00 22.49 30 MET B O 1
ATOM 2689 N N . PHE B 1 39 ? 37.397 54.613 44.966 1.00 19.37 31 PHE B N 1
ATOM 2690 C CA . PHE B 1 39 ? 36.787 53.387 45.461 1.00 25.15 31 PHE B CA 1
ATOM 2691 C C . PHE B 1 39 ? 37.137 52.141 44.650 1.00 32.83 31 PHE B C 1
ATOM 2692 O O . PHE B 1 39 ? 36.675 51.050 45.000 1.00 33.96 31 PHE B O 1
ATOM 2700 N N . GLY B 1 40 ? 37.913 52.257 43.576 1.00 27.31 32 GLY B N 1
ATOM 2701 C CA . GLY B 1 40 ? 38.324 51.089 42.826 1.00 29.49 32 GLY B CA 1
ATOM 2702 C C . GLY B 1 40 ? 37.685 50.937 41.451 1.00 29.39 32 GLY B C 1
ATOM 2703 O O . GLY B 1 40 ? 36.668 51.568 41.136 1.00 28.68 32 GLY B O 1
ATOM 2704 N N . PRO B 1 41 ? 38.290 50.091 40.602 1.00 27.43 33 PRO B N 1
ATOM 2705 C CA . PRO B 1 41 ? 37.878 50.032 39.188 1.00 27.41 33 PRO B CA 1
ATOM 2706 C C . PRO B 1 41 ? 36.531 49.403 38.968 1.00 36.63 33 PRO B C 1
ATOM 2707 O O . PRO B 1 41 ? 35.975 49.538 37.872 1.00 39.15 33 PRO B O 1
ATOM 2711 N N . ASN B 1 42 ? 35.991 48.702 39.957 1.00 33.50 34 ASN B N 1
ATOM 2712 C CA . ASN B 1 42 ? 34.742 47.978 39.788 1.00 39.81 34 ASN B CA 1
ATOM 2713 C C . ASN B 1 42 ? 33.622 48.581 40.619 1.00 41.37 34 ASN B C 1
ATOM 2714 O O . ASN B 1 42 ? 32.600 47.929 40.847 1.00 47.07 34 ASN B O 1
ATOM 2719 N N . THR B 1 43 ? 33.791 49.814 41.078 1.00 35.13 35 THR B N 1
ATOM 2720 C CA . THR B 1 43 ? 32.837 50.430 41.992 1.00 35.56 35 THR B CA 1
ATOM 2721 C C . THR B 1 43 ? 32.216 51.646 41.324 1.00 27.30 35 THR B C 1
ATOM 2722 O O . THR B 1 43 ? 32.898 52.658 41.115 1.00 24.95 35 THR B O 1
ATOM 2726 N N . GLU B 1 44 ? 30.928 51.540 40.990 1.00 29.40 36 GLU B N 1
ATOM 2727 C CA . GLU B 1 44 ? 30.212 52.659 40.398 1.00 30.14 36 GLU B CA 1
ATOM 2728 C C . GLU B 1 44 ? 29.977 53.760 41.420 1.00 34.04 36 GLU B C 1
ATOM 2729 O O . GLU B 1 44 ? 29.865 53.521 42.631 1.00 33.36 36 GLU B O 1
ATOM 2735 N N . VAL B 1 45 ? 29.883 54.978 40.914 1.00 28.10 37 VAL B N 1
ATOM 2736 C CA . VAL B 1 45 ? 29.875 56.171 41.737 1.00 26.08 37 VAL B CA 1
ATOM 2737 C C . VAL B 1 45 ? 28.706 57.058 41.341 1.00 32.49 37 VAL B C 1
ATOM 2738 O O . VAL B 1 45 ? 28.439 57.257 40.150 1.00 25.44 37 VAL B O 1
ATOM 2742 N N . GLU B 1 46 ? 28.029 57.607 42.342 1.00 25.62 38 GLU B N 1
ATOM 2743 C CA . GLU B 1 46 ? 27.068 58.686 42.160 1.00 25.80 38 GLU B CA 1
ATOM 2744 C C . GLU B 1 46 ? 27.610 59.908 42.889 1.00 28.05 38 GLU B C 1
ATOM 2745 O O . GLU B 1 46 ? 27.847 59.857 44.099 1.00 26.11 38 GLU B O 1
ATOM 2751 N N . LEU B 1 47 ? 27.779 61.005 42.167 1.00 24.70 39 LEU B N 1
ATOM 2752 C CA . LEU B 1 47 ? 28.341 62.227 42.723 1.00 22.07 39 LEU B CA 1
ATOM 2753 C C . LEU B 1 47 ? 27.219 63.204 43.062 1.00 27.59 39 LEU B C 1
ATOM 2754 O O . LEU B 1 47 ? 26.513 63.665 42.159 1.00 24.07 39 LEU B O 1
ATOM 2759 N N . ASN B 1 48 ? 27.080 63.537 44.357 1.00 24.10 40 ASN B N 1
ATOM 2760 C CA . ASN B 1 48 ? 26.207 64.614 44.822 1.00 27.18 40 ASN B CA 1
ATOM 2761 C C . ASN B 1 48 ? 27.073 65.834 45.098 1.00 25.55 40 ASN B C 1
ATOM 2762 O O . ASN B 1 48 ? 27.805 65.855 46.081 1.00 25.68 40 ASN B O 1
ATOM 2767 N N . LEU B 1 49 ? 26.968 66.860 44.255 1.00 22.87 41 LEU B N 1
ATOM 2768 C CA . LEU B 1 49 ? 27.847 68.022 44.329 1.00 26.60 41 LEU B CA 1
ATOM 2769 C C . LEU B 1 49 ? 27.096 69.199 44.937 1.00 25.70 41 LEU B C 1
ATOM 2770 O O . LEU B 1 49 ? 26.038 69.595 44.422 1.00 23.12 41 LEU B O 1
ATOM 2775 N N . LEU B 1 50 ? 27.641 69.756 46.024 1.00 26.73 42 LEU B N 1
ATOM 2776 C CA . LEU B 1 50 ? 27.037 70.881 46.728 1.00 23.78 42 LEU B CA 1
ATOM 2777 C C . LEU B 1 50 ? 27.862 72.149 46.539 1.00 25.87 42 LEU B C 1
ATOM 2778 O O . LEU B 1 50 ? 29.096 72.108 46.576 1.00 22.09 42 LEU B O 1
ATOM 2783 N N . GLU B 1 51 ? 27.171 73.270 46.329 1.00 23.89 43 GLU B N 1
ATOM 2784 C CA . GLU B 1 51 ? 27.790 74.584 46.281 1.00 26.44 43 GLU B CA 1
ATOM 2785 C C . GLU B 1 51 ? 26.882 75.605 46.946 1.00 30.47 43 GLU B C 1
ATOM 2786 O O . GLU B 1 51 ? 25.729 75.330 47.274 1.00 36.29 43 GLU B O 1
ATOM 2792 N N . LEU B 1 52 ? 27.434 76.792 47.157 1.00 33.25 44 LEU B N 1
ATOM 2793 C CA . LEU B 1 52 ? 26.619 77.935 47.508 1.00 31.50 44 LEU B CA 1
ATOM 2794 C C . LEU B 1 52 ? 25.848 78.398 46.274 1.00 29.47 44 LEU B C 1
ATOM 2795 O O . LEU B 1 52 ? 26.263 78.180 45.133 1.00 29.78 44 LEU B O 1
ATOM 2800 N N . GLU B 1 53 ? 24.699 79.012 46.512 1.00 32.75 45 GLU B N 1
ATOM 2801 C CA . GLU B 1 53 ? 23.820 79.432 45.418 1.00 41.62 45 GLU B CA 1
ATOM 2802 C C . GLU B 1 53 ? 24.530 80.221 44.317 1.00 45.61 45 GLU B C 1
ATOM 2803 O O . GLU B 1 53 ? 24.311 79.914 43.131 1.00 40.29 45 GLU B O 1
ATOM 2809 N N . PRO B 1 54 ? 25.373 81.221 44.612 1.00 43.85 46 PRO B N 1
ATOM 2810 C CA . PRO B 1 54 ? 26.020 81.954 43.516 1.00 34.85 46 PRO B CA 1
ATOM 2811 C C . PRO B 1 54 ? 26.913 81.081 42.664 1.00 38.57 46 PRO B C 1
ATOM 2812 O O . PRO B 1 54 ? 27.138 81.405 41.491 1.00 42.80 46 PRO B O 1
ATOM 2816 N N . ALA B 1 55 ? 27.408 79.974 43.197 1.00 33.93 47 ALA B N 1
ATOM 2817 C CA . ALA B 1 55 ? 28.328 79.134 42.446 1.00 35.79 47 ALA B CA 1
ATOM 2818 C C . ALA B 1 55 ? 27.633 78.017 41.688 1.00 35.87 47 ALA B C 1
ATOM 2819 O O . ALA B 1 55 ? 28.310 77.277 40.972 1.00 30.27 47 ALA B O 1
ATOM 2821 N N . LEU B 1 56 ? 26.309 77.887 41.807 1.00 42.03 48 LEU B N 1
ATOM 2822 C CA . LEU B 1 56 ? 25.603 76.827 41.085 1.00 33.20 48 LEU B CA 1
ATOM 2823 C C . LEU B 1 56 ? 25.831 76.869 39.583 1.00 35.22 48 LEU B C 1
ATOM 2824 O O . LEU B 1 56 ? 26.104 75.804 39.000 1.00 36.03 48 LEU B O 1
ATOM 2829 N N . PRO B 1 57 ? 25.709 78.015 38.886 1.00 34.05 49 PRO B N 1
ATOM 2830 C CA . PRO B 1 57 ? 25.965 77.983 37.437 1.00 32.62 49 PRO B CA 1
ATOM 2831 C C . PRO B 1 57 ? 27.327 77.407 37.098 1.00 39.63 49 PRO B C 1
ATOM 2832 O O . PRO B 1 57 ? 27.436 76.585 36.180 1.00 33.39 49 PRO B O 1
ATOM 2836 N N . SER B 1 58 ? 28.366 77.775 37.850 1.00 30.85 50 SER B N 1
ATOM 2837 C CA . SER B 1 58 ? 29.691 77.236 37.562 1.00 33.03 50 SER B CA 1
ATOM 2838 C C . SER B 1 58 ? 29.743 75.734 37.812 1.00 36.67 50 SER B C 1
ATOM 2839 O O . SER B 1 58 ? 30.451 75.007 37.099 1.00 25.69 50 SER B O 1
ATOM 2842 N N . LEU B 1 59 ? 28.996 75.258 38.812 1.00 30.51 51 LEU B N 1
ATOM 2843 C CA . LEU B 1 59 ? 28.929 73.831 39.101 1.00 26.82 51 LEU B CA 1
ATOM 2844 C C . LEU B 1 59 ? 28.259 73.050 37.965 1.00 32.58 51 LEU B C 1
ATOM 2845 O O . LEU B 1 59 ? 28.682 71.935 37.646 1.00 30.51 51 LEU B O 1
ATOM 2850 N N . GLU B 1 60 ? 27.215 73.608 37.339 1.00 25.55 52 GLU B N 1
ATOM 2851 C CA . GLU B 1 60 ? 26.653 72.952 36.152 1.00 26.62 52 GLU B CA 1
ATOM 2852 C C . GLU B 1 60 ? 27.694 72.786 35.049 1.00 25.28 52 GLU B C 1
ATOM 2853 O O . GLU B 1 60 ? 27.676 71.779 34.324 1.00 26.77 52 GLU B O 1
ATOM 2859 N N . GLY B 1 61 ? 28.617 73.744 34.917 1.00 29.11 53 GLY B N 1
ATOM 2860 C CA . GLY B 1 61 ? 29.709 73.583 33.964 1.00 25.23 53 GLY B CA 1
ATOM 2861 C C . GLY B 1 61 ? 30.639 72.438 34.325 1.00 26.14 53 GLY B C 1
ATOM 2862 O O . GLY B 1 61 ? 31.117 71.710 33.450 1.00 21.87 53 GLY B O 1
ATOM 2863 N N . VAL B 1 62 ? 30.925 72.268 35.618 1.00 22.44 54 VAL B N 1
ATOM 2864 C CA . VAL B 1 62 ? 31.713 71.119 36.053 1.00 18.87 54 VAL B CA 1
ATOM 2865 C C . VAL B 1 62 ? 30.998 69.820 35.701 1.00 24.54 54 VAL B C 1
ATOM 2866 O O . VAL B 1 62 ? 31.622 68.843 35.268 1.00 20.86 54 VAL B O 1
ATOM 2870 N N . ALA B 1 63 ? 29.675 69.783 35.875 1.00 20.67 55 ALA B N 1
ATOM 2871 C CA . ALA B 1 63 ? 28.943 68.566 35.543 1.00 21.68 55 ALA B CA 1
ATOM 2872 C C . ALA B 1 63 ? 28.953 68.313 34.038 1.00 22.75 55 ALA B C 1
ATOM 2873 O O . ALA B 1 63 ? 28.978 67.156 33.597 1.00 23.55 55 ALA B O 1
ATOM 2875 N N . MET B 1 64 ? 28.879 69.373 33.232 1.00 23.49 56 MET B N 1
ATOM 2876 C CA . MET B 1 64 ? 29.004 69.171 31.796 1.00 22.97 56 MET B CA 1
ATOM 2877 C C . MET B 1 64 ? 30.347 68.522 31.471 1.00 21.97 56 MET B C 1
ATOM 2878 O O . MET B 1 64 ? 30.420 67.589 30.659 1.00 22.28 56 MET B O 1
ATOM 2883 N N . GLU B 1 65 ? 31.414 68.979 32.127 1.00 19.85 57 GLU B N 1
ATOM 2884 C CA . GLU B 1 65 ? 32.743 68.406 31.894 1.00 20.13 57 GLU B CA 1
ATOM 2885 C C . GLU B 1 65 ? 32.827 66.958 32.356 1.00 22.29 57 GLU B C 1
ATOM 2886 O O . GLU B 1 65 ? 33.460 66.133 31.689 1.00 17.87 57 GLU B O 1
ATOM 2892 N N . LEU B 1 66 ? 32.213 66.626 33.500 1.00 21.56 58 LEU B N 1
ATOM 2893 C CA . LEU B 1 66 ? 32.166 65.230 33.927 1.00 21.67 58 LEU B CA 1
ATOM 2894 C C . LEU B 1 66 ? 31.496 64.369 32.862 1.00 23.43 58 LEU B C 1
ATOM 2895 O O . LEU B 1 66 ? 31.997 63.290 32.503 1.00 20.89 58 LEU B O 1
ATOM 2900 N N . ASP B 1 67 ? 30.359 64.841 32.346 1.00 21.12 59 ASP B N 1
ATOM 2901 C CA . ASP B 1 67 ? 29.649 64.109 31.299 1.00 22.62 59 ASP B CA 1
ATOM 2902 C C . ASP B 1 67 ? 30.525 63.923 30.066 1.00 21.71 59 ASP B C 1
ATOM 2903 O O . ASP B 1 67 ? 30.539 62.846 29.458 1.00 24.86 59 ASP B O 1
ATOM 2908 N N . ASP B 1 68 ? 31.277 64.957 29.695 1.00 20.89 60 ASP B N 1
ATOM 2909 C CA . ASP B 1 68 ? 32.141 64.916 28.515 1.00 20.05 60 ASP B CA 1
ATOM 2910 C C . ASP B 1 68 ? 33.381 64.065 28.723 1.00 20.48 60 ASP B C 1
ATOM 2911 O O . ASP B 1 68 ? 34.244 64.015 27.827 1.00 22.89 60 ASP B O 1
ATOM 2916 N N . CYS B 1 69 ? 33.512 63.429 29.886 1.00 21.54 61 CYS B N 1
ATOM 2917 C CA . CYS B 1 69 ? 34.566 62.455 30.091 1.00 20.44 61 CYS B CA 1
ATOM 2918 C C . CYS B 1 69 ? 34.139 61.038 29.762 1.00 22.97 61 CYS B C 1
ATOM 2919 O O . CYS B 1 69 ? 34.998 60.151 29.712 1.00 20.48 61 CYS B O 1
ATOM 2922 N N . ALA B 1 70 ? 32.833 60.801 29.584 1.00 22.54 62 ALA B N 1
ATOM 2923 C CA . ALA B 1 70 ? 32.309 59.475 29.240 1.00 20.07 62 ALA B CA 1
ATOM 2924 C C . ALA B 1 70 ? 32.840 58.391 30.187 1.00 24.60 62 ALA B C 1
ATOM 2925 O O . ALA B 1 70 ? 33.228 57.293 29.777 1.00 27.07 62 ALA B O 1
ATOM 2927 N N . PHE B 1 71 ? 32.802 58.697 31.483 1.00 21.04 63 PHE B N 1
ATOM 2928 C CA . PHE B 1 71 ? 33.244 57.774 32.536 1.00 18.34 63 PHE B CA 1
ATOM 2929 C C . PHE B 1 71 ? 32.276 56.602 32.692 1.00 24.46 63 PHE B C 1
ATOM 2930 O O . PHE B 1 71 ? 31.121 56.828 33.070 1.00 27.29 63 PHE B O 1
ATOM 2938 N N . PRO B 1 72 ? 32.701 55.349 32.471 1.00 27.10 64 PRO B N 1
ATOM 2939 C CA . PRO B 1 72 ? 31.769 54.214 32.626 1.00 26.55 64 PRO B CA 1
ATOM 2940 C C . PRO B 1 72 ? 31.254 54.040 34.039 1.00 28.60 64 PRO B C 1
ATOM 2941 O O . PRO B 1 72 ? 30.159 53.499 34.232 1.00 27.19 64 PRO B O 1
ATOM 2945 N N . LEU B 1 73 ? 32.027 54.441 35.037 1.00 22.21 65 LEU B N 1
ATOM 2946 C CA . LEU B 1 73 ? 31.644 54.196 36.418 1.00 23.99 65 LEU B CA 1
ATOM 2947 C C . LEU B 1 73 ? 30.716 55.258 36.985 1.00 25.35 65 LEU B C 1
ATOM 2948 O O . LEU B 1 73 ? 30.129 55.029 38.050 1.00 27.35 65 LEU B O 1
ATOM 2953 N N . LEU B 1 74 ? 30.659 56.444 36.368 1.00 25.61 66 LEU B N 1
ATOM 2954 C CA . LEU B 1 74 ? 29.892 57.571 36.897 1.00 20.17 66 LEU B CA 1
ATOM 2955 C C . LEU B 1 74 ? 28.432 57.380 36.522 1.00 26.79 66 LEU B C 1
ATOM 2956 O O . LEU B 1 74 ? 28.053 57.555 35.357 1.00 25.61 66 LEU B O 1
ATOM 2961 N N . LYS B 1 75 ? 27.603 57.013 37.498 1.00 24.39 67 LYS B N 1
ATOM 2962 C CA . LYS B 1 75 ? 26.222 56.656 37.178 1.00 23.08 67 LYS B CA 1
ATOM 2963 C C . LYS B 1 75 ? 25.204 57.772 37.413 1.00 29.81 67 LYS B C 1
ATOM 2964 O O . LYS B 1 75 ? 24.080 57.670 36.914 1.00 30.15 67 LYS B O 1
ATOM 2970 N N . ARG B 1 76 ? 25.540 58.817 38.158 1.00 27.58 68 ARG B N 1
ATOM 2971 C CA . ARG B 1 76 ? 24.577 59.881 38.413 1.00 27.58 68 ARG B CA 1
ATOM 2972 C C . ARG B 1 76 ? 25.329 61.111 38.897 1.00 28.45 68 ARG B C 1
ATOM 2973 O O . ARG B 1 76 ? 26.322 60.991 39.628 1.00 24.89 68 ARG B O 1
ATOM 2981 N N . ILE B 1 77 ? 24.862 62.286 38.480 1.00 28.48 69 ILE B N 1
ATOM 2982 C CA . ILE B 1 77 ? 25.380 63.559 38.974 1.00 32.18 69 ILE B CA 1
ATOM 2983 C C . ILE B 1 77 ? 24.209 64.382 39.482 1.00 30.87 69 ILE B C 1
ATOM 2984 O O . ILE B 1 77 ? 23.229 64.578 38.755 1.00 28.14 69 ILE B O 1
ATOM 2989 N N . VAL B 1 78 ? 24.326 64.888 40.706 1.00 27.17 70 VAL B N 1
ATOM 2990 C CA . VAL B 1 78 ? 23.366 65.832 41.275 1.00 31.26 70 VAL B CA 1
ATOM 2991 C C . VAL B 1 78 ? 24.105 67.132 41.570 1.00 29.37 70 VAL B C 1
ATOM 2992 O O . VAL B 1 78 ? 25.173 67.114 42.186 1.00 26.26 70 VAL B O 1
ATOM 2996 N N . CYS B 1 79 ? 23.542 68.258 41.134 1.00 25.82 71 CYS B N 1
ATOM 2997 C CA . CYS B 1 79 ? 24.098 69.575 41.435 1.00 27.26 71 CYS B CA 1
ATOM 2998 C C . CYS B 1 79 ? 23.071 70.347 42.232 1.00 25.71 71 CYS B C 1
ATOM 2999 O O . CYS B 1 79 ? 21.943 70.530 41.763 1.00 27.24 71 CYS B O 1
ATOM 3002 N N . THR B 1 80 ? 23.465 70.851 43.398 1.00 29.63 72 THR B N 1
ATOM 3003 C CA . THR B 1 80 ? 22.486 71.524 44.239 1.00 27.54 72 THR B CA 1
ATOM 3004 C C . THR B 1 80 ? 23.168 72.491 45.200 1.00 26.43 72 THR B C 1
ATOM 3005 O O . THR B 1 80 ? 24.367 72.388 45.483 1.00 27.36 72 THR B O 1
ATOM 3009 N N . ALA B 1 81 ? 22.384 73.451 45.681 1.00 27.90 73 ALA B N 1
ATOM 3010 C CA . ALA B 1 81 ? 22.753 74.252 46.840 1.00 27.92 73 ALA B CA 1
ATOM 3011 C C . ALA B 1 81 ? 21.971 73.855 48.083 1.00 34.31 73 ALA B C 1
ATOM 3012 O O . ALA B 1 81 ? 22.157 74.476 49.133 1.00 29.32 73 ALA B O 1
ATOM 3014 N N . ASP B 1 82 ? 21.079 72.863 47.970 1.00 33.38 74 ASP B N 1
ATOM 3015 C CA . ASP B 1 82 ? 20.264 72.349 49.074 1.00 34.14 74 ASP B CA 1
ATOM 3016 C C . ASP B 1 82 ? 21.091 71.308 49.819 1.00 32.04 74 ASP B C 1
ATOM 3017 O O . ASP B 1 82 ? 21.328 70.212 49.302 1.00 29.92 74 ASP B O 1
ATOM 3022 N N . LEU B 1 83 ? 21.533 71.651 51.034 1.00 34.91 75 LEU B N 1
ATOM 3023 C CA . LEU B 1 83 ? 22.372 70.744 51.817 1.00 35.70 75 LEU B CA 1
ATOM 3024 C C . LEU B 1 83 ? 21.688 69.397 52.052 1.00 35.40 75 LEU B C 1
ATOM 3025 O O . LEU B 1 83 ? 22.323 68.343 51.966 1.00 29.44 75 LEU B O 1
ATOM 3030 N N . ASN B 1 84 ? 20.395 69.405 52.364 1.00 31.37 76 ASN B N 1
ATOM 3031 C CA . ASN B 1 84 ? 19.710 68.141 52.632 1.00 32.54 76 ASN B CA 1
ATOM 3032 C C . ASN B 1 84 ? 19.649 67.260 51.388 1.00 33.24 76 ASN B C 1
ATOM 3033 O O . ASN B 1 84 ? 19.845 66.041 51.474 1.00 35.09 76 ASN B O 1
ATOM 3038 N N . LYS B 1 85 ? 19.333 67.853 50.233 1.00 33.98 77 LYS B N 1
ATOM 3039 C CA . LYS B 1 85 ? 19.365 67.109 48.976 1.00 31.81 77 LYS B CA 1
ATOM 3040 C C . LYS B 1 85 ? 20.746 66.519 48.729 1.00 29.92 77 LYS B C 1
ATOM 3041 O O . LYS B 1 85 ? 20.880 65.368 48.294 1.00 29.57 77 LYS B O 1
ATOM 3047 N N . ALA B 1 86 ? 21.791 67.293 49.013 1.00 30.48 78 ALA B N 1
ATOM 3048 C CA . ALA B 1 86 ? 23.146 66.817 48.755 1.00 31.65 78 ALA B CA 1
ATOM 3049 C C . ALA B 1 86 ? 23.469 65.579 49.589 1.00 27.71 78 ALA B C 1
ATOM 3050 O O . ALA B 1 86 ? 24.111 64.644 49.104 1.00 25.82 78 ALA B O 1
ATOM 3052 N N . MET B 1 87 ? 23.019 65.544 50.835 1.00 25.96 79 MET B N 1
ATOM 3053 C CA . MET B 1 87 ? 23.341 64.450 51.742 1.00 27.17 79 MET B CA 1
ATOM 3054 C C . MET B 1 87 ? 22.389 63.269 51.634 1.00 31.27 79 MET B C 1
ATOM 3055 O O . MET B 1 87 ? 22.611 62.260 52.304 1.00 31.11 79 MET B O 1
ATOM 3060 N N . ASP B 1 88 ? 21.340 63.358 50.813 1.00 34.47 80 ASP B N 1
ATOM 3061 C CA . ASP B 1 88 ? 20.287 62.346 50.829 1.00 34.38 80 ASP B CA 1
ATOM 3062 C C . ASP B 1 88 ? 20.812 60.987 50.372 1.00 30.93 80 ASP B C 1
ATOM 3063 O O . ASP B 1 88 ? 21.116 60.796 49.188 1.00 31.82 80 ASP B O 1
ATOM 3068 N N . GLY B 1 89 ? 20.876 60.027 51.299 1.00 31.57 81 GLY B N 1
ATOM 3069 C CA . GLY B 1 89 ? 21.320 58.683 50.976 1.00 30.35 81 GLY B CA 1
ATOM 3070 C C . GLY B 1 89 ? 22.797 58.527 50.667 1.00 28.98 81 GLY B C 1
ATOM 3071 O O . GLY B 1 89 ? 23.208 57.479 50.157 1.00 29.65 81 GLY B O 1
ATOM 3072 N N . VAL B 1 90 ? 23.627 59.516 50.969 1.00 26.89 82 VAL B N 1
ATOM 3073 C CA . VAL B 1 90 ? 25.033 59.362 50.615 1.00 28.52 82 VAL B CA 1
ATOM 3074 C C . VAL B 1 90 ? 25.694 58.378 51.576 1.00 26.63 82 VAL B C 1
ATOM 3075 O O . VAL B 1 90 ? 25.319 58.266 52.759 1.00 26.86 82 VAL B O 1
ATOM 3079 N N . ASN B 1 91 ? 26.712 57.672 51.057 1.00 27.92 83 ASN B N 1
ATOM 3080 C CA . ASN B 1 91 ? 27.524 56.714 51.798 1.00 24.88 83 ASN B CA 1
ATOM 3081 C C . ASN B 1 91 ? 28.844 57.299 52.269 1.00 23.15 83 ASN B C 1
ATOM 3082 O O . ASN B 1 91 ? 29.407 56.812 53.259 1.00 25.00 83 ASN B O 1
ATOM 3087 N N . TRP B 1 92 ? 29.333 58.323 51.575 1.00 25.18 84 TRP B N 1
ATOM 3088 C CA . TRP B 1 92 ? 30.485 59.112 51.980 1.00 24.39 84 TRP B CA 1
ATOM 3089 C C . TRP B 1 92 ? 30.130 60.580 51.851 1.00 24.76 84 TRP B C 1
ATOM 3090 O O . TRP B 1 92 ? 29.488 60.981 50.877 1.00 26.46 84 TRP B O 1
ATOM 3101 N N . ALA B 1 93 ? 30.575 61.384 52.804 1.00 21.39 85 ALA B N 1
ATOM 3102 C CA . ALA B 1 93 ? 30.399 62.828 52.738 1.00 22.06 85 ALA B CA 1
ATOM 3103 C C . ALA B 1 93 ? 31.775 63.466 52.819 1.00 21.79 85 ALA B C 1
ATOM 3104 O O . ALA B 1 93 ? 32.432 63.408 53.866 1.00 22.21 85 ALA B O 1
ATOM 3106 N N . LEU B 1 94 ? 32.231 64.043 51.708 1.00 19.64 86 LEU B N 1
ATOM 3107 C CA . LEU B 1 94 ? 33.586 64.593 51.614 1.00 19.55 86 LEU B CA 1
ATOM 3108 C C . LEU B 1 94 ? 33.425 66.073 51.877 1.00 23.18 86 LEU B C 1
ATOM 3109 O O . LEU B 1 94 ? 32.947 66.810 51.015 1.00 22.08 86 LEU B O 1
ATOM 3114 N N . LEU B 1 95 ? 33.735 66.491 53.104 1.00 19.14 87 LEU B N 1
ATOM 3115 C CA . LEU B 1 95 ? 33.412 67.849 53.546 1.00 19.09 87 LEU B CA 1
ATOM 3116 C C . LEU B 1 95 ? 34.618 68.729 53.230 1.00 21.84 87 LEU B C 1
ATOM 3117 O O . LEU B 1 95 ? 35.501 68.977 54.063 1.00 22.00 87 LEU B O 1
ATOM 3122 N N . VAL B 1 96 ? 34.640 69.199 51.983 1.00 22.33 88 VAL B N 1
ATOM 3123 C CA . VAL B 1 96 ? 35.753 69.974 51.456 1.00 22.79 88 VAL B CA 1
ATOM 3124 C C . VAL B 1 96 ? 35.520 71.460 51.631 1.00 24.85 88 VAL B C 1
ATOM 3125 O O . VAL B 1 96 ? 36.450 72.195 51.970 1.00 22.96 88 VAL B O 1
ATOM 3129 N N . GLY B 1 97 ? 34.289 71.902 51.377 1.00 17.70 89 GLY B N 1
ATOM 3130 C CA . GLY B 1 97 ? 34.009 73.322 51.366 1.00 20.19 89 GLY B CA 1
ATOM 3131 C C . GLY B 1 97 ? 34.188 73.930 52.742 1.00 31.14 89 GLY B C 1
ATOM 3132 O O . GLY B 1 97 ? 33.925 73.292 53.760 1.00 29.89 89 GLY B O 1
ATOM 3133 N N . SER B 1 98 ? 34.648 75.178 52.760 1.00 31.15 90 SER B N 1
ATOM 3134 C CA . SER B 1 98 ? 34.839 75.923 53.999 1.00 35.81 90 SER B CA 1
ATOM 3135 C C . SER B 1 98 ? 35.142 77.368 53.635 1.00 35.72 90 SER B C 1
ATOM 3136 O O . SER B 1 98 ? 35.404 77.697 52.477 1.00 36.15 90 SER B O 1
ATOM 3139 N N . VAL B 1 99 ? 35.113 78.228 54.644 1.00 31.47 91 VAL B N 1
ATOM 3140 C CA . VAL B 1 99 ? 35.490 79.628 54.472 1.00 36.42 91 VAL B CA 1
ATOM 3141 C C . VAL B 1 99 ? 36.987 79.739 54.743 1.00 42.32 91 VAL B C 1
ATOM 3142 O O . VAL B 1 99 ? 37.459 79.301 55.807 1.00 39.19 91 VAL B O 1
ATOM 3146 N N . PRO B 1 100 ? 37.772 80.291 53.826 1.00 40.14 92 PRO B N 1
ATOM 3147 C CA . PRO B 1 100 ? 39.215 80.375 54.052 1.00 42.57 92 PRO B CA 1
ATOM 3148 C C . PRO B 1 100 ? 39.557 81.585 54.909 1.00 41.38 92 PRO B C 1
ATOM 3149 O O . PRO B 1 100 ? 38.782 82.533 55.030 1.00 39.59 92 PRO B O 1
ATOM 3153 N N . ARG B 1 101 ? 40.731 81.525 55.527 1.00 49.13 93 ARG B N 1
ATOM 3154 C CA . ARG B 1 101 ? 41.236 82.691 56.235 1.00 51.18 93 ARG B CA 1
ATOM 3155 C C . ARG B 1 101 ? 41.484 83.819 55.242 1.00 56.22 93 ARG B C 1
ATOM 3156 O O . ARG B 1 101 ? 42.163 83.634 54.228 1.00 62.53 93 ARG B O 1
ATOM 3164 N N . LYS B 1 102 ? 40.902 84.978 55.516 1.00 50.47 94 LYS B N 1
ATOM 3165 C CA . LYS B 1 102 ? 41.088 86.170 54.703 1.00 52.94 94 LYS B CA 1
ATOM 3166 C C . LYS B 1 102 ? 41.616 87.294 55.589 1.00 50.63 94 LYS B C 1
ATOM 3167 O O . LYS B 1 102 ? 41.798 87.119 56.797 1.00 51.03 94 LYS B O 1
ATOM 3173 N N . GLN B 1 103 ? 41.852 88.455 54.970 1.00 55.13 95 GLN B N 1
ATOM 3174 C CA . GLN B 1 103 ? 42.470 89.586 55.655 1.00 53.63 95 GLN B CA 1
ATOM 3175 C C . GLN B 1 103 ? 41.680 89.985 56.896 1.00 54.45 95 GLN B C 1
ATOM 3176 O O . GLN B 1 103 ? 40.476 90.239 56.825 1.00 58.49 95 GLN B O 1
ATOM 3178 N N . GLY B 1 104 ? 42.369 90.056 58.038 1.00 46.06 96 GLY B N 1
ATOM 3179 C CA . GLY B 1 104 ? 41.764 90.489 59.278 1.00 44.93 96 GLY B CA 1
ATOM 3180 C C . GLY B 1 104 ? 41.230 89.387 60.171 1.00 45.83 96 GLY B C 1
ATOM 3181 O O . GLY B 1 104 ? 40.885 89.666 61.327 1.00 55.87 96 GLY B O 1
ATOM 3182 N N . MET B 1 105 ? 41.156 88.153 59.681 1.00 42.40 97 MET B N 1
ATOM 3183 C CA . MET B 1 105 ? 40.596 87.043 60.441 1.00 50.78 97 MET B CA 1
ATOM 3184 C C . MET B 1 105 ? 41.607 86.460 61.428 1.00 59.67 97 MET B C 1
ATOM 3185 O O . MET B 1 105 ? 42.781 86.268 61.095 1.00 60.96 97 MET B O 1
ATOM 3190 N N . GLU B 1 106 ? 41.142 86.177 62.647 1.00 57.63 98 GLU B N 1
ATOM 3191 C CA . GLU B 1 106 ? 41.920 85.441 63.636 1.00 59.63 98 GLU B CA 1
ATOM 3192 C C . GLU B 1 106 ? 41.526 83.962 63.620 1.00 55.57 98 GLU B C 1
ATOM 3193 O O . GLU B 1 106 ? 40.518 83.560 63.024 1.00 44.07 98 GLU B O 1
ATOM 3199 N N . ARG B 1 107 ? 42.334 83.150 64.314 1.00 47.61 99 ARG B N 1
ATOM 3200 C CA . ARG B 1 107 ? 42.020 81.733 64.453 1.00 43.95 99 ARG B CA 1
ATOM 3201 C C . ARG B 1 107 ? 40.623 81.538 65.034 1.00 41.71 99 ARG B C 1
ATOM 3202 O O . ARG B 1 107 ? 39.877 80.652 64.598 1.00 39.79 99 ARG B O 1
ATOM 3210 N N . SER B 1 108 ? 40.246 82.378 65.996 1.00 32.50 100 SER B N 1
ATOM 3211 C CA . SER B 1 108 ? 38.906 82.322 66.570 1.00 49.38 100 SER B CA 1
ATOM 3212 C C . SER B 1 108 ? 37.840 82.494 65.498 1.00 45.99 100 SER B C 1
ATOM 3213 O O . SER B 1 108 ? 36.849 81.756 65.468 1.00 49.82 100 SER B O 1
ATOM 3216 N N . ASP B 1 109 ? 38.027 83.474 64.610 1.00 50.08 101 ASP B N 1
ATOM 3217 C CA . ASP B 1 109 ? 37.032 83.743 63.575 1.00 44.48 101 ASP B CA 1
ATOM 3218 C C . ASP B 1 109 ? 36.915 82.575 62.610 1.00 37.72 101 ASP B C 1
ATOM 3219 O O . ASP B 1 109 ? 35.809 82.206 62.197 1.00 43.74 101 ASP B O 1
ATOM 3224 N N . LEU B 1 110 ? 38.051 81.983 62.237 1.00 37.54 102 LEU B N 1
ATOM 3225 C CA . LEU B 1 110 ? 38.028 80.817 61.366 1.00 31.01 102 LEU B CA 1
ATOM 3226 C C . LEU B 1 110 ? 37.289 79.651 62.016 1.00 35.80 102 LEU B C 1
ATOM 3227 O O . LEU B 1 110 ? 36.506 78.960 61.355 1.00 28.94 102 LEU B O 1
ATOM 3232 N N . LEU B 1 111 ? 37.565 79.394 63.304 1.00 31.09 103 LEU B N 1
ATOM 3233 C CA . LEU B 1 111 ? 36.838 78.367 64.050 1.00 29.71 103 LEU B CA 1
ATOM 3234 C C . LEU B 1 111 ? 35.353 78.682 64.130 1.00 27.77 103 LEU B C 1
ATOM 3235 O O . LEU B 1 111 ? 34.507 77.785 63.995 1.00 27.19 103 LEU B O 1
ATOM 3240 N N . GLN B 1 112 ? 35.009 79.953 64.367 1.00 29.29 104 GLN B N 1
ATOM 3241 C CA . GLN B 1 112 ? 33.606 80.322 64.520 1.00 31.49 104 GLN B CA 1
ATOM 3242 C C . GLN B 1 112 ? 32.846 80.190 63.209 1.00 37.21 104 GLN B C 1
ATOM 3243 O O . GLN B 1 112 ? 31.752 79.605 63.170 1.00 33.20 104 GLN B O 1
ATOM 3249 N N . ILE B 1 113 ? 33.370 80.790 62.137 1.00 35.57 105 ILE B N 1
ATOM 3250 C CA . ILE B 1 113 ? 32.602 80.852 60.892 1.00 37.71 105 ILE B CA 1
ATOM 3251 C C . ILE B 1 113 ? 32.377 79.452 60.354 1.00 33.14 105 ILE B C 1
ATOM 3252 O O . ILE B 1 113 ? 31.265 79.082 59.955 1.00 29.64 105 ILE B O 1
ATOM 3257 N N . ASN B 1 114 ? 33.429 78.647 60.352 1.00 29.55 106 ASN B N 1
ATOM 3258 C CA . ASN B 1 114 ? 33.316 77.297 59.831 1.00 28.72 106 ASN B CA 1
ATOM 3259 C C . ASN B 1 114 ? 32.584 76.379 60.791 1.00 32.57 106 ASN B C 1
ATOM 3260 O O . ASN B 1 114 ? 31.956 75.408 60.351 1.00 24.39 106 ASN B O 1
ATOM 3265 N N . GLY B 1 115 ? 32.637 76.679 62.090 1.00 32.19 107 GLY B N 1
ATOM 3266 C CA . GLY B 1 115 ? 31.885 75.886 63.045 1.00 30.90 107 GLY B CA 1
ATOM 3267 C C . GLY B 1 115 ? 30.394 75.906 62.775 1.00 31.50 107 GLY B C 1
ATOM 3268 O O . GLY B 1 115 ? 29.725 74.873 62.853 1.00 33.13 107 GLY B O 1
ATOM 3269 N N . GLY B 1 116 ? 29.856 77.080 62.433 1.00 31.05 108 GLY B N 1
ATOM 3270 C CA . GLY B 1 116 ? 28.436 77.167 62.159 1.00 33.66 108 GLY B CA 1
ATOM 3271 C C . GLY B 1 116 ? 28.051 76.365 60.936 1.00 37.29 108 GLY B C 1
ATOM 3272 O O . GLY B 1 116 ? 26.975 75.760 60.887 1.00 40.30 108 GLY B O 1
ATOM 3273 N N . ILE B 1 117 ? 28.929 76.352 59.929 1.00 34.68 109 ILE B N 1
ATOM 3274 C CA . ILE B 1 117 ? 28.702 75.557 58.732 1.00 31.23 109 ILE B CA 1
ATOM 3275 C C . ILE B 1 117 ? 28.663 74.073 59.077 1.00 24.97 109 ILE B C 1
ATOM 3276 O O . ILE B 1 117 ? 27.785 73.339 58.616 1.00 28.11 109 ILE B O 1
ATOM 3281 N N . PHE B 1 118 ? 29.641 73.597 59.857 1.00 28.09 110 PHE B N 1
ATOM 3282 C CA . PHE B 1 118 ? 29.710 72.165 60.119 1.00 29.17 110 PHE B CA 1
ATOM 3283 C C . PHE B 1 118 ? 28.674 71.681 61.131 1.00 26.53 110 PHE B C 1
ATOM 3284 O O . PHE B 1 118 ? 28.371 70.483 61.141 1.00 30.00 110 PHE B O 1
ATOM 3292 N N . THR B 1 119 ? 28.140 72.554 61.987 1.00 29.33 111 THR B N 1
ATOM 3293 C CA A THR B 1 119 ? 26.946 72.162 62.738 0.48 35.11 111 THR B CA 1
ATOM 3294 C CA B THR B 1 119 ? 26.940 72.192 62.737 0.52 35.26 111 THR B CA 1
ATOM 3295 C C . THR B 1 119 ? 25.836 71.753 61.782 1.00 33.41 111 THR B C 1
ATOM 3296 O O . THR B 1 119 ? 25.226 70.687 61.946 1.00 34.97 111 THR B O 1
ATOM 3303 N N . LYS B 1 120 ? 25.574 72.572 60.762 1.00 28.82 112 LYS B N 1
ATOM 3304 C CA . LYS B 1 120 ? 24.480 72.277 59.841 1.00 31.01 112 LYS B CA 1
ATOM 3305 C C . LYS B 1 120 ? 24.785 71.061 58.979 1.00 34.22 112 LYS B C 1
ATOM 3306 O O . LYS B 1 120 ? 23.876 70.272 58.668 1.00 28.45 112 LYS B O 1
ATOM 3312 N N . GLN B 1 121 ? 26.053 70.907 58.573 1.00 31.91 113 GLN B N 1
ATOM 3313 C CA . GLN B 1 121 ? 26.448 69.773 57.747 1.00 32.75 113 GLN B CA 1
ATOM 3314 C C . GLN B 1 121 ? 26.352 68.468 58.521 1.00 28.28 113 GLN B C 1
ATOM 3315 O O . GLN B 1 121 ? 25.836 67.477 57.997 1.00 30.06 113 GLN B O 1
ATOM 3321 N N . GLY B 1 122 ? 26.815 68.452 59.773 1.00 28.62 114 GLY B N 1
ATOM 3322 C CA . GLY B 1 122 ? 26.625 67.272 60.608 1.00 26.74 114 GLY B CA 1
ATOM 3323 C C . GLY B 1 122 ? 25.162 66.910 60.784 1.00 34.98 114 GLY B C 1
ATOM 3324 O O . GLY B 1 122 ? 24.779 65.745 60.651 1.00 29.80 114 GLY B O 1
ATOM 3325 N N . GLN B 1 123 ? 24.324 67.905 61.079 1.00 29.57 115 GLN B N 1
ATOM 3326 C CA . GLN B 1 123 ? 22.899 67.632 61.280 1.00 33.31 115 GLN B CA 1
ATOM 3327 C C . GLN B 1 123 ? 22.249 67.114 60.002 1.00 31.64 115 GLN B C 1
ATOM 3328 O O . GLN B 1 123 ? 21.380 66.234 60.056 1.00 36.22 115 GLN B O 1
ATOM 3334 N N . ALA B 1 124 ? 22.662 67.628 58.832 1.00 30.72 116 ALA B N 1
ATOM 3335 C CA . ALA B 1 124 ? 22.077 67.133 57.583 1.00 33.84 116 ALA B CA 1
ATOM 3336 C C . ALA B 1 124 ? 22.548 65.717 57.267 1.00 31.42 116 ALA B C 1
ATOM 3337 O O . ALA B 1 124 ? 21.784 64.906 56.739 1.00 30.37 116 ALA B O 1
ATOM 3339 N N . ILE B 1 125 ? 23.819 65.411 57.531 1.00 30.77 117 ILE B N 1
ATOM 3340 C CA . ILE B 1 125 ? 24.259 64.025 57.401 1.00 26.13 117 ILE B CA 1
ATOM 3341 C C . ILE B 1 125 ? 23.446 63.141 58.332 1.00 32.09 117 ILE B C 1
ATOM 3342 O O . ILE B 1 125 ? 22.974 62.064 57.944 1.00 32.87 117 ILE B O 1
ATOM 3347 N N . ASN B 1 126 ? 23.245 63.602 59.569 1.00 29.88 118 ASN B N 1
ATOM 3348 C CA . ASN B 1 126 ? 22.555 62.784 60.551 1.00 32.33 118 ASN B CA 1
ATOM 3349 C C . ASN B 1 126 ? 21.148 62.437 60.073 1.00 34.85 118 ASN B C 1
ATOM 3350 O O . ASN B 1 126 ? 20.694 61.297 60.224 1.00 38.20 118 ASN B O 1
ATOM 3355 N N . ASP B 1 127 ? 20.471 63.383 59.439 1.00 38.39 119 ASP B N 1
ATOM 3356 C CA . ASP B 1 127 ? 19.043 63.217 59.165 1.00 37.02 119 ASP B CA 1
ATOM 3357 C C . ASP B 1 127 ? 18.741 62.724 57.756 1.00 42.68 119 ASP B C 1
ATOM 3358 O O . ASP B 1 127 ? 17.597 62.306 57.501 1.00 38.36 119 ASP B O 1
ATOM 3363 N N . TYR B 1 128 ? 19.721 62.758 56.840 1.00 33.30 120 TYR B N 1
ATOM 3364 C CA . TYR B 1 128 ? 19.461 62.432 55.434 1.00 32.50 120 TYR B CA 1
ATOM 3365 C C . TYR B 1 128 ? 20.424 61.394 54.858 1.00 30.48 120 TYR B C 1
ATOM 3366 O O . TYR B 1 128 ? 20.050 60.655 53.943 1.00 31.08 120 TYR B O 1
ATOM 3375 N N . ALA B 1 129 ? 21.653 61.300 55.384 1.00 32.66 121 ALA B N 1
ATOM 3376 C CA . ALA B 1 129 ? 22.612 60.385 54.782 1.00 29.68 121 ALA B CA 1
ATOM 3377 C C . ALA B 1 129 ? 22.232 58.932 55.068 1.00 30.34 121 ALA B C 1
ATOM 3378 O O . ALA B 1 129 ? 21.405 58.628 55.930 1.00 30.23 121 ALA B O 1
ATOM 3380 N N . SER B 1 130 ? 22.867 58.018 54.337 1.00 30.32 122 SER B N 1
ATOM 3381 C CA . SER B 1 130 ? 22.595 56.593 54.496 1.00 36.82 122 SER B CA 1
ATOM 3382 C C . SER B 1 130 ? 23.077 56.095 55.867 1.00 32.48 122 SER B C 1
ATOM 3383 O O . SER B 1 130 ? 23.943 56.698 56.506 1.00 29.02 122 SER B O 1
ATOM 3386 N N . ASP B 1 131 ? 22.496 54.972 56.313 1.00 33.94 123 ASP B N 1
ATOM 3387 C CA . ASP B 1 131 ? 22.887 54.379 57.600 1.00 34.41 123 ASP B CA 1
ATOM 3388 C C . ASP B 1 131 ? 24.390 54.141 57.712 1.00 36.86 123 ASP B C 1
ATOM 3389 O O . ASP B 1 131 ? 24.967 54.270 58.801 1.00 39.44 123 ASP B O 1
ATOM 3394 N N . ASP B 1 132 ? 25.045 53.768 56.610 1.00 30.32 124 ASP B N 1
ATOM 3395 C CA . ASP B 1 132 ? 26.470 53.430 56.655 1.00 35.38 124 ASP B CA 1
ATOM 3396 C C . ASP B 1 132 ? 27.387 54.615 56.399 1.00 29.60 124 ASP B C 1
ATOM 3397 O O . ASP B 1 132 ? 28.577 54.405 56.106 1.00 32.99 124 ASP B O 1
ATOM 3402 N N . VAL B 1 133 ? 26.889 55.852 56.509 1.00 27.17 125 VAL B N 1
ATOM 3403 C CA . VAL B 1 133 ? 27.680 56.994 56.042 1.00 25.36 125 VAL B CA 1
ATOM 3404 C C . VAL B 1 133 ? 28.995 57.111 56.805 1.00 31.06 125 VAL B C 1
ATOM 3405 O O . VAL B 1 133 ? 29.061 56.902 58.028 1.00 24.66 125 VAL B O 1
ATOM 3409 N N . ARG B 1 134 ? 30.057 57.447 56.069 1.00 28.44 126 ARG B N 1
ATOM 3410 C CA . ARG B 1 134 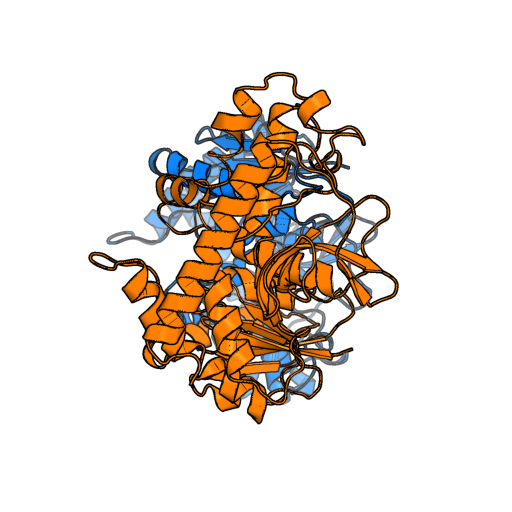? 31.319 57.869 56.649 1.00 29.55 126 ARG B CA 1
ATOM 3411 C C . ARG B 1 134 ? 31.621 59.292 56.189 1.00 30.21 126 ARG B C 1
ATOM 3412 O O . ARG B 1 134 ? 31.235 59.704 55.093 1.00 27.25 126 ARG B O 1
ATOM 3420 N N . VAL B 1 135 ? 32.270 60.059 57.062 1.00 26.15 127 VAL B N 1
ATOM 3421 C CA . VAL B 1 135 ? 32.464 61.488 56.870 1.00 21.02 127 VAL B CA 1
ATOM 3422 C C . VAL B 1 135 ? 33.957 61.765 56.861 1.00 24.04 127 VAL B C 1
ATOM 3423 O O . VAL B 1 135 ? 34.680 61.312 57.748 1.00 20.65 127 VAL B O 1
ATOM 3427 N N . PHE B 1 136 ? 34.412 62.510 55.865 1.00 25.91 128 PHE B N 1
ATOM 3428 C CA . PHE B 1 136 ? 35.839 62.728 55.660 1.00 21.70 128 PHE B CA 1
ATOM 3429 C C . PHE B 1 136 ? 36.026 64.231 55.510 1.00 20.89 128 PHE B C 1
ATOM 3430 O O . PHE B 1 136 ? 35.643 64.805 54.485 1.00 20.61 128 PHE B O 1
ATOM 3438 N N . VAL B 1 137 ? 36.579 64.875 56.544 1.00 18.11 129 VAL B N 1
ATOM 3439 C CA . VAL B 1 137 ? 36.610 66.330 56.639 1.00 16.26 129 VAL B CA 1
ATOM 3440 C C . VAL B 1 137 ? 37.957 66.867 56.165 1.00 16.45 129 VAL B C 1
ATOM 3441 O O . VAL B 1 137 ? 39.022 66.489 56.692 1.00 19.26 129 VAL B O 1
ATOM 3445 N N . VAL B 1 138 ? 37.895 67.785 55.199 1.00 17.94 130 VAL B N 1
ATOM 3446 C CA . VAL B 1 138 ? 39.064 68.394 54.587 1.00 23.18 130 VAL B CA 1
ATOM 3447 C C . VAL B 1 138 ? 39.144 69.883 54.886 1.00 22.51 130 VAL B C 1
ATOM 3448 O O . VAL B 1 138 ? 40.223 70.400 55.192 1.00 22.01 130 VAL B O 1
ATOM 3452 N N . GLY B 1 139 ? 38.017 70.584 54.839 1.00 19.66 131 GLY B N 1
ATOM 3453 C CA . GLY B 1 139 ? 38.051 72.036 54.949 1.00 25.70 131 GLY B CA 1
ATOM 3454 C C . GLY B 1 139 ? 38.490 72.482 56.338 1.00 27.76 131 GLY B C 1
ATOM 3455 O O . GLY B 1 139 ? 38.108 71.897 57.348 1.00 22.56 131 GLY B O 1
ATOM 3456 N N . ASN B 1 140 ? 39.316 73.602 56.386 1.00 28.08 132 ASN B N 1
ATOM 3457 C CA . ASN B 1 140 ? 39.980 73.934 57.641 1.00 27.97 132 ASN B CA 1
ATOM 3458 C C . ASN B 1 140 ? 39.118 74.827 58.534 1.00 24.12 132 ASN B C 1
ATOM 3459 O O . ASN B 1 140 ? 38.241 75.561 58.045 1.00 27.79 132 ASN B O 1
ATOM 3464 N N . PRO B 1 141 ? 39.345 74.771 59.862 1.00 29.22 133 PRO B N 1
ATOM 3465 C CA . PRO B 1 141 ? 40.257 73.853 60.590 1.00 21.90 133 PRO B CA 1
ATOM 3466 C C . PRO B 1 141 ? 39.680 72.445 60.672 1.00 23.10 133 PRO B C 1
ATOM 3467 O O . PRO B 1 141 ? 38.662 72.260 61.352 1.00 28.38 133 PRO B O 1
ATOM 3471 N N . CYS B 1 142 ? 40.295 71.467 59.998 1.00 20.18 134 CYS B N 1
ATOM 3472 C CA . CYS B 1 142 ? 39.541 70.252 59.685 1.00 23.39 134 CYS B CA 1
ATOM 3473 C C . CYS B 1 142 ? 39.303 69.399 60.923 1.00 21.07 134 CYS B C 1
ATOM 3474 O O . CYS B 1 142 ? 38.223 68.829 61.068 1.00 18.25 134 CYS B O 1
ATOM 3477 N N . ASN B 1 143 ? 40.279 69.310 61.838 1.00 16.40 135 ASN B N 1
ATOM 3478 C CA . ASN B 1 143 ? 40.069 68.498 63.038 1.00 23.23 135 ASN B CA 1
ATOM 3479 C C . ASN B 1 143 ? 38.856 68.999 63.814 1.00 24.20 135 ASN B C 1
ATOM 3480 O O . ASN B 1 143 ? 37.987 68.219 64.234 1.00 20.78 135 ASN B O 1
ATOM 3485 N N . THR B 1 144 ? 38.801 70.306 64.043 1.00 20.24 136 THR B N 1
ATOM 3486 C CA . THR B 1 144 ? 37.738 70.828 64.884 1.00 23.43 136 THR B CA 1
ATOM 3487 C C . THR B 1 144 ? 36.431 70.941 64.112 1.00 25.23 136 THR B C 1
ATOM 3488 O O . THR B 1 144 ? 35.366 70.715 64.691 1.00 24.77 136 THR B O 1
ATOM 3492 N N . ASN B 1 145 ? 36.491 71.211 62.799 1.00 20.24 137 ASN B N 1
ATOM 3493 C CA . ASN B 1 145 ? 35.268 71.161 61.999 1.00 23.97 137 ASN B CA 1
ATOM 3494 C C . ASN B 1 145 ? 34.666 69.772 62.057 1.00 24.46 137 ASN B C 1
ATOM 3495 O O . ASN B 1 145 ? 33.442 69.620 62.158 1.00 24.31 137 ASN B O 1
ATOM 3500 N N . CYS B 1 146 ? 35.526 68.746 62.013 1.00 19.57 138 CYS B N 1
ATOM 3501 C CA . CYS B 1 146 ? 35.072 67.361 62.154 1.00 22.00 138 CYS B CA 1
ATOM 3502 C C . CYS B 1 146 ? 34.460 67.108 63.535 1.00 28.66 138 CYS B C 1
ATOM 3503 O O . CYS B 1 146 ? 33.368 66.530 63.649 1.00 25.66 138 CYS B O 1
ATOM 3506 N N . LEU B 1 147 ? 35.146 67.541 64.601 1.00 19.53 139 LEU B N 1
ATOM 3507 C CA . LEU B 1 147 ? 34.584 67.395 65.945 1.00 20.58 139 LEU B CA 1
ATOM 3508 C C . LEU B 1 147 ? 33.173 67.974 66.011 1.00 25.86 139 LEU B C 1
ATOM 3509 O O . LEU B 1 147 ? 32.274 67.374 66.620 1.00 25.56 139 LEU B O 1
ATOM 3514 N N . ILE B 1 148 ? 32.975 69.152 65.405 1.00 23.94 140 ILE B N 1
ATOM 3515 C CA . ILE B 1 148 ? 31.696 69.860 65.503 1.00 26.40 140 ILE B CA 1
ATOM 3516 C C . ILE B 1 148 ? 30.621 69.108 64.738 1.00 32.22 140 ILE B C 1
ATOM 3517 O O . ILE B 1 148 ? 29.493 68.938 65.225 1.00 30.16 140 ILE B O 1
ATOM 3522 N N . ALA B 1 149 ? 30.961 68.641 63.529 1.00 28.30 141 ALA B N 1
ATOM 3523 C CA . ALA B 1 149 ? 30.002 67.875 62.735 1.00 27.25 141 ALA B CA 1
ATOM 3524 C C . ALA B 1 149 ? 29.600 66.599 63.467 1.00 25.41 141 ALA B C 1
ATOM 3525 O O . ALA B 1 149 ? 28.410 66.279 63.581 1.00 30.14 141 ALA B O 1
ATOM 3527 N N . MET B 1 150 ? 30.597 65.885 64.009 1.00 25.71 142 MET B N 1
ATOM 3528 C CA . MET B 1 150 ? 30.366 64.647 64.741 1.00 26.73 142 MET B CA 1
ATOM 3529 C C . MET B 1 150 ? 29.440 64.880 65.923 1.00 27.91 142 MET B C 1
ATOM 3530 O O . MET B 1 150 ? 28.545 64.068 66.199 1.00 32.90 142 MET B O 1
ATOM 3535 N N . ASN B 1 151 ? 29.638 65.995 66.630 1.00 29.44 143 ASN B N 1
ATOM 3536 C CA . ASN B 1 151 ? 28.815 66.286 67.802 1.00 33.57 143 ASN B CA 1
ATOM 3537 C C . ASN B 1 151 ? 27.388 66.667 67.434 1.00 37.33 143 ASN B C 1
ATOM 3538 O O . ASN B 1 151 ? 26.512 66.633 68.306 1.00 35.07 143 ASN B O 1
ATOM 3543 N N . HIS B 1 152 ? 27.131 67.033 66.174 1.00 28.03 144 HIS B N 1
ATOM 3544 C CA . HIS B 1 152 ? 25.787 67.364 65.722 1.00 37.59 144 HIS B CA 1
ATOM 3545 C C . HIS B 1 152 ? 25.162 66.243 64.903 1.00 36.26 144 HIS B C 1
ATOM 3546 O O . HIS B 1 152 ? 24.147 66.462 64.240 1.00 38.72 144 HIS B O 1
ATOM 3553 N N . ALA B 1 153 ? 25.727 65.039 64.970 1.00 33.33 145 ALA B N 1
ATOM 3554 C CA . ALA B 1 153 ? 25.184 63.863 64.292 1.00 37.91 145 ALA B CA 1
ATOM 3555 C C . ALA B 1 153 ? 24.996 62.743 65.324 1.00 43.62 145 ALA B C 1
ATOM 3556 O O . ALA B 1 153 ? 25.659 61.703 65.262 1.00 34.34 145 ALA B O 1
ATOM 3558 N N . LYS B 1 154 ? 24.042 62.953 66.237 1.00 46.78 146 LYS B N 1
ATOM 3559 C CA . LYS B 1 154 ? 23.854 62.054 67.374 1.00 54.06 146 LYS B CA 1
ATOM 3560 C C . LYS B 1 154 ? 23.600 60.610 66.951 1.00 47.46 146 LYS B C 1
ATOM 3561 O O . LYS B 1 154 ? 23.988 59.682 67.667 1.00 45.38 146 LYS B O 1
ATOM 3563 N N . ASP B 1 155 ? 22.959 60.393 65.801 1.00 38.20 147 ASP B N 1
ATOM 3564 C CA . ASP B 1 155 ? 22.574 59.051 65.374 1.00 38.82 147 ASP B CA 1
ATOM 3565 C C . ASP B 1 155 ? 23.663 58.340 64.566 1.00 41.01 147 ASP B C 1
ATOM 3566 O O . ASP B 1 155 ? 23.527 57.145 64.259 1.00 36.71 147 ASP B O 1
ATOM 3571 N N . VAL B 1 156 ? 24.733 59.031 64.214 1.00 32.38 148 VAL B N 1
ATOM 3572 C CA . VAL B 1 156 ? 25.832 58.447 63.452 1.00 36.37 148 VAL B CA 1
ATOM 3573 C C . VAL B 1 156 ? 26.925 58.042 64.436 1.00 39.31 148 VAL B C 1
ATOM 3574 O O . VAL B 1 156 ? 27.304 58.860 65.286 1.00 34.33 148 VAL B O 1
ATOM 3578 N N . PRO B 1 157 ? 27.420 56.800 64.387 1.00 31.99 149 PRO B N 1
ATOM 3579 C CA . PRO B 1 157 ? 28.475 56.393 65.330 1.00 31.63 149 PRO B CA 1
ATOM 3580 C C . PRO B 1 157 ? 29.692 57.293 65.202 1.00 37.85 149 PRO B C 1
ATOM 3581 O O . PRO B 1 157 ? 30.046 57.734 64.113 1.00 31.02 149 PRO B O 1
ATOM 3585 N N . SER B 1 158 ? 30.326 57.577 66.334 1.00 31.69 150 SER B N 1
ATOM 3586 C CA . SER B 1 158 ? 31.457 58.494 66.327 1.00 28.58 150 SER B CA 1
ATOM 3587 C C . SER B 1 158 ? 32.644 57.959 65.535 1.00 25.88 150 SER B C 1
ATOM 3588 O O . SER B 1 158 ? 33.493 58.753 65.081 1.00 23.06 150 SER B O 1
ATOM 3591 N N . ASP B 1 159 ? 32.754 56.640 65.368 1.00 29.82 151 ASP B N 1
ATOM 3592 C CA . ASP B 1 159 ? 33.896 56.117 64.615 1.00 25.97 151 ASP B CA 1
ATOM 3593 C C . ASP B 1 159 ? 33.723 56.252 63.099 1.00 32.92 151 ASP B C 1
ATOM 3594 O O . ASP B 1 159 ? 34.582 55.763 62.351 1.00 29.39 151 ASP B O 1
ATOM 3599 N N . ARG B 1 160 ? 32.668 56.945 62.646 1.00 27.76 152 ARG B N 1
ATOM 3600 C CA . ARG B 1 160 ? 32.440 57.254 61.232 1.00 22.82 152 ARG B CA 1
ATOM 3601 C C . ARG B 1 160 ? 33.059 58.569 60.776 1.00 22.57 152 ARG B C 1
ATOM 3602 O O . ARG B 1 160 ? 32.948 58.912 59.588 1.00 23.28 152 ARG B O 1
ATOM 3610 N N . PHE B 1 161 ? 33.714 59.308 61.667 1.00 25.03 153 PHE B N 1
ATOM 3611 C CA . PHE B 1 161 ? 34.154 60.670 61.394 1.00 22.59 153 PHE B CA 1
ATOM 3612 C C . PHE B 1 161 ? 35.672 60.722 61.281 1.00 26.08 153 PHE B C 1
ATOM 3613 O O . PHE B 1 161 ? 36.391 60.254 62.174 1.00 23.96 153 PHE B O 1
ATOM 3621 N N . TYR B 1 162 ? 36.142 61.278 60.172 1.00 18.38 154 TYR B N 1
ATOM 3622 C CA . TYR B 1 162 ? 37.568 61.362 59.856 1.00 22.07 154 TYR B CA 1
ATOM 3623 C C . TYR B 1 162 ? 37.906 62.782 59.439 1.00 20.50 154 TYR B C 1
ATOM 3624 O O . TYR B 1 162 ? 37.046 63.501 58.931 1.00 18.45 154 TYR B O 1
ATOM 3633 N N . ALA B 1 163 ? 39.179 63.169 59.619 1.00 17.57 155 ALA B N 1
ATOM 3634 C CA . ALA B 1 163 ? 39.687 64.406 59.045 1.00 16.69 155 ALA B CA 1
ATOM 3635 C C . ALA B 1 163 ? 41.078 64.132 58.460 1.00 18.00 155 ALA B C 1
ATOM 3636 O O . ALA B 1 163 ? 41.732 63.144 58.796 1.00 18.98 155 ALA B O 1
ATOM 3638 N N . MET B 1 164 ? 41.522 64.978 57.543 1.00 17.57 156 MET B N 1
ATOM 3639 C CA . MET B 1 164 ? 42.613 64.579 56.660 1.00 17.25 156 MET B CA 1
ATOM 3640 C C . MET B 1 164 ? 43.938 65.199 57.090 1.00 20.13 156 MET B C 1
ATOM 3641 O O . MET B 1 164 ? 44.120 66.419 57.012 1.00 17.16 156 MET B O 1
ATOM 3646 N N . THR B 1 165 ? 44.866 64.344 57.511 1.00 15.25 157 THR B N 1
ATOM 3647 C CA . THR B 1 165 ? 46.281 64.671 57.580 1.00 19.15 157 THR B CA 1
ATOM 3648 C C . THR B 1 165 ? 47.070 63.960 56.486 1.00 20.63 157 THR B C 1
ATOM 3649 O O . THR B 1 165 ? 48.311 63.972 56.515 1.00 17.97 157 THR B O 1
ATOM 3653 N N . THR B 1 166 ? 46.379 63.343 55.519 1.00 19.17 158 THR B N 1
ATOM 3654 C CA . THR B 1 166 ? 47.076 62.615 54.454 1.00 19.23 158 THR B CA 1
ATOM 3655 C C . THR B 1 166 ? 48.011 63.519 53.645 1.00 18.93 158 THR B C 1
ATOM 3656 O O . THR B 1 166 ? 49.113 63.097 53.258 1.00 17.50 158 THR B O 1
ATOM 3660 N N . LEU B 1 167 ? 47.611 64.766 53.376 1.00 17.87 159 LEU B N 1
ATOM 3661 C CA . LEU B 1 167 ? 48.505 65.631 52.598 1.00 14.02 159 LEU B CA 1
ATOM 3662 C C . LEU B 1 167 ? 49.787 65.940 53.374 1.00 17.88 159 LEU B C 1
ATOM 3663 O O . LEU B 1 167 ? 50.880 65.953 52.793 1.00 14.84 159 LEU B O 1
ATOM 3668 N N . ASP B 1 168 ? 49.665 66.227 54.678 1.00 17.11 160 ASP B N 1
ATOM 3669 C CA . ASP B 1 168 ? 50.845 66.379 55.526 1.00 18.42 160 ASP B CA 1
ATOM 3670 C C . ASP B 1 168 ? 51.739 65.157 55.416 1.00 15.83 160 ASP B C 1
ATOM 3671 O O . ASP B 1 168 ? 52.967 65.272 55.311 1.00 15.07 160 ASP B O 1
ATOM 3676 N N . GLU B 1 169 ? 51.128 63.972 55.497 1.00 17.10 161 GLU B N 1
ATOM 3677 C CA . GLU B 1 169 ? 51.882 62.721 55.506 1.00 19.21 161 GLU B CA 1
ATOM 3678 C C . GLU B 1 169 ? 52.612 62.500 54.186 1.00 18.69 161 GLU B C 1
ATOM 3679 O O . GLU B 1 169 ? 53.812 62.203 54.169 1.00 15.05 161 GLU B O 1
ATOM 3685 N N . LEU B 1 170 ? 51.922 62.668 53.053 1.00 14.05 162 LEU B N 1
ATOM 3686 C CA . LEU B 1 170 ? 52.617 62.454 51.792 1.00 14.20 162 LEU B CA 1
ATOM 3687 C C . LEU B 1 170 ? 53.730 63.489 51.600 1.00 21.53 162 LEU B C 1
ATOM 3688 O O . LEU B 1 170 ? 54.792 63.160 51.079 1.00 17.16 162 LEU B O 1
ATOM 3693 N N . ARG B 1 171 ? 53.497 64.743 52.006 1.00 19.67 163 ARG B N 1
ATOM 3694 C CA . ARG B 1 171 ? 54.556 65.750 51.972 1.00 20.00 163 ARG B CA 1
ATOM 3695 C C . ARG B 1 171 ? 55.764 65.305 52.789 1.00 21.58 163 ARG B C 1
ATOM 3696 O O . ARG B 1 171 ? 56.911 65.511 52.371 1.00 15.25 163 ARG B O 1
ATOM 3704 N N . ALA B 1 172 ? 55.520 64.707 53.965 1.00 16.74 164 ALA B N 1
ATOM 3705 C CA . ALA B 1 172 ? 56.627 64.271 54.819 1.00 17.05 164 ALA B CA 1
ATOM 3706 C C . ALA B 1 172 ? 57.394 63.097 54.197 1.00 20.83 164 ALA B C 1
ATOM 3707 O O . ALA B 1 172 ? 58.638 63.058 54.235 1.00 18.75 164 ALA B O 1
ATOM 3709 N N . ARG B 1 173 ? 56.670 62.128 53.634 1.00 17.02 165 ARG B N 1
ATOM 3710 C CA . ARG B 1 173 ? 57.297 61.020 52.916 1.00 17.82 165 ARG B CA 1
ATOM 3711 C C . ARG B 1 173 ? 58.253 61.520 51.835 1.00 18.98 165 ARG B C 1
ATOM 3712 O O . ARG B 1 173 ? 59.361 61.002 51.689 1.00 17.57 165 ARG B O 1
ATOM 3720 N N . THR B 1 174 ? 57.820 62.495 51.027 1.00 18.68 166 THR B N 1
ATOM 3721 C CA . THR B 1 174 ? 58.685 62.944 49.933 1.00 16.97 166 THR B CA 1
ATOM 3722 C C . THR B 1 174 ? 59.913 63.684 50.463 1.00 22.43 166 THR B C 1
ATOM 3723 O O . THR B 1 174 ? 61.015 63.522 49.927 1.00 21.94 166 THR B O 1
ATOM 3727 N N . GLN B 1 175 ? 59.758 64.474 51.535 1.00 19.30 167 GLN B N 1
ATOM 3728 C CA . GLN B 1 175 ? 60.936 65.124 52.114 1.00 17.93 167 GLN B CA 1
ATOM 3729 C C . GLN B 1 175 ? 61.953 64.097 52.614 1.00 19.68 167 GLN B C 1
ATOM 3730 O O . GLN B 1 175 ? 63.163 64.260 52.396 1.00 18.11 167 GLN B O 1
ATOM 3736 N N . LEU B 1 176 ? 61.491 63.046 53.302 1.00 17.11 168 LEU B N 1
ATOM 3737 C CA . LEU B 1 176 ? 62.414 62.008 53.765 1.00 23.92 168 LEU B CA 1
ATOM 3738 C C . LEU B 1 176 ? 63.079 61.288 52.599 1.00 24.47 168 LEU B C 1
ATOM 3739 O O . LEU B 1 176 ? 64.286 61.026 52.631 1.00 22.65 168 LEU B O 1
ATOM 3744 N N . ALA B 1 177 ? 62.301 60.901 51.582 1.00 23.96 169 ALA B N 1
ATOM 3745 C CA . ALA B 1 177 ? 62.894 60.177 50.457 1.00 21.83 169 ALA B CA 1
ATOM 3746 C C . ALA B 1 177 ? 63.896 61.051 49.714 1.00 26.08 169 ALA B C 1
ATOM 3747 O O . ALA B 1 177 ? 64.989 60.590 49.354 1.00 27.99 169 ALA B O 1
ATOM 3749 N N . LYS B 1 178 ? 63.558 62.322 49.507 1.00 21.47 170 LYS B N 1
ATOM 3750 C CA . LYS B 1 178 ? 64.469 63.242 48.833 1.00 22.46 170 LYS B CA 1
ATOM 3751 C C . LYS B 1 178 ? 65.786 63.371 49.594 1.00 28.66 170 LYS B C 1
ATOM 3752 O O . LYS B 1 178 ? 66.874 63.239 49.008 1.00 25.83 170 LYS B O 1
ATOM 3758 N N . LYS B 1 179 ? 65.705 63.602 50.913 1.00 23.20 171 LYS B N 1
ATOM 3759 C CA . LYS B 1 179 ? 66.919 63.784 51.707 1.00 23.67 171 LYS B CA 1
ATOM 3760 C C . LYS B 1 179 ? 67.777 62.523 51.704 1.00 31.63 171 LYS B C 1
ATOM 3761 O O . LYS B 1 179 ? 69.004 62.597 51.574 1.00 28.87 171 LYS B O 1
ATOM 3767 N N . ALA B 1 180 ? 67.154 61.355 51.848 1.00 22.42 172 ALA B N 1
ATOM 3768 C CA . ALA B 1 180 ? 67.911 60.110 51.905 1.00 26.32 172 ALA B CA 1
ATOM 3769 C C . ALA B 1 180 ? 68.337 59.622 50.535 1.00 28.98 172 ALA B C 1
ATOM 3770 O O . ALA B 1 180 ? 69.084 58.646 50.452 1.00 26.49 172 ALA B O 1
ATOM 3772 N N . GLY B 1 181 ? 67.860 60.252 49.470 1.00 24.69 173 GLY B N 1
ATOM 3773 C CA . GLY B 1 181 ? 68.221 59.846 48.125 1.00 26.52 173 GLY B CA 1
ATOM 3774 C C . GLY B 1 181 ? 67.665 58.499 47.728 1.00 35.86 173 GLY B C 1
ATOM 3775 O O . GLY B 1 181 ? 68.357 57.729 47.055 1.00 28.51 173 GLY B O 1
ATOM 3776 N N . VAL B 1 182 ? 66.423 58.197 48.119 1.00 28.37 174 VAL B N 1
ATOM 3777 C CA . VAL B 1 182 ? 65.804 56.890 47.922 1.00 26.31 174 VAL B CA 1
ATOM 3778 C C . VAL B 1 182 ? 64.486 57.090 47.194 1.00 24.57 174 VAL B C 1
ATOM 3779 O O . VAL B 1 182 ? 63.895 58.172 47.219 1.00 29.57 174 VAL B O 1
ATOM 3783 N N . ASP B 1 183 ? 64.017 56.021 46.551 1.00 26.32 175 ASP B N 1
ATOM 3784 C CA A ASP B 1 183 ? 62.720 56.103 45.901 0.54 28.31 175 ASP B CA 1
ATOM 3785 C CA B ASP B 1 183 ? 62.709 56.033 45.908 0.46 28.24 175 ASP B CA 1
ATOM 3786 C C . ASP B 1 183 ? 61.616 56.265 46.946 1.00 25.52 175 ASP B C 1
ATOM 3787 O O . ASP B 1 183 ? 61.740 55.848 48.097 1.00 21.99 175 ASP B O 1
ATOM 3796 N N . ILE B 1 184 ? 60.518 56.906 46.530 1.00 22.63 176 ILE B N 1
ATOM 3797 C CA . ILE B 1 184 ? 59.441 57.208 47.483 1.00 22.40 176 ILE B CA 1
ATOM 3798 C C . ILE B 1 184 ? 58.920 55.936 48.155 1.00 23.48 176 ILE B C 1
ATOM 3799 O O . ILE B 1 184 ? 58.486 55.963 49.320 1.00 21.00 176 ILE B O 1
ATOM 3804 N N . THR B 1 185 ? 58.976 54.804 47.460 1.00 21.29 177 THR B N 1
ATOM 3805 C CA . THR B 1 185 ? 58.408 53.596 48.033 1.00 27.79 177 THR B CA 1
ATOM 3806 C C . THR B 1 185 ? 59.288 53.015 49.122 1.00 23.41 177 THR B C 1
ATOM 3807 O O . THR B 1 185 ? 58.835 52.109 49.831 1.00 30.23 177 THR B O 1
ATOM 3811 N N . ALA B 1 186 ? 60.511 53.531 49.290 1.00 23.48 178 ALA B N 1
ATOM 3812 C CA . ALA B 1 186 ? 61.366 53.069 50.375 1.00 25.20 178 ALA B CA 1
ATOM 3813 C C . ALA B 1 186 ? 60.923 53.594 51.727 1.00 28.12 178 ALA B C 1
ATOM 3814 O O . ALA B 1 186 ? 61.388 53.087 52.758 1.00 21.06 178 ALA B O 1
ATOM 3816 N N . VAL B 1 187 ? 60.062 54.613 51.749 1.00 23.30 179 VAL B N 1
ATOM 3817 C CA . VAL B 1 187 ? 59.592 55.201 53.004 1.00 20.71 179 VAL B CA 1
ATOM 3818 C C . VAL B 1 187 ? 58.298 54.509 53.400 1.00 22.97 179 VAL B C 1
ATOM 3819 O O . VAL B 1 187 ? 57.407 54.345 52.564 1.00 20.91 179 VAL B O 1
ATOM 3823 N N . THR B 1 188 ? 58.185 54.126 54.677 1.00 21.12 180 THR B N 1
ATOM 3824 C CA . THR B 1 188 ? 56.979 53.490 55.187 1.00 23.21 180 THR B CA 1
ATOM 3825 C C . THR B 1 188 ? 56.632 54.043 56.563 1.00 22.32 180 THR B C 1
ATOM 3826 O O . THR B 1 188 ? 57.482 54.600 57.268 1.00 22.19 180 THR B O 1
ATOM 3830 N N . GLN B 1 189 ? 55.360 53.874 56.937 1.00 20.40 181 GLN B N 1
ATOM 3831 C CA . GLN B 1 189 ? 54.892 54.136 58.307 1.00 18.51 181 GLN B CA 1
ATOM 3832 C C . GLN B 1 189 ? 55.116 55.596 58.701 1.00 23.05 181 GLN B C 1
ATOM 3833 O O . GLN B 1 189 ? 55.576 55.907 59.797 1.00 22.67 181 GLN B O 1
ATOM 3839 N N . MET B 1 190 ? 54.783 56.504 57.796 1.00 21.37 182 MET B N 1
ATOM 3840 C CA . MET B 1 190 ? 54.889 57.919 58.121 1.00 21.54 182 MET B CA 1
ATOM 3841 C C . MET B 1 190 ? 53.680 58.345 58.946 1.00 21.10 182 MET B C 1
ATOM 3842 O O . MET B 1 190 ? 52.542 58.307 58.459 1.00 19.01 182 MET B O 1
ATOM 3847 N N . THR B 1 191 ? 53.927 58.781 60.180 1.00 18.89 183 THR B N 1
ATOM 3848 C CA . THR B 1 191 ? 52.866 59.213 61.082 1.00 20.02 183 THR B CA 1
ATOM 3849 C C . THR B 1 191 ? 52.951 60.716 61.306 1.00 23.89 183 THR B C 1
ATOM 3850 O O . THR B 1 191 ? 54.009 61.236 61.690 1.00 20.72 183 THR B O 1
ATOM 3854 N N . ILE B 1 192 ? 51.835 61.396 61.071 1.00 20.33 184 ILE B N 1
ATOM 3855 C CA . ILE B 1 192 ? 51.623 62.786 61.461 1.00 14.58 184 ILE B CA 1
ATOM 3856 C C . ILE B 1 192 ? 50.749 62.755 62.710 1.00 17.94 184 ILE B C 1
ATOM 3857 O O . ILE B 1 192 ? 49.571 62.385 62.634 1.00 20.17 184 ILE B O 1
ATOM 3862 N N . TRP B 1 193 ? 51.291 63.133 63.861 1.00 15.94 185 TRP B N 1
ATOM 3863 C CA . TRP B 1 193 ? 50.497 63.133 65.090 1.00 14.72 185 TRP B CA 1
ATOM 3864 C C . TRP B 1 193 ? 49.777 64.458 65.300 1.00 21.66 185 TRP B C 1
ATOM 3865 O O . TRP B 1 193 ? 50.379 65.534 65.171 1.00 18.25 185 TRP B O 1
ATOM 3876 N N . GLY B 1 194 ? 48.510 64.380 65.691 1.00 19.75 186 GLY B N 1
ATOM 3877 C C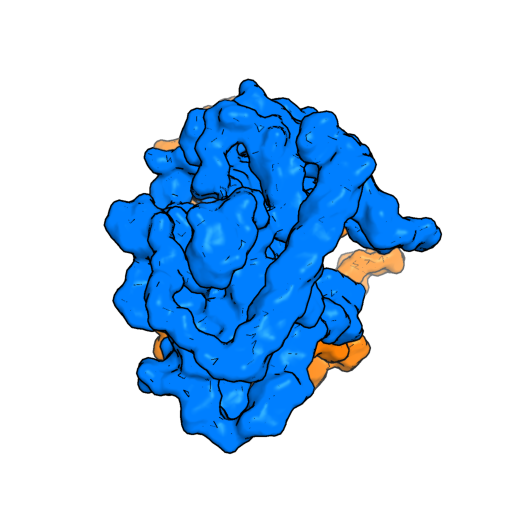A . GLY B 1 194 ? 47.830 65.523 66.272 1.00 16.75 186 GLY B CA 1
ATOM 3878 C C . GLY B 1 194 ? 46.972 66.294 65.276 1.00 22.68 186 GLY B C 1
ATOM 3879 O O . GLY B 1 194 ? 46.082 65.720 64.620 1.00 20.65 186 GLY B O 1
ATOM 3880 N N . ASN B 1 195 ? 47.226 67.600 65.181 1.00 17.58 187 ASN B N 1
ATOM 3881 C CA . ASN B 1 195 ? 46.381 68.572 64.492 1.00 15.89 187 ASN B CA 1
ATOM 3882 C C . ASN B 1 195 ? 46.901 68.796 63.084 1.00 22.06 187 ASN B C 1
ATOM 3883 O O . ASN B 1 195 ? 48.112 68.825 62.866 1.00 18.57 187 ASN B O 1
ATOM 3888 N N . HIS B 1 196 ? 45.986 68.941 62.124 1.00 17.34 188 HIS B N 1
ATOM 3889 C CA . HIS B 1 196 ? 46.354 69.414 60.785 1.00 22.49 188 HIS B CA 1
ATOM 3890 C C . HIS B 1 196 ? 46.591 70.920 60.884 1.00 23.34 188 HIS B C 1
ATOM 3891 O O . HIS B 1 196 ? 45.693 71.740 60.662 1.00 20.35 188 HIS B O 1
ATOM 3898 N N . SER B 1 197 ? 47.819 71.283 61.254 1.00 22.95 189 SER B N 1
ATOM 3899 C CA . SER B 1 197 ? 48.176 72.664 61.572 1.00 15.00 189 SER B CA 1
ATOM 3900 C C . SER B 1 197 ? 49.690 72.732 61.750 1.00 14.94 189 SER B C 1
ATOM 3901 O O . SER B 1 197 ? 50.386 71.718 61.680 1.00 20.58 189 SER B O 1
ATOM 3904 N N . ALA B 1 198 ? 50.197 73.934 62.021 1.00 20.69 190 ALA B N 1
ATOM 3905 C CA . ALA B 1 198 ? 51.640 74.071 62.169 1.00 21.68 190 ALA B CA 1
ATOM 3906 C C . ALA B 1 198 ? 52.152 73.433 63.457 1.00 26.61 190 ALA B C 1
ATOM 3907 O O . ALA B 1 198 ? 53.373 73.394 63.663 1.00 24.23 190 ALA B O 1
ATOM 3909 N N . THR B 1 199 ? 51.270 72.932 64.334 1.00 20.62 191 THR B N 1
ATOM 3910 C CA . THR B 1 199 ? 51.762 72.204 65.500 1.00 16.34 191 THR B CA 1
ATOM 3911 C C . THR B 1 199 ? 51.850 70.710 65.261 1.00 18.39 191 THR B C 1
ATOM 3912 O O . THR B 1 199 ? 52.231 69.979 66.180 1.00 19.65 191 THR B O 1
ATOM 3916 N N . GLN B 1 200 ? 51.498 70.237 64.068 1.00 18.53 192 GLN B N 1
ATOM 3917 C CA . GLN B 1 200 ? 51.570 68.810 63.775 1.00 14.77 192 GLN B CA 1
ATOM 3918 C C . GLN B 1 200 ? 52.953 68.258 64.098 1.00 22.14 192 GLN B C 1
ATOM 3919 O O . GLN B 1 200 ? 53.963 68.954 63.949 1.00 19.98 192 GLN B O 1
ATOM 3925 N N . TYR B 1 201 ? 53.010 66.984 64.520 1.00 18.17 193 TYR B N 1
ATOM 3926 C CA . TYR B 1 201 ? 54.315 66.355 64.760 1.00 18.47 193 TYR B CA 1
ATOM 3927 C C . TYR B 1 201 ? 54.604 65.281 63.719 1.00 17.23 193 TYR B C 1
ATOM 3928 O O . TYR B 1 201 ? 54.083 64.162 63.818 1.00 15.95 193 TYR B O 1
ATOM 3937 N N . PRO B 1 202 ? 55.420 65.567 62.700 1.00 19.27 194 PRO B N 1
ATOM 3938 C CA . PRO B 1 202 ? 55.811 64.539 61.727 1.00 16.42 194 PRO B CA 1
ATOM 3939 C C . PRO B 1 202 ? 56.936 63.711 62.318 1.00 18.45 194 PRO B C 1
ATOM 3940 O O . PRO B 1 202 ? 58.061 64.195 62.487 1.00 18.68 194 PRO B O 1
ATOM 3944 N N . ASP B 1 203 ? 56.646 62.457 62.630 1.00 18.55 195 ASP B N 1
ATOM 3945 C CA . ASP B 1 203 ? 57.489 61.641 63.515 1.00 17.32 195 ASP B CA 1
ATOM 3946 C C . ASP B 1 203 ? 58.569 60.945 62.682 1.00 18.98 195 ASP B C 1
ATOM 3947 O O . ASP B 1 203 ? 58.348 59.861 62.135 1.00 22.54 195 ASP B O 1
ATOM 3952 N N . PHE B 1 204 ? 59.764 61.535 62.626 1.00 17.93 196 PHE B N 1
ATOM 3953 C CA . PHE B 1 204 ? 60.838 60.938 61.833 1.00 21.02 196 PHE B CA 1
ATOM 3954 C C . PHE B 1 204 ? 61.578 59.824 62.570 1.00 23.83 196 PHE B C 1
ATOM 3955 O O . PHE B 1 204 ? 62.540 59.264 62.021 1.00 20.51 196 PHE B O 1
ATOM 3963 N N . TYR B 1 205 ? 61.200 59.525 63.813 1.00 21.59 197 TYR B N 1
ATOM 3964 C CA . TYR B 1 205 ? 61.763 58.368 64.500 1.00 21.19 197 TYR B CA 1
ATOM 3965 C C . TYR B 1 205 ? 61.024 57.093 64.149 1.00 24.40 197 TYR B C 1
ATOM 3966 O O . TYR B 1 205 ? 61.658 56.053 63.946 1.00 21.63 197 TYR B O 1
ATOM 3975 N N . ASN B 1 206 ? 59.689 57.143 64.104 1.00 19.18 198 ASN B N 1
ATOM 3976 C CA . ASN B 1 206 ? 58.928 55.936 63.814 1.00 23.94 198 ASN B CA 1
ATOM 3977 C C . ASN B 1 206 ? 58.730 55.699 62.325 1.00 21.92 198 ASN B C 1
ATOM 3978 O O . ASN B 1 206 ? 58.463 54.553 61.923 1.00 24.69 198 ASN B O 1
ATOM 3983 N N . ALA B 1 207 ? 58.847 56.743 61.505 1.00 16.37 199 ALA B N 1
ATOM 3984 C CA . ALA B 1 207 ? 58.880 56.555 60.059 1.00 21.55 199 ALA B CA 1
ATOM 3985 C C . ALA B 1 207 ? 60.113 55.741 59.700 1.00 19.61 199 ALA B C 1
ATOM 3986 O O . ALA B 1 207 ? 61.126 55.788 60.398 1.00 21.18 199 ALA B O 1
ATOM 3988 N N . LYS B 1 208 ? 60.033 54.982 58.610 1.00 21.21 200 LYS B N 1
ATOM 3989 C CA . LYS B 1 208 ? 61.119 54.080 58.248 1.00 20.16 200 LYS B CA 1
ATOM 3990 C C . LYS B 1 208 ? 61.553 54.326 56.805 1.00 23.71 200 LYS B C 1
ATOM 3991 O O . LYS B 1 208 ? 60.751 54.732 55.959 1.00 18.92 200 LYS B O 1
ATOM 3997 N N . ILE B 1 209 ? 62.856 54.137 56.564 1.00 23.20 201 ILE B N 1
ATOM 3998 C CA . ILE B 1 209 ? 63.465 54.172 55.239 1.00 23.44 201 ILE B CA 1
ATOM 3999 C C . ILE B 1 209 ? 64.166 52.838 55.044 1.00 32.21 201 ILE B C 1
ATOM 4000 O O . ILE B 1 209 ? 65.098 52.508 55.795 1.00 25.22 201 ILE B O 1
ATOM 4005 N N . ASN B 1 210 ? 63.734 52.088 54.026 1.00 26.41 202 ASN B N 1
ATOM 4006 C CA . ASN B 1 210 ? 64.157 50.706 53.831 1.00 26.31 202 ASN B CA 1
ATOM 4007 C C . ASN B 1 210 ? 64.090 49.922 55.139 1.00 22.92 202 ASN B C 1
ATOM 4008 O O . ASN B 1 210 ? 64.973 49.128 55.457 1.00 25.33 202 ASN B O 1
ATOM 4013 N N . GLY B 1 211 ? 63.018 50.137 55.901 1.00 22.25 203 GLY B N 1
ATOM 4014 C CA . GLY B 1 211 ? 62.764 49.336 57.086 1.00 23.91 203 GLY B CA 1
ATOM 4015 C C . GLY B 1 211 ? 63.455 49.801 58.354 1.00 27.31 203 GLY B C 1
ATOM 4016 O O . GLY B 1 211 ? 63.263 49.183 59.406 1.00 24.62 203 GLY B O 1
ATOM 4017 N N . THR B 1 212 ? 64.234 50.874 58.291 1.00 21.93 204 THR B N 1
ATOM 4018 C CA . THR B 1 212 ? 65.036 51.342 59.408 1.00 25.42 204 THR B CA 1
ATOM 4019 C C . THR B 1 212 ? 64.579 52.736 59.783 1.00 22.73 204 THR B C 1
ATOM 4020 O O . THR B 1 212 ? 64.239 53.522 58.902 1.00 23.23 204 THR B O 1
ATOM 4024 N N . SER B 1 213 ? 64.564 53.032 61.084 1.00 20.44 205 SER B N 1
ATOM 4025 C CA . SER B 1 213 ? 64.157 54.360 61.533 1.00 23.70 205 SER B CA 1
ATOM 4026 C C . SER B 1 213 ? 64.835 55.442 60.703 1.00 20.84 205 SER B C 1
ATOM 4027 O O . SER B 1 213 ? 66.059 55.435 60.531 1.00 25.42 205 SER B O 1
ATOM 4030 N N . ALA B 1 214 ? 64.025 56.384 60.193 1.00 21.27 206 ALA B N 1
ATOM 4031 C CA . ALA B 1 214 ? 64.568 57.453 59.363 1.00 21.40 206 ALA B CA 1
ATOM 4032 C C . ALA B 1 214 ? 65.625 58.250 60.110 1.00 23.88 206 ALA B C 1
ATOM 4033 O O . ALA B 1 214 ? 66.608 58.703 59.504 1.00 24.17 206 ALA B O 1
ATOM 4035 N N . ALA B 1 215 ? 65.463 58.394 61.432 1.00 21.83 207 ALA B N 1
ATOM 4036 C CA . ALA B 1 215 ? 66.444 59.111 62.240 1.00 22.86 207 ALA B CA 1
ATOM 4037 C C . ALA B 1 215 ? 67.788 58.382 62.310 1.00 29.08 207 ALA B C 1
ATOM 4038 O O . ALA B 1 215 ? 68.809 58.999 62.651 1.00 26.96 207 ALA B O 1
ATOM 4040 N N . GLN B 1 216 ? 67.815 57.082 62.017 1.00 22.05 208 GLN B N 1
ATOM 4041 C CA . GLN B 1 216 ? 69.078 56.369 61.923 1.00 25.41 208 GLN B CA 1
ATOM 4042 C C . GLN B 1 216 ? 69.665 56.376 60.518 1.00 31.91 208 GLN B C 1
ATOM 4043 O O . GLN B 1 216 ? 70.876 56.175 60.370 1.00 28.43 208 GLN B O 1
ATOM 4049 N N . VAL B 1 217 ? 68.844 56.567 59.491 1.00 28.00 209 VAL B N 1
ATOM 4050 C CA . VAL B 1 217 ? 69.340 56.585 58.110 1.00 30.53 209 VAL B CA 1
ATOM 4051 C C . VAL B 1 217 ? 69.839 57.975 57.715 1.00 28.76 209 VAL B C 1
ATOM 4052 O O . VAL B 1 217 ? 70.880 58.116 57.068 1.00 32.69 209 VAL B O 1
ATOM 4056 N N . ILE B 1 218 ? 69.105 59.004 58.110 1.00 25.04 210 ILE B N 1
ATOM 4057 C CA . ILE B 1 218 ? 69.498 60.393 57.935 1.00 26.32 210 ILE B CA 1
ATOM 4058 C C . ILE B 1 218 ? 70.209 60.809 59.219 1.00 29.62 210 ILE B C 1
ATOM 4059 O O . ILE B 1 218 ? 69.579 60.959 60.271 1.00 31.39 210 ILE B O 1
ATOM 4064 N N . ASN B 1 219 ? 71.520 60.985 59.143 1.00 36.48 211 ASN B N 1
ATOM 4065 C CA . ASN B 1 219 ? 72.302 61.209 60.353 1.00 39.32 211 ASN B CA 1
ATOM 4066 C C . ASN B 1 219 ? 72.357 62.661 60.770 1.00 43.43 211 ASN B C 1
ATOM 4067 O O . ASN B 1 219 ? 72.994 62.974 61.784 1.00 44.58 211 ASN B O 1
ATOM 4072 N N . ASP B 1 220 ? 71.708 63.546 60.029 1.00 39.75 212 ASP B N 1
ATOM 4073 C CA . ASP B 1 220 ? 71.760 64.973 60.316 1.00 38.35 212 ASP B CA 1
ATOM 4074 C C . ASP B 1 220 ? 70.610 65.260 61.272 1.00 36.19 212 ASP B C 1
ATOM 4075 O O . ASP B 1 220 ? 69.477 65.526 60.861 1.00 28.94 212 ASP B O 1
ATOM 4080 N N . GLU B 1 221 ? 70.908 65.190 62.574 1.00 28.41 213 GLU B N 1
ATOM 4081 C CA A GLU B 1 221 ? 69.871 65.385 63.584 0.52 31.23 213 GLU B CA 1
ATOM 4082 C CA B GLU B 1 221 ? 69.865 65.380 63.575 0.48 31.03 213 GLU B CA 1
ATOM 4083 C C . GLU B 1 221 ? 69.269 66.782 63.513 1.00 26.33 213 GLU B C 1
ATOM 4084 O O . GLU B 1 221 ? 68.076 66.960 63.765 1.00 24.64 213 GLU B O 1
ATOM 4095 N N . THR B 1 222 ? 70.078 67.786 63.183 1.00 36.71 214 THR B N 1
ATOM 4096 C CA . THR B 1 222 ? 69.559 69.148 63.106 1.00 29.20 214 THR B CA 1
ATOM 4097 C C . THR B 1 222 ? 68.640 69.315 61.910 1.00 29.69 214 THR B C 1
ATOM 4098 O O . THR B 1 222 ? 67.592 69.964 62.006 1.00 30.30 214 THR B O 1
ATOM 4102 N N . TRP B 1 223 ? 69.010 68.730 60.774 1.00 28.66 215 TRP B N 1
ATOM 4103 C CA . TRP B 1 223 ? 68.095 68.732 59.642 1.00 23.40 215 TRP B CA 1
ATOM 4104 C C . TRP B 1 223 ? 66.750 68.127 60.017 1.00 30.75 215 TRP B C 1
ATOM 4105 O O . TRP B 1 223 ? 65.696 68.679 59.669 1.00 22.86 215 TRP B O 1
ATOM 4116 N N . LEU B 1 224 ? 66.756 66.992 60.733 1.00 27.25 216 LEU B N 1
ATOM 4117 C CA . LEU B 1 224 ? 65.477 66.344 61.052 1.00 25.45 216 LEU B CA 1
ATOM 4118 C C . LEU B 1 224 ? 64.637 67.210 61.979 1.00 26.75 216 LEU B C 1
ATOM 4119 O O . LEU B 1 224 ? 63.434 67.375 61.762 1.00 24.41 216 LEU B O 1
ATOM 4124 N N . LYS B 1 225 ? 65.246 67.765 63.025 1.00 25.94 217 LYS B N 1
ATOM 4125 C CA . LYS B 1 225 ? 64.432 68.454 64.020 1.00 26.49 217 LYS B CA 1
ATOM 4126 C C . LYS B 1 225 ? 64.031 69.853 63.584 1.00 29.04 217 LYS B C 1
ATOM 4127 O O . LYS B 1 225 ? 62.953 70.327 63.960 1.00 33.82 217 LYS B O 1
ATOM 4133 N N . GLU B 1 226 ? 64.870 70.541 62.818 1.00 26.92 218 GLU B N 1
ATOM 4134 C CA . GLU B 1 226 ? 64.540 71.900 62.422 1.00 36.49 218 GLU B CA 1
ATOM 4135 C C . GLU B 1 226 ? 64.011 71.964 60.990 1.00 42.46 218 GLU B C 1
ATOM 4136 O O . GLU B 1 226 ? 62.838 72.288 60.779 1.00 43.54 218 GLU B O 1
ATOM 4142 N N . THR B 1 227 ? 64.827 71.581 60.007 1.00 31.88 219 THR B N 1
ATOM 4143 C CA . THR B 1 227 ? 64.437 71.749 58.607 1.00 25.28 219 THR B CA 1
ATOM 4144 C C . THR B 1 227 ? 63.266 70.851 58.223 1.00 26.39 219 THR B C 1
ATOM 4145 O O . THR B 1 227 ? 62.281 71.320 57.638 1.00 27.58 219 THR B O 1
ATOM 4149 N N . PHE B 1 228 ? 63.369 69.552 58.511 1.00 22.33 220 PHE B N 1
ATOM 4150 C CA . PHE B 1 228 ? 62.353 68.608 58.048 1.00 20.18 220 PHE B CA 1
ATOM 4151 C C . PHE B 1 228 ? 60.976 68.951 58.614 1.00 17.75 220 PHE B C 1
ATOM 4152 O O . PHE B 1 228 ? 60.003 69.088 57.871 1.00 20.43 220 PHE B O 1
ATOM 4160 N N . VAL B 1 229 ? 60.890 69.104 59.939 1.00 23.69 221 VAL B N 1
ATOM 4161 C CA . VAL B 1 229 ? 59.606 69.337 60.603 1.00 26.51 221 VAL B CA 1
ATOM 4162 C C . VAL B 1 229 ? 58.996 70.655 60.137 1.00 25.54 221 VAL B C 1
ATOM 4163 O O . VAL B 1 229 ? 57.811 70.728 59.800 1.00 21.95 221 VAL B O 1
ATOM 4167 N N . SER B 1 230 ? 59.802 71.716 60.083 1.00 21.61 222 SER B N 1
ATOM 4168 C CA A SER B 1 230 ? 59.296 73.008 59.630 0.42 23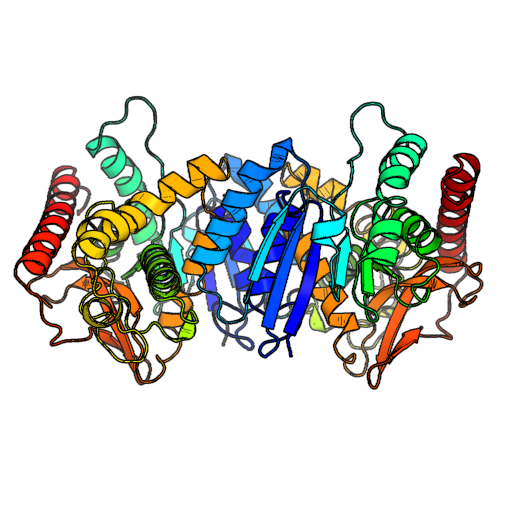.47 222 SER B CA 1
ATOM 4169 C CA B SER B 1 230 ? 59.268 72.996 59.644 0.58 22.93 222 SER B CA 1
ATOM 4170 C C . SER B 1 230 ? 58.846 72.960 58.175 1.00 22.21 222 SER B C 1
ATOM 4171 O O . SER B 1 230 ? 57.831 73.569 57.809 1.00 25.02 222 SER B O 1
ATOM 4176 N N . THR B 1 231 ? 59.610 72.273 57.312 1.00 22.99 223 THR B N 1
ATOM 4177 C CA . THR B 1 231 ? 59.252 72.208 55.890 1.00 19.78 223 THR B CA 1
ATOM 4178 C C . THR B 1 231 ? 57.867 71.592 55.708 1.00 19.04 223 THR B C 1
ATOM 4179 O O . THR B 1 231 ? 57.059 72.060 54.888 1.00 20.51 223 THR B O 1
ATOM 4183 N N . VAL B 1 232 ? 57.585 70.523 56.451 1.00 21.61 224 VAL B N 1
ATOM 4184 C CA . VAL B 1 232 ? 56.281 69.875 56.362 1.00 22.21 224 VAL B CA 1
ATOM 4185 C C . VAL B 1 232 ? 55.200 70.783 56.928 1.00 23.80 224 VAL B C 1
ATOM 4186 O O . VAL B 1 232 ? 54.123 70.931 56.336 1.00 24.31 224 VAL B O 1
ATOM 4190 N N . GLN B 1 233 ? 55.478 71.431 58.065 1.00 24.82 225 GLN B N 1
ATOM 4191 C CA . GLN B 1 233 ? 54.483 72.301 58.678 1.00 24.01 225 GLN B CA 1
ATOM 4192 C C . GLN B 1 233 ? 54.150 73.509 57.808 1.00 25.66 225 GLN B C 1
ATOM 4193 O O . GLN B 1 233 ? 52.993 73.941 57.787 1.00 23.91 225 GLN B O 1
ATOM 4199 N N . GLN B 1 234 ? 55.121 74.049 57.067 1.00 21.87 226 GLN B N 1
ATOM 4200 C CA . GLN B 1 234 ? 54.921 75.260 56.279 1.00 22.89 226 GLN B CA 1
ATOM 4201 C C . GLN B 1 234 ? 54.781 74.989 54.782 1.00 23.23 226 GLN B C 1
ATOM 4202 O O . GLN B 1 234 ? 54.781 75.938 53.991 1.00 22.71 226 GLN B O 1
ATOM 4208 N N . ARG B 1 235 ? 54.635 73.729 54.379 1.00 18.44 227 ARG B N 1
ATOM 4209 C CA . ARG B 1 235 ? 54.631 73.407 52.951 1.00 21.80 227 ARG B CA 1
ATOM 4210 C C . ARG B 1 235 ? 53.464 74.060 52.210 1.00 31.98 227 ARG B C 1
ATOM 4211 O O . ARG B 1 235 ? 53.623 74.506 51.067 1.00 27.99 227 ARG B O 1
ATOM 4219 N N . GLY B 1 236 ? 52.275 74.091 52.822 1.00 24.44 228 GLY B N 1
ATOM 4220 C CA . GLY B 1 236 ? 51.141 74.728 52.165 1.00 24.87 228 GLY B CA 1
ATOM 4221 C C . GLY B 1 236 ? 51.420 76.179 51.818 1.00 22.10 228 GLY B C 1
ATOM 4222 O O . GLY B 1 236 ? 51.123 76.643 50.715 1.00 25.11 228 GLY B O 1
ATOM 4223 N N . ALA B 1 237 ? 52.012 76.913 52.757 1.00 20.80 229 ALA B N 1
ATOM 4224 C CA . ALA B 1 237 ? 52.371 78.299 52.495 1.00 23.77 229 ALA B CA 1
ATOM 4225 C C . ALA B 1 237 ? 53.401 78.397 51.383 1.00 27.49 229 ALA B C 1
ATOM 4226 O O . ALA B 1 237 ? 53.357 79.321 50.560 1.00 31.07 229 ALA B O 1
ATOM 4228 N N . ALA B 1 238 ? 54.329 77.443 51.322 1.00 25.18 230 ALA B N 1
ATOM 4229 C CA . ALA B 1 238 ? 55.371 77.539 50.307 1.00 29.97 230 ALA B CA 1
ATOM 4230 C C . ALA B 1 238 ? 54.799 77.288 48.915 1.00 26.41 230 ALA B C 1
ATOM 4231 O O . ALA B 1 238 ? 55.206 77.944 47.951 1.00 28.00 230 ALA B O 1
ATOM 4233 N N . VAL B 1 239 ? 53.855 76.348 48.793 1.00 29.30 231 VAL B N 1
ATOM 4234 C CA . VAL B 1 239 ? 53.219 76.108 47.494 1.00 24.69 231 VAL B CA 1
ATOM 4235 C C . VAL B 1 239 ? 52.461 77.345 47.041 1.00 32.97 231 VAL B C 1
ATOM 4236 O O . VAL B 1 239 ? 52.548 77.757 45.872 1.00 32.56 231 VAL B O 1
ATOM 4240 N N . ILE B 1 240 ? 51.695 77.953 47.954 1.00 31.98 232 ILE B N 1
ATOM 4241 C CA . ILE B 1 240 ? 50.960 79.178 47.621 1.00 31.55 232 ILE B CA 1
ATOM 4242 C C . ILE B 1 240 ? 51.913 80.252 47.122 1.00 39.45 232 ILE B C 1
ATOM 4243 O O . ILE B 1 240 ? 51.650 80.920 46.114 1.00 42.88 232 ILE B O 1
ATOM 4248 N N . LYS B 1 241 ? 53.033 80.444 47.826 1.00 35.93 233 LYS B N 1
ATOM 4249 C CA . LYS B 1 241 ? 54.002 81.444 47.386 1.00 35.76 233 LYS B CA 1
ATOM 4250 C C . LYS B 1 241 ? 54.493 81.137 45.975 1.00 37.77 233 LYS B C 1
ATOM 4251 O O . LYS B 1 241 ? 54.593 82.040 45.135 1.00 41.32 233 LYS B O 1
ATOM 4257 N N . ALA B 1 242 ? 54.771 79.858 45.692 1.00 35.79 234 ALA B N 1
ATOM 4258 C CA . ALA B 1 242 ? 55.348 79.454 44.408 1.00 41.62 234 ALA B CA 1
ATOM 4259 C C . ALA B 1 242 ? 54.313 79.455 43.285 1.00 40.84 234 ALA B C 1
ATOM 4260 O O . ALA B 1 242 ? 54.534 80.062 42.231 1.00 42.94 234 ALA B O 1
ATOM 4262 N N . ARG B 1 243 ? 53.187 78.764 43.482 1.00 46.85 235 ARG B N 1
ATOM 4263 C CA . ARG B 1 243 ? 52.184 78.663 42.424 1.00 54.30 235 ARG B CA 1
ATOM 4264 C C . ARG B 1 243 ? 51.457 79.984 42.225 1.00 55.39 235 ARG B C 1
ATOM 4265 O O . ARG B 1 243 ? 51.253 80.428 41.090 1.00 66.24 235 ARG B O 1
ATOM 4273 N N . GLY B 1 244 ? 51.047 80.622 43.320 1.00 50.83 236 GLY B N 1
ATOM 4274 C CA . GLY B 1 244 ? 50.104 81.718 43.295 1.00 50.51 236 GLY B CA 1
ATOM 4275 C C . GLY B 1 244 ? 48.730 81.356 43.824 1.00 58.36 236 GLY B C 1
ATOM 4276 O O . GLY B 1 244 ? 47.999 82.250 44.274 1.00 68.67 236 GLY B O 1
ATOM 4277 N N . SER B 1 245 ? 48.360 80.076 43.787 1.00 50.64 237 SER B N 1
ATOM 4278 C CA . SER B 1 245 ? 47.090 79.567 44.298 1.00 53.58 237 SER B CA 1
ATOM 4279 C C . SER B 1 245 ? 47.357 78.463 45.311 1.00 42.81 237 SER B C 1
ATOM 4280 O O . SER B 1 245 ? 48.502 78.081 45.552 1.00 45.52 237 SER B O 1
ATOM 4283 N N . SER B 1 246 ? 46.284 77.934 45.896 1.00 44.85 238 SER B N 1
ATOM 4284 C CA . SER B 1 246 ? 46.438 76.855 46.861 1.00 50.95 238 SER B CA 1
ATOM 4285 C C . SER B 1 246 ? 46.879 75.571 46.162 1.00 40.95 238 SER B C 1
ATOM 4286 O O . SER B 1 246 ? 46.830 75.435 44.931 1.00 38.32 238 SER B O 1
ATOM 4289 N N . SER B 1 247 ? 47.319 74.615 46.979 1.00 30.44 239 SER B N 1
ATOM 4290 C CA . SER B 1 247 ? 47.763 73.308 46.497 1.00 26.62 239 SER B CA 1
ATOM 4291 C C . SER B 1 247 ? 46.547 72.405 46.256 1.00 25.43 239 SER B C 1
ATOM 4292 O O . SER B 1 247 ? 46.316 71.409 46.939 1.00 26.75 239 SER B O 1
ATOM 4295 N N . ALA B 1 248 ? 45.770 72.762 45.232 1.00 23.13 240 ALA B N 1
ATOM 4296 C CA . ALA B 1 248 ? 44.481 72.102 45.021 1.00 21.74 240 ALA B CA 1
ATOM 4297 C C . ALA B 1 248 ? 44.655 70.671 44.525 1.00 19.14 240 ALA B C 1
ATOM 4298 O O . ALA B 1 248 ? 43.993 69.740 45.006 1.00 19.40 240 ALA B O 1
ATOM 4300 N N . ALA B 1 249 ? 45.522 70.478 43.532 1.00 21.37 241 ALA B N 1
ATOM 4301 C CA . ALA B 1 249 ? 45.651 69.153 42.941 1.00 18.06 241 ALA B CA 1
ATOM 4302 C C . ALA B 1 249 ? 46.285 68.171 43.909 1.00 18.79 241 ALA B C 1
ATOM 4303 O O . ALA B 1 249 ? 45.857 67.018 43.982 1.00 18.17 241 ALA B O 1
ATOM 4305 N N . SER B 1 250 ? 47.305 68.599 44.669 1.00 16.53 242 SER B N 1
ATOM 4306 C CA . SER B 1 250 ? 47.870 67.699 45.684 1.00 18.15 242 SER B CA 1
ATOM 4307 C C . SER B 1 250 ? 46.909 67.455 46.855 1.00 17.96 242 SER B C 1
ATOM 4308 O O . SER B 1 250 ? 46.860 66.338 47.405 1.00 16.44 242 SER B O 1
ATOM 4311 N N . ALA B 1 251 ? 46.094 68.441 47.224 1.00 19.71 243 ALA B N 1
ATOM 4312 C CA . ALA B 1 251 ? 45.052 68.157 48.212 1.00 18.53 243 ALA B CA 1
ATOM 4313 C C . ALA B 1 251 ? 44.043 67.134 47.676 1.00 19.51 243 ALA B C 1
ATOM 4314 O O . ALA B 1 251 ? 43.669 66.184 48.381 1.00 18.38 243 ALA B O 1
ATOM 4316 N N . ALA B 1 252 ? 43.603 67.304 46.425 1.00 19.02 244 ALA B N 1
ATOM 4317 C CA . ALA B 1 252 ? 42.698 66.323 45.830 1.00 16.42 244 ALA B CA 1
ATOM 4318 C C . ALA B 1 252 ? 43.326 64.938 45.835 1.00 16.50 244 ALA B C 1
ATOM 4319 O O . ALA B 1 252 ? 42.660 63.940 46.146 1.00 16.63 244 ALA B O 1
ATOM 4321 N N . ASN B 1 253 ? 44.618 64.851 45.506 1.00 14.62 245 ASN B N 1
ATOM 4322 C CA . ASN B 1 253 ? 45.296 63.564 45.565 1.00 16.54 245 ASN B CA 1
ATOM 4323 C C . ASN B 1 253 ? 45.289 62.969 46.976 1.00 18.02 245 ASN B C 1
ATOM 4324 O O . ASN B 1 253 ? 45.160 61.746 47.147 1.00 16.50 245 ASN B O 1
ATOM 4329 N N . ALA B 1 254 ? 45.503 63.806 47.991 1.00 15.69 246 ALA B N 1
ATOM 4330 C CA . ALA B 1 254 ? 45.473 63.335 49.374 1.00 16.18 246 ALA B CA 1
ATOM 4331 C C . ALA B 1 254 ? 44.095 62.805 49.765 1.00 14.99 246 ALA B C 1
ATOM 4332 O O . ALA B 1 254 ? 43.990 61.831 50.516 1.00 19.68 246 ALA B O 1
ATOM 4334 N N . ILE B 1 255 ? 43.023 63.424 49.251 1.00 20.12 247 ILE B N 1
ATOM 4335 C CA . ILE B 1 255 ? 41.671 62.933 49.535 1.00 20.27 247 ILE B CA 1
ATOM 4336 C C . ILE B 1 255 ? 41.461 61.568 48.896 1.00 21.31 247 ILE B C 1
ATOM 4337 O O . ILE B 1 255 ? 40.930 60.646 49.526 1.00 21.30 247 ILE B O 1
ATOM 4342 N N . ILE B 1 256 ? 41.837 61.436 47.612 1.00 19.09 248 ILE B N 1
ATOM 4343 C CA . ILE B 1 256 ? 41.806 60.133 46.946 1.00 18.17 248 ILE B CA 1
ATOM 4344 C C . ILE B 1 256 ? 42.539 59.105 47.790 1.00 23.11 248 ILE B C 1
ATOM 4345 O O . ILE B 1 256 ? 42.050 57.990 48.033 1.00 19.94 248 ILE B O 1
ATOM 4350 N N . THR B 1 257 ? 43.748 59.465 48.222 1.00 17.89 249 THR B N 1
ATOM 4351 C CA . THR B 1 257 ? 44.598 58.514 48.910 1.00 15.59 249 THR B CA 1
ATOM 4352 C C . THR B 1 257 ? 44.054 58.195 50.295 1.00 18.08 249 THR B C 1
ATOM 4353 O O . THR B 1 257 ? 44.077 57.037 50.724 1.00 18.54 249 THR B O 1
ATOM 4357 N N . GLY B 1 258 ? 43.552 59.207 50.998 1.00 17.35 250 GLY B N 1
ATOM 4358 C CA . GLY B 1 258 ? 43.078 58.982 52.354 1.00 16.29 250 GLY B CA 1
ATOM 4359 C C . GLY B 1 258 ? 41.829 58.126 52.398 1.00 20.06 250 GLY B C 1
ATOM 4360 O O . GLY B 1 258 ? 41.718 57.213 53.223 1.00 22.50 250 GLY B O 1
ATOM 4361 N N . VAL B 1 259 ? 40.860 58.419 51.523 1.00 18.97 251 VAL B N 1
ATOM 4362 C CA . VAL B 1 259 ? 39.656 57.600 51.477 1.00 22.97 251 VAL B CA 1
ATOM 4363 C C . VAL B 1 259 ? 40.007 56.189 51.029 1.00 19.41 251 VAL B C 1
ATOM 4364 O O . VAL B 1 259 ? 39.465 55.198 51.535 1.00 17.39 251 VAL B O 1
ATOM 4368 N N . ASN B 1 260 ? 40.934 56.067 50.087 1.00 25.16 252 ASN B N 1
ATOM 4369 C CA . ASN B 1 260 ? 41.357 54.740 49.663 1.00 26.53 252 ASN B CA 1
ATOM 4370 C C . ASN B 1 260 ? 41.956 53.947 50.819 1.00 21.86 252 ASN B C 1
ATOM 4371 O O . ASN B 1 260 ? 41.709 52.741 50.943 1.00 24.29 252 ASN B O 1
ATOM 4376 N N . HIS B 1 261 ? 42.765 54.602 51.667 1.00 20.16 253 HIS B N 1
ATOM 4377 C CA . HIS B 1 261 ? 43.257 53.966 52.888 1.00 20.25 253 HIS B CA 1
ATOM 4378 C C . HIS B 1 261 ? 42.124 53.409 53.755 1.00 21.94 253 HIS B C 1
ATOM 4379 O O . HIS B 1 261 ? 42.304 52.400 54.445 1.00 22.96 253 HIS B O 1
ATOM 4386 N N . LEU B 1 262 ? 40.948 54.034 53.732 1.00 23.60 254 LEU B N 1
ATOM 4387 C CA . LEU B 1 262 ? 39.863 53.601 54.607 1.00 25.17 254 LEU B CA 1
ATOM 4388 C C . LEU B 1 262 ? 38.956 52.541 53.993 1.00 26.35 254 LEU B C 1
ATOM 4389 O O . LEU B 1 262 ? 38.084 52.018 54.700 1.00 24.68 254 LEU B O 1
ATOM 4394 N N . VAL B 1 263 ? 39.111 52.228 52.705 1.00 24.62 255 VAL B N 1
ATOM 4395 C CA . VAL B 1 263 ? 38.290 51.217 52.053 1.00 25.94 255 VAL B CA 1
ATOM 4396 C C . VAL B 1 263 ? 39.090 50.024 51.550 1.00 26.02 255 VAL B C 1
ATOM 4397 O O . VAL B 1 263 ? 38.496 49.094 50.992 1.00 29.14 255 VAL B O 1
ATOM 4401 N N . THR B 1 264 ? 40.405 50.002 51.746 1.00 26.01 256 THR B N 1
ATOM 4402 C CA . THR B 1 264 ? 41.262 48.902 51.318 1.00 28.38 256 THR B CA 1
ATOM 4403 C C . THR B 1 264 ? 42.231 48.545 52.441 1.00 27.79 256 THR B C 1
ATOM 4404 O O . THR B 1 264 ? 42.722 49.426 53.146 1.00 27.25 256 THR B O 1
ATOM 4408 N N . ASP B 1 265 ? 42.518 47.257 52.600 1.00 26.86 257 ASP B N 1
ATOM 4409 C CA . ASP B 1 265 ? 43.410 46.826 53.669 1.00 33.48 257 ASP B CA 1
ATOM 4410 C C . ASP B 1 265 ? 44.839 47.289 53.417 1.00 31.34 257 ASP B C 1
ATOM 4411 O O . ASP B 1 265 ? 45.308 47.338 52.276 1.00 30.15 257 ASP B O 1
ATOM 4416 N N . THR B 1 266 ? 45.528 47.623 54.489 1.00 30.09 258 THR B N 1
ATOM 4417 C CA . THR B 1 266 ? 46.860 48.198 54.388 1.00 31.80 258 THR B CA 1
ATOM 4418 C C . THR B 1 266 ? 47.876 47.107 54.076 1.00 31.37 258 THR B C 1
ATOM 4419 O O . THR B 1 266 ? 47.893 46.073 54.760 1.00 32.87 258 THR B O 1
ATOM 4423 N N . PRO B 1 267 ? 48.720 47.298 53.059 1.00 28.89 259 PRO B N 1
ATOM 4424 C CA . PRO B 1 267 ? 49.801 46.342 52.785 1.00 28.66 259 PRO B CA 1
ATOM 4425 C C . PRO B 1 267 ? 50.646 46.099 54.025 1.00 32.55 259 PRO B C 1
ATOM 4426 O O . PRO B 1 267 ? 50.798 46.978 54.876 1.00 28.73 259 PRO B O 1
ATOM 4430 N N . ALA B 1 268 ? 51.191 44.890 54.121 1.00 40.59 260 ALA B N 1
ATOM 4431 C CA . ALA B 1 268 ? 52.089 44.561 55.217 1.00 38.32 260 ALA B CA 1
ATOM 4432 C C . ALA B 1 268 ? 53.193 45.599 55.307 1.00 37.46 260 ALA B C 1
ATOM 4433 O O . ALA B 1 268 ? 53.720 46.054 54.288 1.00 36.53 260 ALA B O 1
ATOM 4435 N N . GLY B 1 269 ? 53.525 45.993 56.537 1.00 37.71 261 GLY B N 1
ATOM 4436 C CA . GLY B 1 269 ? 54.641 46.882 56.767 1.00 34.91 261 GLY B CA 1
ATOM 4437 C C . GLY B 1 269 ? 54.342 48.357 56.632 1.00 32.20 261 GLY B C 1
ATOM 4438 O O . GLY B 1 269 ? 55.222 49.175 56.927 1.00 25.08 261 GLY B O 1
ATOM 4439 N N . GLU B 1 270 ? 53.138 48.734 56.208 1.00 27.10 262 GLU B N 1
ATOM 4440 C CA . GLU B 1 270 ? 52.789 50.141 56.089 1.00 22.81 262 GLU B CA 1
ATOM 4441 C C . GLU B 1 270 ? 51.833 50.571 57.194 1.00 24.37 262 GLU B C 1
ATOM 4442 O O . GLU B 1 270 ? 51.295 49.752 57.944 1.00 25.93 262 GLU B O 1
ATOM 4448 N N . SER B 1 271 ? 51.628 51.888 57.273 1.00 20.78 263 SER B N 1
ATOM 4449 C CA . SER B 1 271 ? 50.588 52.482 58.111 1.00 23.29 263 SER B CA 1
ATOM 4450 C C . SER B 1 271 ? 50.286 53.845 57.515 1.00 21.30 263 SER B C 1
ATOM 4451 O O . SER B 1 271 ? 51.026 54.336 56.660 1.00 19.39 263 SER B O 1
ATOM 4454 N N . PHE B 1 272 ? 49.165 54.438 57.928 1.00 21.56 264 PHE B N 1
ATOM 4455 C CA . PHE B 1 272 ? 48.813 55.748 57.412 1.00 19.20 264 PHE B CA 1
ATOM 4456 C C . PHE B 1 272 ? 48.262 56.625 58.527 1.00 18.65 264 PHE B C 1
ATOM 4457 O O . PHE B 1 272 ? 47.746 56.141 59.534 1.00 22.25 264 PHE B O 1
ATOM 4465 N N . SER B 1 273 ? 48.433 57.935 58.345 1.00 14.33 265 SER B N 1
ATOM 4466 C CA . SER B 1 273 ? 47.919 58.928 59.272 1.00 16.19 265 SER B CA 1
ATOM 4467 C C . SER B 1 273 ? 46.433 59.163 59.009 1.00 18.65 265 SER B C 1
ATOM 4468 O O . SER B 1 273 ? 46.014 59.252 57.857 1.00 21.16 265 SER B O 1
ATOM 4471 N N . MET B 1 274 ? 45.641 59.261 60.081 1.00 19.29 266 MET B N 1
ATOM 4472 C CA . MET B 1 274 ? 44.222 59.581 59.944 1.00 24.14 266 MET B CA 1
ATOM 4473 C C . MET B 1 274 ? 43.738 60.273 61.210 1.00 22.20 266 MET B C 1
ATOM 4474 O O . MET B 1 274 ? 44.010 59.797 62.314 1.00 25.96 266 MET B O 1
ATOM 4479 N N . CYS B 1 275 ? 43.061 61.412 61.064 1.00 19.22 267 CYS B N 1
ATOM 4480 C CA . CYS B 1 275 ? 42.379 61.992 62.220 1.00 19.87 267 CYS B CA 1
ATOM 4481 C C . CYS B 1 275 ? 41.095 61.215 62.479 1.00 22.62 267 CYS B C 1
ATOM 4482 O O . CYS B 1 275 ? 40.335 60.927 61.544 1.00 19.11 267 CYS B O 1
ATOM 4485 N N . ARG B 1 276 ? 40.840 60.904 63.754 1.00 20.25 268 ARG B N 1
ATOM 4486 C CA . ARG B 1 276 ? 39.671 60.111 64.127 1.00 21.48 268 ARG B CA 1
ATOM 4487 C C . ARG B 1 276 ? 39.312 60.448 65.567 1.00 22.08 268 ARG B C 1
ATOM 4488 O O . ARG B 1 276 ? 40.083 61.085 66.292 1.00 23.89 268 ARG B O 1
ATOM 4496 N N . ARG B 1 277 ? 38.136 60.001 65.990 1.00 26.57 269 ARG B N 1
ATOM 4497 C CA . ARG B 1 277 ? 37.707 60.268 67.360 1.00 26.23 269 ARG B CA 1
ATOM 4498 C C . ARG B 1 277 ? 38.528 59.449 68.351 1.00 25.24 269 ARG B C 1
ATOM 4499 O O . ARG B 1 277 ? 38.520 58.215 68.293 1.00 26.97 269 ARG B O 1
ATOM 4507 N N . SER B 1 278 ? 39.192 60.125 69.292 1.00 25.66 270 SER B N 1
ATOM 4508 C CA . SER B 1 278 ? 40.018 59.420 70.268 1.00 28.04 270 SER B CA 1
ATOM 4509 C C . SER B 1 278 ? 39.144 58.624 71.225 1.00 30.67 270 SER B C 1
ATOM 4510 O O . SER B 1 278 ? 38.155 59.141 71.750 1.00 25.86 270 SER B O 1
ATOM 4513 N N . LYS B 1 279 ? 39.523 57.366 71.456 1.00 26.70 271 LYS B N 1
ATOM 4514 C CA . LYS B 1 279 ? 38.989 56.550 72.537 1.00 29.21 271 LYS B CA 1
ATOM 4515 C C . LYS B 1 279 ? 39.861 56.618 73.779 1.00 28.99 271 LYS B C 1
ATOM 4516 O O . LYS B 1 279 ? 39.575 55.925 74.758 1.00 33.02 271 LYS B O 1
ATOM 4522 N N . GLY B 1 280 ? 40.908 57.448 73.761 1.00 27.00 272 GLY B N 1
ATOM 4523 C CA . GLY B 1 280 ? 41.876 57.535 74.836 1.00 29.88 272 GLY B CA 1
ATOM 4524 C C . GLY B 1 280 ? 43.266 57.075 74.449 1.00 31.90 272 GLY B C 1
ATOM 4525 O O . GLY B 1 280 ? 44.167 57.081 75.300 1.00 26.22 272 GLY B O 1
ATOM 4526 N N . GLU B 1 281 ? 43.460 56.636 73.214 1.00 28.27 273 GLU B N 1
ATOM 4527 C CA . GLU B 1 281 ? 44.757 56.115 72.806 1.00 24.33 273 GLU B CA 1
ATOM 4528 C C . GLU B 1 281 ? 45.821 57.191 72.968 1.00 23.79 273 GLU B C 1
ATOM 4529 O O . GLU B 1 281 ? 45.574 58.367 72.691 1.00 23.32 273 GLU B O 1
ATOM 4535 N N . TYR B 1 282 ? 47.002 56.774 73.435 1.00 24.42 274 TYR B N 1
ATOM 4536 C CA . TYR B 1 282 ? 48.165 57.651 73.605 1.00 26.62 274 TYR B CA 1
ATOM 4537 C C . TYR B 1 282 ? 47.882 58.829 74.544 1.00 29.79 274 TYR B C 1
ATOM 4538 O O . TYR B 1 282 ? 48.550 59.861 74.470 1.00 31.67 274 TYR B O 1
ATOM 4547 N N . GLY B 1 283 ? 46.912 58.686 75.447 1.00 29.39 275 GLY B N 1
ATOM 4548 C CA . GLY B 1 283 ? 46.573 59.747 76.371 1.00 26.45 275 GLY B CA 1
ATOM 4549 C C . GLY B 1 283 ? 45.819 60.916 75.775 1.00 27.76 275 GLY B C 1
ATOM 4550 O O . GLY B 1 283 ? 45.732 61.965 76.417 1.00 27.24 275 GLY B O 1
ATOM 4551 N N . VAL B 1 284 ? 45.284 60.780 74.567 1.00 24.30 276 VAL B N 1
ATOM 4552 C CA . VAL B 1 284 ? 44.526 61.850 73.924 1.00 22.44 276 VAL B CA 1
ATOM 4553 C C . VAL B 1 284 ? 43.099 61.817 74.453 1.00 29.80 276 VAL B C 1
ATOM 4554 O O . VAL B 1 284 ? 42.417 60.799 74.317 1.00 25.39 276 VAL B O 1
ATOM 4558 N N . ASP B 1 285 ? 42.637 62.936 75.022 1.00 30.02 277 ASP B N 1
ATOM 4559 C CA . ASP B 1 285 ? 41.294 63.037 75.594 1.00 28.75 277 ASP B CA 1
ATOM 4560 C C . ASP B 1 285 ? 40.250 62.381 74.696 1.00 25.18 277 ASP B C 1
ATOM 4561 O O . ASP B 1 285 ? 40.171 62.669 73.500 1.00 24.19 277 ASP B O 1
ATOM 4566 N N . GLU B 1 286 ? 39.458 61.487 75.287 1.00 28.53 278 GLU B N 1
ATOM 4567 C CA . GLU B 1 286 ? 38.298 60.931 74.603 1.00 28.58 278 GLU B CA 1
ATOM 4568 C C . GLU B 1 286 ? 37.515 62.033 73.907 1.00 31.76 278 GLU B C 1
ATOM 4569 O O . GLU B 1 286 ? 37.256 63.088 74.494 1.00 30.11 278 GLU B O 1
ATOM 4575 N N . GLY B 1 287 ? 37.125 61.780 72.655 1.00 26.41 279 GLY B N 1
ATOM 4576 C CA . GLY B 1 287 ? 36.232 62.661 71.934 1.00 27.74 279 GLY B CA 1
ATOM 4577 C C . GLY B 1 287 ? 36.923 63.649 71.018 1.00 30.74 279 GLY B C 1
ATOM 4578 O O . GLY B 1 287 ? 36.293 64.131 70.065 1.00 27.59 279 GLY B O 1
ATOM 4579 N N . LEU B 1 288 ? 38.198 63.960 71.272 1.00 25.63 280 LEU B N 1
ATOM 4580 C CA . LEU B 1 288 ? 38.957 64.810 70.361 1.00 22.75 280 LEU B CA 1
ATOM 4581 C C . LEU B 1 288 ? 39.183 64.121 69.016 1.00 32.79 280 LEU B C 1
ATOM 4582 O O . LEU B 1 288 ? 39.382 62.907 68.933 1.00 24.04 280 LEU B O 1
ATOM 4587 N N . ILE B 1 289 ? 39.190 64.916 67.954 1.00 21.35 281 ILE B N 1
ATOM 4588 C CA . ILE B 1 289 ? 39.591 64.419 66.647 1.00 22.13 281 ILE B CA 1
ATOM 4589 C C . ILE B 1 289 ? 41.085 64.687 66.525 1.00 23.22 281 ILE B C 1
ATOM 4590 O O . ILE B 1 289 ? 41.525 65.842 66.585 1.00 24.93 281 ILE B O 1
ATOM 4595 N N . PHE B 1 290 ? 41.863 63.628 66.366 1.00 22.53 282 PHE B N 1
ATOM 4596 C CA . PHE B 1 290 ? 43.318 63.691 66.532 1.00 18.25 282 PHE B CA 1
ATOM 4597 C C . PHE B 1 290 ? 43.935 62.746 65.518 1.00 17.80 282 PHE B C 1
ATOM 4598 O O . PHE B 1 290 ? 43.420 61.649 65.327 1.00 21.30 282 PHE B O 1
ATOM 4606 N N . SER B 1 291 ? 45.035 63.154 64.868 1.00 17.52 283 SER B N 1
ATOM 4607 C CA . SER B 1 291 ? 45.695 62.309 63.867 1.00 21.92 283 SER B CA 1
ATOM 4608 C C . SER B 1 291 ? 46.544 61.230 64.534 1.00 19.61 283 SER B C 1
ATOM 4609 O O . SER B 1 291 ? 47.445 61.534 65.344 1.00 18.60 283 SER B O 1
ATOM 4612 N N . PHE B 1 292 ? 46.236 59.973 64.219 1.00 18.00 284 PHE B N 1
ATOM 4613 C CA . PHE B 1 292 ? 46.859 58.770 64.764 1.00 19.49 284 PHE B CA 1
ATOM 4614 C C . PHE B 1 292 ? 47.453 57.921 63.641 1.00 18.96 284 PHE B C 1
ATOM 4615 O O . PHE B 1 292 ? 46.961 57.950 62.504 1.00 21.51 284 PHE B O 1
ATOM 4623 N N . PRO B 1 293 ? 48.497 57.136 63.931 1.00 22.83 285 PRO B N 1
ATOM 4624 C CA . PRO B 1 293 ? 48.902 56.071 63.000 1.00 21.75 285 PRO B CA 1
ATOM 4625 C C . PRO B 1 293 ? 47.856 54.970 62.994 1.00 21.09 285 PRO B C 1
ATOM 4626 O O . PRO B 1 293 ? 47.399 54.540 64.053 1.00 21.37 285 PRO B O 1
ATOM 4630 N N . CYS B 1 294 ? 47.502 54.502 61.795 1.00 20.30 286 CYS B N 1
ATOM 4631 C CA . CYS B 1 294 ? 46.408 53.554 61.597 1.00 25.50 286 CYS B CA 1
ATOM 4632 C C . CYS B 1 294 ? 46.780 52.501 60.563 1.00 27.09 286 CYS B C 1
ATOM 4633 O O . CYS B 1 294 ? 47.652 52.698 59.704 1.00 25.01 286 CYS B O 1
ATOM 4636 N N . ARG B 1 295 ? 46.085 51.373 60.667 1.00 24.83 287 ARG B N 1
ATOM 4637 C CA . ARG B 1 295 ? 46.037 50.346 59.639 1.00 24.57 287 ARG B CA 1
ATOM 4638 C C . ARG B 1 295 ? 44.596 49.901 59.497 1.00 26.12 287 ARG B C 1
ATOM 4639 O O . ARG B 1 295 ? 43.830 49.928 60.460 1.00 29.97 287 ARG B O 1
ATOM 4647 N N . ARG B 1 296 ? 44.235 49.504 58.286 1.00 28.36 288 ARG B N 1
ATOM 4648 C CA . ARG B 1 296 ? 42.981 48.807 58.052 1.00 31.52 288 ARG B CA 1
ATOM 4649 C C . ARG B 1 296 ? 43.319 47.339 57.850 1.00 29.79 288 ARG B C 1
ATOM 4650 O O . ARG B 1 296 ? 44.039 47.005 56.903 1.00 32.49 288 ARG B O 1
ATOM 4658 N N . GLU B 1 297 ? 42.827 46.472 58.745 1.00 30.62 289 GLU B N 1
ATOM 4659 C CA . GLU B 1 297 ? 43.119 45.048 58.687 1.00 32.67 289 GLU B CA 1
ATOM 4660 C C . GLU B 1 297 ? 41.810 44.270 58.682 1.00 35.95 289 GLU B C 1
ATOM 4661 O O . GLU B 1 297 ? 40.947 44.497 59.538 1.00 36.25 289 GLU B O 1
ATOM 4667 N N . HIS B 1 298 ? 41.671 43.355 57.720 1.00 36.09 290 HIS B N 1
ATOM 4668 C CA . HIS B 1 298 ? 40.445 42.581 57.519 1.00 44.98 290 HIS B CA 1
ATOM 4669 C C . HIS B 1 298 ? 39.215 43.474 57.607 1.00 43.16 290 HIS B C 1
ATOM 4670 O O . HIS B 1 298 ? 38.265 43.194 58.338 1.00 38.89 290 HIS B O 1
ATOM 4677 N N . GLY B 1 299 ? 39.270 44.598 56.897 1.00 43.62 291 GLY B N 1
ATOM 4678 C CA . GLY B 1 299 ? 38.149 45.511 56.785 1.00 38.32 291 GLY B CA 1
ATOM 4679 C C . GLY B 1 299 ? 37.882 46.424 57.969 1.00 40.66 291 GLY B C 1
ATOM 4680 O O . GLY B 1 299 ? 36.895 47.169 57.931 1.00 37.87 291 GLY B O 1
ATOM 4681 N N . GLU B 1 300 ? 38.704 46.404 59.022 1.00 34.68 292 GLU B N 1
ATOM 4682 C CA . GLU B 1 300 ? 38.457 47.233 60.195 1.00 38.13 292 GLU B CA 1
ATOM 4683 C C . GLU B 1 300 ? 39.626 48.177 60.420 1.00 32.00 292 GLU B C 1
ATOM 4684 O O . GLU B 1 300 ? 40.782 47.765 60.326 1.00 31.41 292 GLU B O 1
ATOM 4690 N N . LEU B 1 301 ? 39.314 49.438 60.727 1.00 29.32 293 LEU B N 1
ATOM 4691 C CA . LEU B 1 301 ? 40.340 50.428 61.045 1.00 30.73 293 LEU B CA 1
ATOM 4692 C C . LEU B 1 301 ? 40.849 50.188 62.460 1.00 33.49 293 LEU B C 1
ATOM 4693 O O . LEU B 1 301 ? 40.060 50.070 63.401 1.00 32.23 293 LEU B O 1
ATOM 4698 N N . LYS B 1 302 ? 42.164 50.128 62.618 1.00 31.58 294 LYS B N 1
ATOM 4699 C CA . LYS B 1 302 ? 42.769 49.928 63.927 1.00 29.38 294 LYS B CA 1
ATOM 4700 C C . LYS B 1 302 ? 43.855 50.971 64.114 1.00 30.51 294 LYS B C 1
ATOM 4701 O O . LYS B 1 302 ? 44.574 51.294 63.164 1.00 29.36 294 LYS B O 1
ATOM 4703 N N . VAL B 1 303 ? 43.951 51.517 65.330 1.00 27.36 295 VAL B N 1
ATOM 4704 C CA . VAL B 1 303 ? 45.046 52.416 65.681 1.00 26.09 295 VAL B CA 1
ATOM 4705 C C . VAL B 1 303 ? 46.284 51.574 65.943 1.00 28.26 295 VAL B C 1
ATOM 4706 O O . VAL B 1 303 ? 46.200 50.518 66.576 1.00 25.83 295 VAL B O 1
ATOM 4710 N N . VAL B 1 304 ? 47.430 52.015 65.430 1.00 26.24 296 VAL B N 1
ATOM 4711 C CA . VAL B 1 304 ? 48.696 51.363 65.742 1.00 26.29 296 VAL B CA 1
ATOM 4712 C C . VAL B 1 304 ? 49.107 51.802 67.141 1.00 24.13 296 VAL B C 1
ATOM 4713 O O . VAL B 1 304 ? 49.328 52.991 67.391 1.00 29.91 296 VAL B O 1
ATOM 4717 N N . GLU B 1 305 ? 49.218 50.855 68.054 1.00 25.93 297 GLU B N 1
ATOM 4718 C CA . GLU B 1 305 ? 49.545 51.202 69.427 1.00 31.31 297 GLU B CA 1
ATOM 4719 C C . GLU B 1 305 ? 50.980 50.787 69.765 1.00 29.31 297 GLU B C 1
ATOM 4720 O O . GLU B 1 305 ? 51.676 50.116 68.991 1.00 36.98 297 GLU B O 1
ATOM 4726 N N . ASN B 1 306 ? 51.436 51.261 70.919 1.00 29.25 298 ASN B N 1
ATOM 4727 C CA . ASN B 1 306 ? 52.761 50.984 71.483 1.00 43.80 298 ASN B CA 1
ATOM 4728 C C . ASN B 1 306 ? 53.918 51.673 70.756 1.00 38.64 298 ASN B C 1
ATOM 4729 O O . ASN B 1 306 ? 55.078 51.355 71.038 1.00 36.23 298 ASN B O 1
ATOM 4734 N N . LEU B 1 307 ? 53.656 52.600 69.834 1.00 31.97 299 LEU B N 1
ATOM 4735 C CA . LEU B 1 307 ? 54.744 53.414 69.296 1.00 30.51 299 LEU B CA 1
ATOM 4736 C C . LEU B 1 307 ? 55.361 54.268 70.407 1.00 31.67 299 LEU B C 1
ATOM 4737 O O . LEU B 1 307 ? 54.660 54.734 71.310 1.00 32.89 299 LEU B O 1
ATOM 4742 N N . GLU B 1 308 ? 56.673 54.485 70.340 1.00 29.25 300 GLU B N 1
ATOM 4743 C CA . GLU B 1 308 ? 57.362 55.177 71.419 1.00 26.86 300 GLU B CA 1
ATOM 4744 C C . GLU B 1 308 ? 57.763 56.589 71.004 1.00 25.10 300 GLU B C 1
ATOM 4745 O O . GLU B 1 308 ? 57.793 56.935 69.819 1.00 28.21 300 GLU B O 1
ATOM 4751 N N . PHE B 1 309 ? 58.051 57.406 72.018 1.00 26.16 301 PHE B N 1
ATOM 4752 C CA . PHE B 1 309 ? 58.484 58.783 71.857 1.00 25.21 301 PHE B CA 1
ATOM 4753 C C . PHE B 1 309 ? 59.762 58.984 72.666 1.00 29.31 301 PHE B C 1
ATOM 4754 O O . PHE B 1 309 ? 59.970 58.308 73.681 1.00 35.63 301 PHE B O 1
ATOM 4762 N N . ASN B 1 310 ? 60.617 59.927 72.241 1.00 26.42 302 ASN B N 1
ATOM 4763 C CA . ASN B 1 310 ? 61.643 60.436 73.151 1.00 27.51 302 ASN B CA 1
ATOM 4764 C C . ASN B 1 310 ? 61.150 61.756 73.754 1.00 27.73 302 ASN B C 1
ATOM 4765 O O . ASN B 1 310 ? 60.004 62.156 73.545 1.00 23.31 302 ASN B O 1
ATOM 4770 N N . ASP B 1 311 ? 62.006 62.417 74.549 1.00 28.77 303 ASP B N 1
ATOM 4771 C CA . ASP B 1 311 ? 61.588 63.661 75.198 1.00 28.81 303 ASP B CA 1
ATOM 4772 C C . ASP B 1 311 ? 61.221 64.727 74.169 1.00 27.75 303 ASP B C 1
ATOM 4773 O O . ASP B 1 311 ? 60.238 65.467 74.345 1.00 26.90 303 ASP B O 1
ATOM 4778 N N . PHE B 1 312 ? 62.011 64.840 73.099 1.00 27.76 304 PHE B N 1
ATOM 4779 C CA . PHE B 1 312 ? 61.692 65.794 72.033 1.00 28.82 304 PHE B CA 1
ATOM 4780 C C . PHE B 1 312 ? 60.305 65.533 71.460 1.00 28.14 304 PHE B C 1
ATOM 4781 O O . PHE B 1 312 ? 59.511 66.464 71.245 1.00 22.74 304 PHE B O 1
ATOM 4789 N N . GLY B 1 313 ? 59.992 64.266 71.195 1.00 24.19 305 GLY B N 1
ATOM 4790 C CA . GLY B 1 313 ? 58.709 63.965 70.595 1.00 26.83 305 GLY B CA 1
ATOM 4791 C C . GLY B 1 313 ? 57.563 64.180 71.564 1.00 26.33 305 GLY B C 1
ATOM 4792 O O . GLY B 1 313 ? 56.483 64.629 71.171 1.00 25.36 305 GLY B O 1
ATOM 4793 N N . ARG B 1 314 ? 57.782 63.870 72.842 1.00 27.91 306 ARG B N 1
ATOM 4794 C CA . ARG B 1 314 ? 56.724 64.074 73.829 1.00 28.46 306 ARG B CA 1
ATOM 4795 C C . ARG B 1 314 ? 56.310 65.536 73.895 1.00 26.04 306 ARG B C 1
ATOM 4796 O O . ARG B 1 314 ? 55.120 65.846 74.017 1.00 23.03 306 ARG B O 1
ATOM 4804 N N . GLU B 1 315 ? 57.280 66.447 73.846 1.00 27.29 307 GLU B N 1
ATOM 4805 C CA . GLU B 1 315 ? 56.957 67.870 73.884 1.00 27.73 307 GLU B CA 1
ATOM 4806 C C . GLU B 1 315 ? 56.121 68.281 72.672 1.00 21.40 307 GLU B C 1
ATOM 4807 O O . GLU B 1 315 ? 55.106 68.981 72.806 1.00 24.62 307 GLU B O 1
ATOM 4813 N N . ARG B 1 316 ? 56.531 67.846 71.476 1.00 19.77 308 ARG B N 1
ATOM 4814 C CA . ARG B 1 316 ? 55.771 68.161 70.267 1.00 23.35 308 ARG B CA 1
ATOM 4815 C C . ARG B 1 316 ? 54.368 67.578 70.333 1.00 22.86 308 ARG B C 1
ATOM 4816 O O . ARG B 1 316 ? 53.388 68.230 69.943 1.00 25.14 308 ARG B O 1
ATOM 4824 N N . PHE B 1 317 ? 54.260 66.331 70.786 1.00 19.43 309 PHE B N 1
ATOM 4825 C CA . PHE B 1 317 ? 52.953 65.703 70.966 1.00 21.66 309 PHE B CA 1
ATOM 4826 C C . PHE B 1 317 ? 52.079 66.518 71.906 1.00 28.57 309 PHE B C 1
ATOM 4827 O O . PHE B 1 317 ? 50.913 66.792 71.598 1.00 22.13 309 PHE B O 1
ATOM 4835 N N . ASN B 1 318 ? 52.630 66.917 73.068 1.00 24.31 310 ASN B N 1
ATOM 4836 C CA . ASN B 1 318 ? 51.842 67.688 74.032 1.00 24.36 310 ASN B CA 1
ATOM 4837 C C . ASN B 1 318 ? 51.450 69.049 73.462 1.00 28.00 310 ASN B C 1
ATOM 4838 O O . ASN B 1 318 ? 50.324 69.514 73.664 1.00 25.75 310 ASN B O 1
ATOM 4843 N N . THR B 1 319 ? 52.328 69.674 72.678 1.00 24.69 311 THR B N 1
ATOM 4844 C CA . THR B 1 319 ? 51.953 70.960 72.093 1.00 21.32 311 THR B CA 1
ATOM 4845 C C . THR B 1 319 ? 50.743 70.827 71.171 1.00 22.32 311 THR B C 1
ATOM 4846 O O . THR B 1 319 ? 49.825 71.655 71.209 1.00 23.59 311 THR B O 1
ATOM 4850 N N . THR B 1 320 ? 50.712 69.795 70.348 1.00 20.83 312 THR B N 1
ATOM 4851 C CA . THR B 1 320 ? 49.609 69.725 69.392 1.00 18.81 312 THR B CA 1
ATOM 4852 C C . THR B 1 320 ? 48.334 69.230 70.070 1.00 24.53 312 THR B C 1
ATOM 4853 O O . THR B 1 320 ? 47.237 69.696 69.734 1.00 23.01 312 THR B O 1
ATOM 4857 N N . LEU B 1 321 ? 48.459 68.358 71.081 1.00 24.49 313 LEU B N 1
ATOM 4858 C CA . LEU B 1 321 ? 47.296 67.976 71.885 1.00 24.04 313 LEU B CA 1
ATOM 4859 C C . LEU B 1 321 ? 46.683 69.196 72.568 1.00 29.00 313 LEU B C 1
ATOM 4860 O O . LEU B 1 321 ? 45.462 69.407 72.526 1.00 22.94 313 LEU B O 1
ATOM 4865 N N . ASN B 1 322 ? 47.519 70.029 73.198 1.00 23.29 314 ASN B N 1
ATOM 4866 C CA . ASN B 1 322 ? 46.972 71.199 73.877 1.00 29.01 314 ASN B CA 1
ATOM 4867 C C . ASN B 1 322 ? 46.350 72.194 72.903 1.00 27.39 314 ASN B C 1
ATOM 4868 O O . ASN B 1 322 ? 45.392 72.892 73.257 1.00 23.95 314 ASN B O 1
ATOM 4873 N N . GLU B 1 323 ? 46.866 72.275 71.680 1.00 22.62 315 GLU B N 1
ATOM 4874 C CA . GLU B 1 323 ? 46.225 73.132 70.689 1.00 21.18 315 GLU B CA 1
ATOM 4875 C C . GLU B 1 323 ? 44.829 72.620 70.354 1.00 26.49 315 GLU B C 1
ATOM 4876 O O . GLU B 1 323 ? 43.886 73.409 70.232 1.00 25.52 315 GLU B O 1
ATOM 4882 N N . LEU B 1 324 ? 44.682 71.302 70.191 1.00 19.93 316 LEU B N 1
ATOM 4883 C CA . LEU B 1 324 ? 43.360 70.743 69.876 1.00 25.24 316 LEU B CA 1
ATOM 4884 C C . LEU B 1 324 ? 42.402 70.883 71.055 1.00 27.38 316 LEU B C 1
ATOM 4885 O O . LEU B 1 324 ? 41.192 71.113 70.870 1.00 24.20 316 LEU B O 1
ATOM 4890 N N . ARG B 1 325 ? 42.914 70.722 72.277 1.00 23.57 317 ARG B N 1
ATOM 4891 C CA . ARG B 1 325 ? 42.106 71.032 73.459 1.00 27.67 317 ARG B CA 1
ATOM 4892 C C . ARG B 1 325 ? 41.677 72.491 73.449 1.00 31.11 317 ARG B C 1
ATOM 4893 O O . ARG B 1 325 ? 40.536 72.820 73.792 1.00 29.69 317 ARG B O 1
ATOM 4901 N N . SER B 1 326 ? 42.596 73.387 73.084 1.00 31.82 318 SER B N 1
ATOM 4902 C CA . SER B 1 326 ? 42.269 74.808 73.056 1.00 37.95 318 SER B CA 1
ATOM 4903 C C . SER B 1 326 ? 41.207 75.110 72.009 1.00 28.50 318 SER B C 1
ATOM 4904 O O . SER B 1 326 ? 40.307 75.924 72.253 1.00 33.13 318 SER B O 1
ATOM 4907 N N . GLU B 1 327 ? 41.292 74.462 70.837 1.00 26.02 319 GLU B N 1
ATOM 4908 C CA . GLU B 1 327 ? 40.272 74.676 69.805 1.00 28.59 319 GLU B CA 1
ATOM 4909 C C . GLU B 1 327 ? 38.919 74.160 70.267 1.00 30.34 319 GLU B C 1
ATOM 4910 O O . GLU B 1 327 ? 37.887 74.815 70.051 1.00 29.48 319 GLU B O 1
ATOM 4916 N N . ARG B 1 328 ? 38.899 72.984 70.896 1.00 27.94 320 ARG B N 1
ATOM 4917 C CA . ARG B 1 328 ? 37.638 72.435 71.398 1.00 31.73 320 ARG B CA 1
ATOM 4918 C C . ARG B 1 328 ? 37.010 73.379 72.420 1.00 34.99 320 ARG B C 1
ATOM 4919 O O . ARG B 1 328 ? 35.804 73.669 72.366 1.00 33.90 320 ARG B O 1
ATOM 4927 N N . ASP B 1 329 ? 37.823 73.877 73.362 1.00 32.09 321 ASP B N 1
ATOM 4928 C CA . ASP B 1 329 ? 37.306 74.797 74.375 1.00 35.76 321 ASP B CA 1
ATOM 4929 C C . ASP B 1 329 ? 36.784 76.080 73.740 1.00 39.54 321 ASP B C 1
ATOM 4930 O O . ASP B 1 329 ? 35.799 76.663 74.213 1.00 37.61 321 ASP B O 1
ATOM 4935 N N . THR B 1 330 ? 37.431 76.537 72.665 1.00 38.82 322 THR B N 1
ATOM 4936 C CA . THR B 1 330 ? 36.988 77.761 71.997 1.00 38.34 322 THR B CA 1
ATOM 4937 C C . THR B 1 330 ? 35.604 77.591 71.363 1.00 34.01 322 THR B C 1
ATOM 4938 O O . THR B 1 330 ? 34.713 78.429 71.568 1.00 36.16 322 THR B O 1
ATOM 4942 N N . VAL B 1 331 ? 35.403 76.532 70.565 1.00 32.83 323 VAL B N 1
ATOM 4943 C CA . VAL B 1 331 ? 34.094 76.379 69.922 1.00 34.25 323 VAL B CA 1
ATOM 4944 C C . VAL B 1 331 ? 33.023 76.004 70.950 1.00 38.43 323 VAL B C 1
ATOM 4945 O O . VAL B 1 331 ? 31.837 76.332 70.774 1.00 39.68 323 VAL B O 1
ATOM 4949 N N . LYS B 1 332 ? 33.407 75.332 72.042 1.00 38.08 324 LYS B N 1
ATOM 4950 C CA . LYS B 1 332 ? 32.454 75.123 73.131 1.00 43.56 324 LYS B CA 1
ATOM 4951 C C . LYS B 1 332 ? 32.044 76.461 73.724 1.00 46.04 324 LYS B C 1
ATOM 4952 O O . LYS B 1 332 ? 30.852 76.742 73.903 1.00 48.09 324 LYS B O 1
ATOM 4954 N N . SER B 1 333 ? 33.033 77.322 73.982 1.00 44.54 325 SER B N 1
ATOM 4955 C CA . SER B 1 333 ? 32.772 78.676 74.459 1.00 47.61 325 SER B CA 1
ATOM 4956 C C . SER B 1 333 ? 31.859 79.445 73.502 1.00 51.28 325 SER B C 1
ATOM 4957 O O . SER B 1 333 ? 31.025 80.250 73.938 1.00 51.19 325 SER B O 1
ATOM 4960 N N . LEU B 1 334 ? 31.995 79.204 72.194 1.00 47.25 326 LEU B N 1
ATOM 4961 C CA . LEU B 1 334 ? 31.154 79.859 71.195 1.00 49.88 326 LEU B CA 1
ATOM 4962 C C . LEU B 1 334 ? 29.746 79.282 71.126 1.00 56.07 326 LEU B C 1
ATOM 4963 O O . LEU B 1 334 ? 28.897 79.843 70.419 1.00 58.23 326 LEU B O 1
ATOM 4968 N N . GLY B 1 335 ? 29.476 78.191 71.838 1.00 50.32 327 GLY B N 1
ATOM 4969 C CA . GLY B 1 335 ? 28.164 77.580 71.796 1.00 55.41 327 GLY B CA 1
ATOM 4970 C C . GLY B 1 335 ? 27.948 76.637 70.639 1.00 52.06 327 GLY B C 1
ATOM 4971 O O . GLY B 1 335 ? 26.798 76.318 70.327 1.00 52.00 327 GLY B O 1
ATOM 4972 N N . LEU B 1 336 ? 29.026 76.168 69.999 1.00 45.17 328 LEU B N 1
ATOM 4973 C CA . LEU B 1 336 ? 28.932 75.345 68.798 1.00 47.64 328 LEU B CA 1
ATOM 4974 C C . LEU B 1 336 ? 28.775 73.857 69.083 1.00 48.92 328 LEU B C 1
ATOM 4975 O O . LEU B 1 336 ? 28.556 73.089 68.141 1.00 47.41 328 LEU B O 1
ATOM 4980 N N . LEU B 1 337 ? 28.900 73.420 70.338 1.00 46.70 329 LEU B N 1
ATOM 4981 C CA . LEU B 1 337 ? 28.655 72.027 70.689 1.00 54.83 329 LEU B CA 1
ATOM 4982 C C . LEU B 1 337 ? 27.326 71.847 71.413 1.00 64.98 329 LEU B C 1
ATOM 4983 O O . LEU B 1 337 ? 27.117 70.811 72.054 1.00 56.19 329 LEU B O 1
ATOM 4988 N N . ASP B 1 338 ? 26.438 72.838 71.303 1.00 71.72 330 ASP B N 1
ATOM 4989 C CA . ASP B 1 338 ? 25.127 72.912 71.972 1.00 86.50 330 ASP B CA 1
ATOM 4990 C C . ASP B 1 338 ? 25.272 73.325 73.424 1.00 97.81 330 ASP B C 1
ATOM 4991 O O . ASP B 1 338 ? 24.277 73.560 74.107 1.00 106.32 330 ASP B O 1
#

Sequence (654 aa):
NRVRVAVTGAAGQIGYALVFRIASGQMFGPNTEVVELNLLELEPALPSLEGVAMELDDCAFPLLKRIVCTADLNKAMDGVNWALLVGSVPRKQGMERSDLLQINGGIFTKQGQAINDYASDDVRVFVVGNPCNTNCLIAMNHAKDVPSDRFYAMTTLDELRARTQLAKKAGVDITAVTQMTIWGNHSATQYPDFYNAKINGTSAAQVINDETWLKETFVSTVQQRGAAVIKARGSSSAASAANAIIITGVNHLVTDTPAGESFSMCRRSKGEYGVDEGLIFSFPCRREHGELKVVENLEFNDFGRERFNTTLNELRSSERDTVKSLGLLDNRVRVAVTGAAGQIGYALVFRIASGQMFGPNTEVELNLLELEPALPSLEGVAMELDDCAFPLLKRIVCTADLNKAMDGVNWALLVGSVPRKQGMERSDLLQINGGIFTTKQGQAINDYASDDVRVFVVGNPCNTNCLIAMNHAKDVPSDRFYAMTTLDELRARTQLAKKAGVDDITAVTQMTIWGNHSATQYPDFYNAKINGTSAAQVINDEETWLKETFVSSTVQQRGAAVIKARGSSSAASAANAIITGVNHLVTDTPAGESFSMCRRSKGEYGVDEGLIFSFPCRREHGELKVVENLEFNDFGRERFNTTLNELRSERDTVKSLGLLD

InterPro domains:
  IPR001236 Lactate/malate dehydrogenase, N-terminal [PF00056] (6-146)
  IPR001252 Malate dehydrogenase, active site [PS00068] (156-168)
  IPR001557 L-lactate/malate dehydrogenase [PIRSF000102] (5-324)
  IPR010945 Malate dehydrogenase, type 2 [MF_01517] (2-327)
  IPR010945 Malate dehydrogenase, type 2 [PTHR23382] (5-322)
  IPR010945 Malate dehydrogenase, type 2 [TIGR01759] (5-323)
  IPR015955 Lactate dehydrogenase/glycoside hydrolase, family 4, C-terminal [G3DSA:3.90.110.10] (156-330)
  IPR015955 Lactate dehydrogenase/glycoside hydrolase, family 4, C-terminal [SSF56327] (157-325)
  IPR022383 Lactate/malate dehydrogenase, C-terminal [PF02866] (157-324)
  IPR036291 NAD(P)-binding domain superfamily [SSF51735] (4-156)

CATH classification: 3.40.50.720 (+1 more: 3.90.110.10)

Foldseek 3Di:
DEFEEEEEPCLDLLNLLFPLCVLQALQQHNPYAYEYQYEYAPVCQVSVVVSVVVSVVVVRPRYDYYHGYNDLLVSQAAGQEYEAADADDDDPPDDPLNRLLRLLVVLLVNLQSNQVGYHLNHAYEAEHPQGQVSQLLSLLNNVSHDQQRTWYFPLLLQLLLLVVLCVLLVHDSVQKAAFFFKFGLALLTDGDQQRIGGNHHRSCVSNVCVCCVVPPSSNCSRCVQVVCCVVVVHGPNNSSSVSSSVVSSQLNDFDPPRHWGWMFGADPCAPNQPGSGGIIATWTQDPNRIDGDHDDDDDPVRVVSNVVRSVVSVVSVVSVVVVVSSD/DEFEEFEEPLLDLLNLLFPLCVLQALQQHNVYAYEYQYEYAPVCQVSVVVSVVVSVVVVRPRHDYYHGDNDLLVSQAAGQEYEAADADDDDPPDDPLNRLVRLLVVLLVNLLSNLPGYHQNHAYEAEHPPGQVSQLLSLLNNVSHDQQRTWYFPLLLQLLLLVVLCVQLVHDSVQKAAFFFKFGLALLIDGDQQRIGGNRHRSCVSRVPVCCVLPVSSNCSRCVQVVVCVVVVDTPSNSSSVSSSVVSNQLNDFDPPRHWGWMFGADPCAPNQDGSGGIIATWTQDPNRIDGDHDDDDDPSRVVSNVVRSVVSVVSNVSVVVVVSSD

Solvent-accessible surface area: 24972 Å² total; per-residue (Å²): 135,121,25,57,0,0,0,2,21,0,24,33,100,43,0,29,25,0,0,7,14,0,0,30,6,43,0,22,16,114,117,20,53,1,15,0,1,0,16,23,138,124,119,29,35,83,30,0,85,0,0,12,39,0,1,30,0,6,16,15,76,27,23,49,89,43,40,30,19,36,78,38,62,45,0,0,79,25,0,30,6,0,0,0,12,21,44,28,89,79,121,184,70,52,55,129,47,63,18,6,72,72,0,0,27,56,0,33,137,15,0,75,4,1,19,78,97,17,33,139,82,1,65,0,0,0,15,5,76,12,1,1,2,2,0,9,1,0,18,66,26,2,167,94,18,64,42,85,54,0,12,0,7,0,0,12,3,1,10,11,0,20,10,27,0,6,124,89,31,69,45,64,27,84,18,1,31,51,0,1,0,0,0,4,37,33,57,33,5,3,0,1,1,61,25,0,54,0,108,58,51,29,0,20,129,62,22,129,52,110,86,39,2,54,124,60,0,2,45,42,1,38,93,25,20,63,43,0,94,184,30,32,63,38,47,15,1,6,0,7,0,4,0,0,8,32,0,0,42,48,5,33,56,73,18,97,100,48,40,9,3,0,0,0,20,58,0,130,34,25,53,59,2,40,123,18,4,2,0,0,0,0,0,49,46,76,169,31,122,55,45,16,36,96,140,45,143,41,59,107,34,0,116,122,74,14,71,72,0,5,76,54,4,73,62,12,62,78,42,0,49,95,59,47,14,44,161,149,120,26,59,0,0,0,2,19,0,22,33,105,42,0,28,26,0,0,6,15,0,1,28,7,42,0,24,18,111,122,26,46,0,13,0,1,0,15,22,139,120,121,28,35,84,32,0,86,0,0,11,40,0,1,32,0,5,17,16,72,27,24,57,89,43,31,27,9,35,69,40,62,108,0,0,79,23,0,32,5,0,0,0,12,16,46,39,78,139,120,112,74,38,110,84,60,49,10,6,92,73,0,0,19,57,0,21,134,13,0,84,5,1,23,81,98,18,33,139,77,1,68,0,0,0,13,5,62,2,1,1,2,1,0,8,0,0,18,72,25,1,101,117,18,64,44,82,54,0,13,0,8,0,0,11,3,1,11,13,0,20,8,25,0,4,119,99,29,70,43,86,26,88,16,2,31,49,0,1,0,0,0,2,34,22,56,33,5,2,0,1,2,61,23,0,59,2,113,56,60,21,0,27,128,60,10,132,70,106,81,36,3,52,110,67,0,2,55,41,1,36,93,25,21,61,41,0,90,185,29,46,61,44,45,13,0,5,0,8,1,4,0,0,9,31,0,0,44,47,6,35,58,70,17,93,100,47,40,10,2,0,0,0,20,64,0,128,35,24,52,57,1,42,124,20,3,2,0,0,0,1,0,50,44,76,171,32,124,53,44,22,36,100,137,46,144,42,58,112,39,0,117,123,71,14,75,69,0,6,75,49,4,73,64,6,64,77,39,0,48,98,68,48,24,46,162

Nearest PDB structures (foldseek):
  6pbl-assembly1_B  TM=9.996E-01  e=1.937E-66  Legionella pneumophila subsp. pneumophila str. Philadelphia 1
  5kvv-assembly1_B  TM=9.718E-01  e=3.140E-47  Mycobacterium tuberculosis H37Rv
  6um4-assembly4_G  TM=9.656E-01  e=2.974E-40  Naegleria fow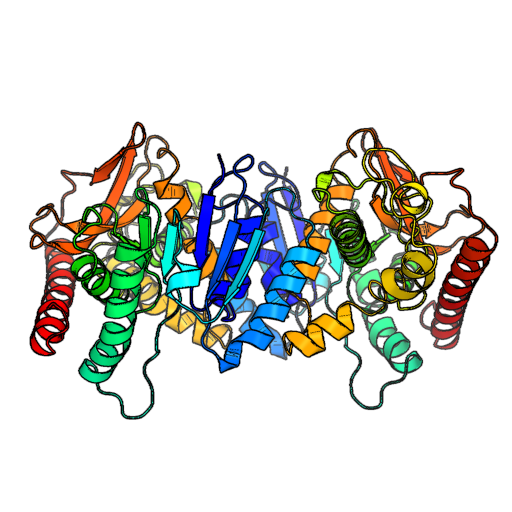leri
  7mdh-assembly2_D  TM=9.714E-01  e=1.865E-39  Sorghum bicolor
  7mdh-assembly2_C  TM=9.726E-01  e=4.375E-38  Sorghum bicolor